Protein AF-A0A7K2Z6W5-F1 (afdb_monomer_lite)

Sequence (403 aa):
MGYARACSVALVGVEGVVVEVQADLEPGVAAFTLVGLPDKSLIESRDRVRAAVVNSGAEWPQKKLTVGLSPASVPKSGSGFDLAVACAVLGAAERLDPAAIADVVMIGELGLDGRVRPVRGVLPAVLAAAEAGYQQVVVPEQTAGEAALVPGISVLGVRSLRQLIAILCDEPVPDEPVDDRGRPDAMLAGLMVPGMGLGAGLAPASSRGEGHTPDLADVAGQPRPRKALEVAAAGGHHLLFSGPPGAGKTMLAERLSAVLPPLTRQESLEVTAVHSVAGILPPGEPLVSRAPYCAPHHSATMQSLVGGGNGMPRPGAVSLAHRGVLFLDEAPEFSGKALDALRQPLESGHVVVARTAGVVRLPARFLMVLAANPCPCGRHSLSGSGCECPPSVVRRYQARLSG

Foldseek 3Di:
DLKAWAWAWADQQLAIDIKIKIKAFDADAQDEEEDQQEDPQVVVLVLLLQLLCVLLVHDQDRTYMYIYIPPSVDHHYDQQCSLRNNVRRCCSVVLFPRVLRHLEYETFHGGSNQFTFADFLLLSRLLNSVVVPRAEYEGAQQCQVLSVLHPRHDYHHDGGSSQVSCVRVVHPRDPDDDPPVVDDPPRLVVLDDPCLCVQQQWDQPDPPPDDDQLACVPDDDDPPLSVVLLCCQVVVAAAEAEAFPPPCQVSSQSHSQVNHDWDDSVQQSLLLSLCRNQSNQDRPRSTDGTQTETEHELPDDLCQQQFQDDDRTHDHSQLNRQSHEYEYEQVLSHDLVSVVSCPCCDVPQWGWDQDPNGIHIGGRSHHYYYYHQQFPNSPDDPVRPDDPDDPVRSCVSVCSNVD

Secondary structure (DSSP, 8-state):
-EEEEEEEEEEETTEEEEEEEEEEEESSS-EEEEESSB-HHHHHHHHHHHHHHHHTTPPPP-SEEEEEEE-TTS-B-SSTTHHHHHHHHHHHTTSS-HHHHHT-EE--EEPTTSBEE--TTHHHHHHHHHHTT--EEEEEGGGHHHHTTSTT-EEEEESBHHHHHHHHTTPPPP-PPP--SSS--HHHHTTSPTTHHHHTTBPPSS-SSS-----GGG--S-HHHHHHHHHHHHHT--EEEE--TTSSHHHHHHTHHHHSPPPPHHHHHHHHHHHHHHT-PPTT--S--S--EE---TT--HHHHHEE-SSS-EE-HHHHTTTSEEEETTGGGS-HHHHHTTHHHHHHSEEEEEETTEEEEEE---EEEEEE-SSTTS---TT-TT--S-HHHHHHHHTTT--

Structure (mmCIF, N/CA/C/O backbone):
data_AF-A0A7K2Z6W5-F1
#
_entry.id   AF-A0A7K2Z6W5-F1
#
loop_
_atom_site.group_PDB
_atom_site.id
_atom_site.type_symbol
_atom_site.label_atom_id
_atom_site.label_alt_id
_atom_site.label_comp_id
_atom_site.label_asym_id
_atom_site.label_entity_id
_atom_site.label_seq_id
_atom_site.pdbx_PDB_ins_code
_atom_site.Cartn_x
_atom_site.Cartn_y
_atom_site.Cartn_z
_atom_site.occupancy
_atom_site.B_iso_or_equiv
_atom_site.auth_seq_id
_atom_site.auth_comp_id
_atom_site.auth_asym_id
_atom_site.auth_atom_id
_atom_site.pdbx_PDB_model_num
ATOM 1 N N . MET A 1 1 ? -22.929 -7.847 29.892 1.00 63.06 1 MET A N 1
ATOM 2 C CA . MET A 1 1 ? -21.548 -8.378 29.811 1.00 63.06 1 MET A CA 1
ATOM 3 C C . MET A 1 1 ? -20.863 -7.472 28.815 1.00 63.06 1 MET A C 1
ATOM 5 O O . MET A 1 1 ? -21.393 -7.350 27.721 1.00 63.06 1 MET A O 1
ATOM 9 N N . GLY A 1 2 ? -19.843 -6.719 29.230 1.00 90.25 2 GLY A N 1
ATOM 10 C CA . GLY A 1 2 ? -19.306 -5.627 28.413 1.00 90.25 2 GLY A CA 1
ATOM 11 C C . GLY A 1 2 ? -18.370 -6.162 27.342 1.00 90.25 2 GLY A C 1
ATOM 12 O O . GLY A 1 2 ? -17.163 -6.059 27.497 1.00 90.25 2 GLY A O 1
ATOM 13 N N . TYR A 1 3 ? -18.928 -6.778 26.305 1.00 96.50 3 TYR A N 1
ATOM 14 C CA . TYR A 1 3 ? -18.182 -7.353 25.195 1.00 96.50 3 TYR A CA 1
ATOM 15 C C . TYR A 1 3 ? -18.685 -6.766 23.884 1.00 96.50 3 TYR A C 1
ATOM 17 O O . TYR A 1 3 ? -19.893 -6.708 23.651 1.00 96.50 3 TYR A O 1
ATOM 25 N N . ALA A 1 4 ? -17.764 -6.381 23.012 1.00 97.56 4 ALA A N 1
ATOM 26 C CA . ALA A 1 4 ? -18.081 -6.044 21.635 1.00 97.56 4 ALA A CA 1
ATOM 27 C C . ALA A 1 4 ? -16.911 -6.374 20.715 1.00 97.56 4 ALA A C 1
ATOM 29 O O . ALA A 1 4 ? -15.766 -6.540 21.146 1.00 97.56 4 ALA A O 1
ATOM 30 N N . ARG A 1 5 ? -17.214 -6.441 19.423 1.00 96.88 5 ARG A N 1
ATOM 31 C CA . ARG A 1 5 ? -16.227 -6.638 18.372 1.00 96.88 5 ARG A CA 1
ATOM 32 C C . ARG A 1 5 ? -16.455 -5.654 17.236 1.00 96.88 5 ARG A C 1
ATOM 34 O O . ARG A 1 5 ? -17.590 -5.275 16.969 1.00 96.88 5 ARG A O 1
ATOM 41 N N . ALA A 1 6 ? -15.372 -5.283 16.580 1.00 96.94 6 ALA A N 1
ATOM 42 C CA . ALA A 1 6 ? -15.349 -4.569 15.313 1.00 96.94 6 ALA A CA 1
ATOM 43 C C . ALA A 1 6 ? -14.310 -5.234 14.403 1.00 96.94 6 ALA A C 1
ATOM 45 O O . ALA A 1 6 ? -13.502 -6.042 14.870 1.00 96.94 6 ALA A O 1
ATOM 46 N N . CYS A 1 7 ? -14.289 -4.893 13.118 1.00 98.00 7 CYS A N 1
ATOM 47 C CA . CYS A 1 7 ? -13.304 -5.435 12.186 1.00 98.00 7 CYS A CA 1
ATOM 48 C C . CYS A 1 7 ? -12.320 -4.355 11.721 1.00 98.00 7 CYS A C 1
ATOM 50 O O . CYS A 1 7 ? -12.639 -3.172 11.667 1.00 98.00 7 CYS A O 1
ATOM 52 N N . SER A 1 8 ? -11.107 -4.761 11.366 1.00 97.56 8 SER A N 1
ATOM 53 C CA . SER A 1 8 ? -10.099 -3.948 10.679 1.00 97.56 8 SER A CA 1
ATOM 54 C C . SER A 1 8 ? -9.295 -4.844 9.734 1.00 97.56 8 SER A C 1
ATOM 56 O O . SER A 1 8 ? -9.640 -6.011 9.552 1.00 97.56 8 SER A O 1
ATOM 58 N N . VAL A 1 9 ? -8.228 -4.340 9.118 1.00 96.88 9 VAL A N 1
ATOM 59 C CA . VAL A 1 9 ? -7.399 -5.124 8.190 1.00 96.88 9 VAL A CA 1
ATOM 60 C C . VAL A 1 9 ? -5.921 -4.919 8.488 1.00 96.88 9 VAL A C 1
ATOM 62 O O . VAL A 1 9 ? -5.435 -3.794 8.575 1.00 96.88 9 VAL A O 1
ATOM 65 N N . ALA A 1 10 ? -5.190 -6.025 8.619 1.00 93.00 10 ALA A N 1
ATOM 66 C CA . ALA A 1 10 ? -3.733 -6.026 8.622 1.00 93.00 10 ALA A CA 1
ATOM 67 C C . ALA A 1 10 ? -3.220 -6.174 7.189 1.00 93.00 10 ALA A C 1
ATOM 69 O O . ALA A 1 10 ? -3.646 -7.084 6.481 1.00 93.00 10 ALA A O 1
ATOM 70 N N . LEU A 1 11 ? -2.277 -5.325 6.782 1.00 90.00 11 LEU A N 1
ATOM 71 C CA . LEU A 1 11 ? -1.626 -5.428 5.477 1.00 90.00 11 LEU A CA 1
ATOM 72 C C . LEU A 1 11 ? -0.263 -6.109 5.575 1.00 90.00 11 LEU A C 1
ATOM 74 O O . LEU A 1 11 ? 0.557 -5.786 6.438 1.00 90.00 11 LEU A O 1
ATOM 78 N N . VAL A 1 12 ? -0.003 -6.999 4.623 1.00 86.00 12 VAL A N 1
ATOM 79 C CA . VAL A 1 12 ? 1.285 -7.651 4.389 1.00 86.00 12 VAL A CA 1
ATOM 80 C C . VAL A 1 12 ? 1.683 -7.362 2.940 1.00 86.00 12 VAL A C 1
ATOM 82 O O . VAL A 1 12 ? 1.416 -8.122 2.014 1.00 86.00 12 VAL A O 1
ATOM 85 N N . GLY A 1 13 ? 2.292 -6.193 2.726 1.00 85.88 13 GLY A N 1
ATOM 86 C CA . GLY A 1 13 ? 2.491 -5.644 1.384 1.00 85.88 13 GLY A CA 1
ATOM 87 C C . GLY A 1 13 ? 1.190 -5.128 0.793 1.00 85.88 13 GLY A C 1
ATOM 88 O O . GLY A 1 13 ? 0.625 -4.182 1.327 1.00 85.88 13 GLY A O 1
ATOM 89 N N . VAL A 1 14 ? 0.750 -5.737 -0.310 1.00 89.19 14 VAL A N 1
ATOM 90 C CA . VAL A 1 14 ? -0.533 -5.429 -0.970 1.00 89.19 14 VAL A CA 1
ATOM 91 C C . VAL A 1 14 ? -1.635 -6.436 -0.638 1.00 89.19 14 VAL A C 1
ATOM 93 O O . VAL A 1 14 ? -2.764 -6.253 -1.071 1.00 89.19 14 VAL A O 1
ATOM 96 N N . GLU A 1 15 ? -1.319 -7.492 0.111 1.00 89.62 15 GLU A N 1
ATOM 97 C CA . GLU A 1 15 ? -2.306 -8.463 0.582 1.00 89.62 15 GLU A CA 1
ATOM 98 C C . GLU A 1 15 ? -2.841 -8.028 1.949 1.00 89.62 15 GLU A C 1
ATOM 100 O O . GLU A 1 15 ? -2.093 -7.500 2.780 1.00 89.62 15 GLU A O 1
ATOM 105 N N . GLY A 1 16 ? -4.133 -8.246 2.184 1.00 92.25 16 GLY A N 1
ATOM 106 C CA . GLY A 1 16 ? -4.797 -7.911 3.438 1.00 92.25 16 GLY A CA 1
ATOM 107 C C . GLY A 1 16 ? -5.367 -9.140 4.132 1.00 92.25 16 GLY A C 1
ATOM 108 O O . GLY A 1 16 ? -5.819 -10.083 3.489 1.00 92.25 16 GLY A O 1
ATOM 109 N N . VAL A 1 17 ? -5.368 -9.115 5.461 1.00 94.25 17 VAL A N 1
ATOM 110 C CA . VAL A 1 17 ? -6.065 -10.096 6.295 1.00 94.25 17 VAL A CA 1
ATOM 111 C C . VAL A 1 17 ? -7.011 -9.351 7.218 1.00 94.25 17 VAL A C 1
ATOM 113 O O . VAL A 1 17 ? -6.575 -8.475 7.970 1.00 94.25 17 VAL A O 1
ATOM 116 N N . VAL A 1 18 ? -8.297 -9.702 7.177 1.00 96.75 18 VAL A N 1
ATOM 117 C CA . VAL A 1 18 ? -9.279 -9.142 8.110 1.00 96.75 18 VAL A CA 1
ATOM 118 C C . VAL A 1 18 ? -8.907 -9.541 9.535 1.00 96.75 18 VAL A C 1
ATOM 120 O O . VAL A 1 18 ? -8.580 -10.694 9.823 1.00 96.75 18 VAL A O 1
ATOM 123 N N . VAL A 1 19 ? -8.929 -8.554 10.420 1.00 97.06 19 VAL A N 1
ATOM 124 C CA . VAL A 1 19 ? -8.635 -8.693 11.838 1.00 97.06 19 VAL A CA 1
ATOM 125 C C . VAL A 1 19 ? -9.874 -8.331 12.631 1.00 97.06 19 VAL A C 1
ATOM 127 O O . VAL A 1 19 ? -10.372 -7.212 12.533 1.00 97.06 19 VAL A O 1
ATOM 130 N N . GLU A 1 20 ? -10.332 -9.256 13.462 1.00 97.31 20 GLU A N 1
ATOM 131 C CA . GLU A 1 20 ? -11.360 -8.969 14.453 1.00 97.31 20 GLU A CA 1
ATOM 132 C C . GLU A 1 20 ? -10.707 -8.294 15.665 1.00 97.31 20 GLU A C 1
ATOM 134 O O . GLU A 1 20 ? -9.729 -8.797 16.233 1.00 97.31 20 GLU A O 1
ATOM 139 N N . VAL A 1 21 ? -11.242 -7.136 16.033 1.00 97.31 21 VAL A N 1
ATOM 140 C CA . VAL A 1 21 ? -10.856 -6.340 17.193 1.00 97.31 21 VAL A CA 1
ATOM 141 C C . VAL A 1 21 ? -11.924 -6.530 18.253 1.00 97.31 21 VAL A C 1
ATOM 143 O O . VAL A 1 21 ? -13.042 -6.041 18.119 1.00 97.31 21 VAL A O 1
ATOM 146 N N . GLN A 1 22 ? -11.580 -7.257 19.303 1.00 97.19 22 GLN A N 1
ATOM 147 C CA . GLN A 1 22 ? -12.485 -7.592 20.395 1.00 97.19 22 GLN A CA 1
ATOM 148 C C . GLN A 1 22 ? -12.157 -6.725 21.604 1.00 97.19 22 GLN A C 1
ATOM 150 O O . GLN A 1 22 ? -10.982 -6.549 21.922 1.00 97.19 22 GLN A O 1
ATOM 155 N N . ALA A 1 23 ? -13.171 -6.228 22.299 1.00 97.38 23 ALA A N 1
ATOM 156 C CA . ALA A 1 23 ? -13.022 -5.551 23.578 1.00 97.38 23 ALA A CA 1
ATOM 157 C C . ALA A 1 23 ? -13.881 -6.254 24.626 1.00 97.38 23 ALA A C 1
ATOM 159 O O . ALA A 1 23 ? -15.065 -6.495 24.397 1.00 97.38 23 ALA A O 1
ATOM 160 N N . ASP A 1 24 ? -13.278 -6.553 25.772 1.00 96.94 24 ASP A N 1
ATOM 161 C CA . ASP A 1 24 ? -13.940 -7.158 26.922 1.00 96.94 24 ASP A CA 1
ATOM 162 C C . ASP A 1 24 ? -13.696 -6.313 28.181 1.00 96.94 24 ASP A C 1
ATOM 164 O O . ASP A 1 24 ? -12.558 -5.940 28.495 1.00 96.94 24 ASP A O 1
ATOM 168 N N . LEU A 1 25 ? -14.783 -5.970 28.872 1.00 95.44 25 LEU A N 1
ATOM 169 C CA . LEU A 1 25 ? -14.810 -5.177 30.096 1.00 95.44 25 LEU A CA 1
ATOM 170 C C . LEU A 1 25 ? -15.187 -6.054 31.288 1.00 95.44 25 LEU A C 1
ATOM 172 O O . LEU A 1 25 ? -16.352 -6.412 31.495 1.00 95.44 25 LEU A O 1
ATOM 176 N N . GLU A 1 26 ? -14.203 -6.290 32.144 1.00 93.06 26 GLU A N 1
ATOM 177 C CA . GLU A 1 26 ? -14.349 -7.049 33.378 1.00 93.06 26 GLU A CA 1
ATOM 178 C C . GLU A 1 26 ? -14.482 -6.112 34.596 1.00 93.06 26 GLU A C 1
ATOM 180 O O . GLU A 1 26 ? -13.893 -5.022 34.633 1.00 93.06 26 GLU A O 1
ATOM 185 N N . PRO A 1 27 ? -15.213 -6.520 35.651 1.00 88.88 27 PRO A N 1
ATOM 186 C CA . PRO A 1 27 ? -15.145 -5.849 36.945 1.00 88.88 27 PRO A CA 1
ATOM 187 C C . PRO A 1 27 ? -13.706 -5.837 37.484 1.00 88.88 27 PRO A C 1
ATOM 189 O O . PRO A 1 27 ? -13.013 -6.851 37.445 1.00 88.88 27 PRO A O 1
ATOM 192 N N . GLY A 1 28 ? -13.255 -4.707 38.031 1.00 86.06 28 GLY A N 1
ATOM 193 C CA . GLY A 1 28 ? -11.922 -4.602 38.626 1.00 86.06 28 GLY A CA 1
ATOM 194 C C . GLY A 1 28 ? -11.322 -3.205 38.530 1.00 86.06 28 GLY A C 1
ATOM 195 O O . GLY A 1 28 ? -11.982 -2.254 38.116 1.00 86.06 28 GLY A O 1
ATOM 196 N N . VAL A 1 29 ? -10.051 -3.095 38.924 1.00 87.19 29 VAL A N 1
ATOM 197 C CA . VAL A 1 29 ? -9.275 -1.852 38.816 1.00 87.19 29 VAL A CA 1
ATOM 198 C C . VAL A 1 29 ? -9.073 -1.502 37.343 1.00 87.19 29 VAL A C 1
ATOM 200 O O . VAL A 1 29 ? -8.774 -2.380 36.534 1.00 87.19 29 VAL A O 1
ATOM 203 N N . ALA A 1 30 ? -9.212 -0.217 37.011 1.00 88.88 30 ALA A N 1
ATOM 204 C CA . ALA A 1 30 ? -8.976 0.297 35.669 1.00 88.88 30 ALA A CA 1
ATOM 205 C C . ALA A 1 30 ? -7.573 -0.093 35.171 1.00 88.88 30 ALA A C 1
ATOM 207 O O . ALA A 1 30 ? -6.554 0.372 35.683 1.00 88.88 30 ALA A O 1
ATOM 208 N N . ALA A 1 31 ? -7.538 -0.961 34.166 1.00 90.75 31 ALA A N 1
ATOM 209 C CA . ALA A 1 31 ? -6.327 -1.468 33.539 1.00 90.75 31 ALA A CA 1
ATOM 210 C C . ALA A 1 31 ? -6.615 -1.731 32.061 1.00 90.75 31 ALA A C 1
ATOM 212 O O . ALA A 1 31 ? -7.737 -2.079 31.710 1.00 90.75 31 ALA A O 1
ATOM 213 N N . PHE A 1 32 ? -5.608 -1.574 31.204 1.00 91.38 32 PHE A N 1
ATOM 214 C CA . PHE A 1 32 ? -5.722 -1.836 29.772 1.00 91.38 32 PHE A CA 1
ATOM 215 C C . PHE A 1 32 ? -4.689 -2.873 29.350 1.00 91.38 32 PHE A C 1
ATOM 217 O O . PHE A 1 32 ? -3.499 -2.694 29.621 1.00 91.38 32 PHE A O 1
ATOM 224 N N . THR A 1 33 ? -5.138 -3.915 28.655 1.00 92.69 33 THR A N 1
ATOM 225 C CA . THR A 1 33 ? -4.269 -4.948 28.079 1.00 92.69 33 THR A CA 1
ATOM 226 C C . THR A 1 33 ? -4.583 -5.111 26.598 1.00 92.69 33 THR A C 1
ATOM 228 O O . THR A 1 33 ? -5.741 -5.301 26.246 1.00 92.69 33 THR A O 1
ATOM 231 N N . LEU A 1 34 ? -3.560 -5.066 25.740 1.00 92.31 34 LEU A N 1
ATOM 232 C CA . LEU A 1 34 ? -3.678 -5.340 24.305 1.00 92.31 34 LEU A CA 1
ATOM 233 C C . LEU A 1 34 ? -2.950 -6.644 23.967 1.00 92.31 34 LEU A C 1
ATOM 235 O O . LEU A 1 34 ? -1.767 -6.785 24.284 1.00 92.31 34 LEU A O 1
ATOM 239 N N . VAL A 1 35 ? -3.641 -7.583 23.320 1.00 91.44 35 VAL A N 1
ATOM 240 C CA . VAL A 1 35 ? -3.102 -8.898 22.928 1.00 91.44 35 VAL A CA 1
ATOM 241 C C . VAL A 1 35 ? -3.302 -9.172 21.433 1.00 91.44 35 VAL A C 1
ATOM 243 O O . VAL A 1 35 ? -4.158 -8.570 20.792 1.00 91.44 35 VAL A O 1
ATOM 246 N N . GLY A 1 36 ? -2.518 -10.102 20.874 1.00 85.75 36 GLY A N 1
ATOM 247 C CA . GLY A 1 36 ? -2.615 -10.503 19.460 1.00 85.75 36 GLY A CA 1
ATOM 248 C C . GLY A 1 36 ? -1.465 -10.020 18.569 1.00 85.75 36 GLY A C 1
ATOM 249 O O . GLY A 1 36 ? -1.702 -9.614 17.440 1.00 85.75 36 GLY A O 1
ATOM 250 N N . LEU A 1 37 ? -0.224 -10.056 19.074 1.00 83.69 37 LEU A N 1
ATOM 251 C CA . LEU A 1 37 ? 0.998 -9.610 18.377 1.00 83.69 37 LEU A CA 1
ATOM 252 C C . LEU A 1 37 ? 0.960 -8.155 17.843 1.00 83.69 37 LEU A C 1
ATOM 254 O O . LEU A 1 37 ? 1.241 -7.934 16.660 1.00 83.69 37 LEU A O 1
ATOM 258 N N . PRO A 1 38 ? 0.633 -7.154 18.686 1.00 85.69 38 PRO A N 1
ATOM 259 C CA . PRO A 1 38 ? 0.749 -5.752 18.303 1.00 85.69 38 PRO A CA 1
ATOM 260 C C . PRO A 1 38 ? 2.219 -5.315 18.210 1.00 85.69 38 PRO A C 1
ATOM 262 O O . PRO A 1 38 ? 3.062 -5.732 19.009 1.00 85.69 38 PRO A O 1
ATOM 265 N N . ASP A 1 39 ? 2.522 -4.425 17.268 1.00 86.69 39 ASP A N 1
ATOM 266 C CA . ASP A 1 39 ? 3.787 -3.693 17.258 1.00 86.69 39 ASP A CA 1
ATOM 267 C C . ASP A 1 39 ? 3.805 -2.558 18.305 1.00 86.69 39 ASP A C 1
ATOM 269 O O . ASP A 1 39 ? 2.833 -2.293 19.017 1.00 86.69 39 ASP A O 1
ATOM 273 N N . LYS A 1 40 ? 4.935 -1.848 18.400 1.00 85.06 40 LYS A N 1
ATOM 274 C CA . LYS A 1 40 ? 5.080 -0.724 19.336 1.00 85.06 40 LYS A CA 1
ATOM 275 C C . LYS A 1 40 ? 4.055 0.393 19.079 1.00 85.06 40 LYS A C 1
ATOM 277 O O . LYS A 1 40 ? 3.539 0.964 20.034 1.00 85.06 40 LYS A O 1
ATOM 282 N N . SER A 1 41 ? 3.737 0.674 17.813 1.00 83.81 41 SER A N 1
ATOM 283 C CA . SER A 1 41 ? 2.763 1.706 17.428 1.00 83.81 41 SER A CA 1
ATOM 284 C C . SER A 1 41 ? 1.351 1.384 17.926 1.00 83.81 41 SER A C 1
ATOM 286 O O . SER A 1 41 ? 0.625 2.286 18.354 1.00 83.81 41 SER A O 1
ATOM 288 N N . LEU A 1 42 ? 0.963 0.108 17.893 1.00 84.56 42 LEU A N 1
ATOM 289 C CA . LEU A 1 42 ? -0.303 -0.378 18.440 1.00 84.56 42 LEU A CA 1
ATOM 290 C C . LEU A 1 42 ? -0.315 -0.400 19.965 1.00 84.56 42 LEU A C 1
ATOM 292 O O . LEU A 1 42 ? -1.335 -0.096 20.569 1.00 84.56 42 LEU A O 1
ATOM 296 N N . ILE A 1 43 ? 0.808 -0.696 20.617 1.00 85.69 43 ILE A N 1
ATOM 297 C CA . ILE A 1 43 ? 0.891 -0.591 22.082 1.00 85.69 43 ILE A CA 1
ATOM 298 C C . ILE A 1 43 ? 0.679 0.868 22.529 1.00 85.69 43 ILE A C 1
ATOM 300 O O . ILE A 1 43 ? -0.043 1.123 23.494 1.00 85.69 43 ILE A O 1
ATOM 304 N N . GLU A 1 44 ? 1.241 1.831 21.793 1.00 85.44 44 GLU A N 1
ATOM 305 C CA . GLU A 1 44 ? 1.033 3.273 22.011 1.00 85.44 44 GLU A CA 1
ATOM 306 C C . GLU A 1 44 ? -0.386 3.746 21.622 1.00 85.44 44 GLU A C 1
ATOM 308 O O . GLU A 1 44 ? -0.832 4.801 22.082 1.00 85.44 44 GLU A O 1
ATOM 313 N N . SER A 1 45 ? -1.133 2.951 20.840 1.00 84.06 45 SER A N 1
ATOM 314 C CA . SER A 1 45 ? -2.521 3.242 20.440 1.00 84.06 45 SER A CA 1
ATOM 315 C C . SER A 1 45 ? -3.438 3.452 21.641 1.00 84.06 45 SER A C 1
ATOM 317 O O . SER A 1 45 ? -4.318 4.303 21.580 1.00 84.06 45 SER A O 1
ATOM 319 N N . ARG A 1 46 ? -3.197 2.774 22.774 1.00 89.00 46 ARG A N 1
ATOM 320 C CA . ARG A 1 46 ? -3.997 2.943 24.001 1.00 89.00 46 ARG A CA 1
ATOM 321 C C . ARG A 1 46 ? -4.208 4.414 24.357 1.00 89.00 46 ARG A C 1
ATOM 323 O O . ARG A 1 46 ? -5.338 4.835 24.597 1.00 89.00 46 ARG A O 1
ATOM 330 N N . ASP A 1 47 ? -3.120 5.176 24.427 1.00 90.88 47 ASP A N 1
ATOM 331 C CA . ASP A 1 47 ? -3.178 6.566 24.879 1.00 90.88 47 ASP A CA 1
ATOM 332 C C . ASP A 1 47 ? -3.815 7.459 23.808 1.00 90.88 47 ASP A C 1
ATOM 334 O O . ASP A 1 47 ? -4.574 8.369 24.152 1.00 90.88 47 ASP A O 1
ATOM 338 N N . ARG A 1 48 ? -3.603 7.144 22.518 1.00 92.81 48 ARG A N 1
ATOM 339 C CA . ARG A 1 48 ? -4.276 7.830 21.405 1.00 92.81 48 ARG A CA 1
ATOM 340 C C . ARG A 1 48 ? -5.779 7.598 21.402 1.00 92.81 48 ARG A C 1
ATOM 342 O O . ARG A 1 48 ? -6.535 8.563 21.420 1.00 92.81 48 ARG A O 1
ATOM 349 N N . VAL A 1 49 ? -6.207 6.339 21.427 1.00 96.19 49 VAL A N 1
ATOM 350 C CA . VAL A 1 49 ? -7.618 5.937 21.416 1.00 96.19 49 VAL A CA 1
ATOM 351 C C . VAL A 1 49 ? -8.332 6.503 22.639 1.00 96.19 49 VAL A C 1
ATOM 353 O O . VAL A 1 49 ? -9.410 7.077 22.505 1.00 96.19 49 VAL A O 1
ATOM 356 N N . ARG A 1 50 ? -7.716 6.430 23.826 1.00 96.00 50 ARG A N 1
ATOM 357 C CA . ARG A 1 50 ? -8.289 7.024 25.038 1.00 96.00 50 ARG A CA 1
ATOM 358 C C . ARG A 1 50 ? -8.500 8.529 24.901 1.00 96.00 50 ARG A C 1
ATOM 360 O O . ARG A 1 50 ? -9.584 9.012 25.220 1.00 96.00 50 ARG A O 1
ATOM 367 N N . ALA A 1 51 ? -7.485 9.266 24.449 1.00 96.19 51 ALA A N 1
ATOM 368 C CA . ALA A 1 51 ? -7.601 10.709 24.248 1.00 96.19 51 ALA A CA 1
ATOM 369 C C . ALA A 1 51 ? -8.671 11.048 23.198 1.00 96.19 51 ALA A C 1
ATOM 371 O O . ALA A 1 51 ? -9.504 11.919 23.437 1.00 96.19 51 ALA A O 1
ATOM 372 N N . ALA A 1 52 ? -8.695 10.310 22.086 1.00 96.75 52 ALA A N 1
ATOM 373 C CA . ALA A 1 52 ? -9.664 10.476 21.010 1.00 96.75 52 ALA A CA 1
ATOM 374 C C . ALA A 1 52 ? -11.107 10.252 21.480 1.00 96.75 52 ALA A C 1
ATOM 376 O O . ALA A 1 52 ? -11.976 11.062 21.164 1.00 96.75 52 ALA A O 1
ATOM 377 N N . VAL A 1 53 ? -11.361 9.195 22.261 1.00 97.62 53 VAL A N 1
ATOM 378 C CA . VAL A 1 53 ? -12.679 8.901 22.850 1.00 97.62 53 VAL A CA 1
ATOM 379 C C . VAL A 1 53 ? -13.153 10.067 23.719 1.00 97.62 53 VAL A C 1
ATOM 381 O O . VAL A 1 53 ? -14.243 10.595 23.495 1.00 97.62 53 VAL A O 1
ATOM 384 N N . VAL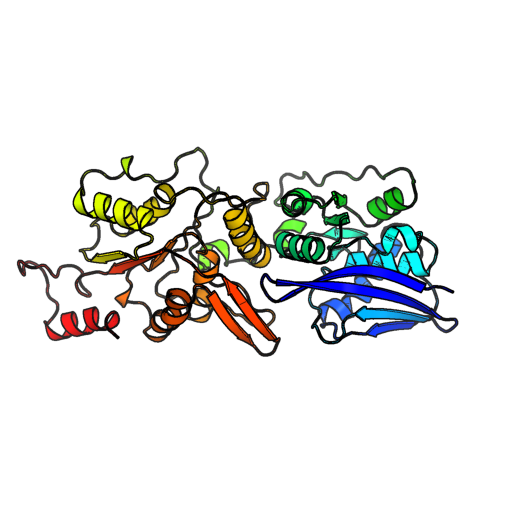 A 1 54 ? -12.303 10.530 24.643 1.00 97.31 54 VAL A N 1
ATOM 385 C CA . VAL A 1 54 ? -12.632 11.638 25.556 1.00 97.31 54 VAL A CA 1
ATOM 386 C C . VAL A 1 54 ? -12.874 12.941 24.790 1.00 97.31 54 VAL A C 1
ATOM 388 O O . VAL A 1 54 ? -13.878 13.616 25.007 1.00 97.31 54 VAL A O 1
ATOM 391 N N . ASN A 1 55 ? -12.003 13.279 23.838 1.00 96.19 55 ASN A N 1
ATOM 392 C CA . ASN A 1 55 ? -12.130 14.504 23.042 1.00 96.19 55 ASN A CA 1
ATOM 393 C C . ASN A 1 55 ? -13.265 14.437 22.002 1.00 96.19 55 ASN A C 1
ATOM 395 O O . ASN A 1 55 ? -13.722 15.469 21.500 1.00 96.19 55 ASN A O 1
ATOM 399 N N . SER A 1 56 ? -13.798 13.242 21.743 1.00 96.00 56 SER A N 1
ATOM 400 C CA . SER A 1 56 ? -15.018 13.037 20.953 1.00 96.00 56 SER A CA 1
ATOM 401 C C . SER A 1 56 ? -16.303 13.170 21.775 1.00 96.00 56 SER A C 1
ATOM 403 O O . SER A 1 56 ? -17.384 13.072 21.205 1.00 96.00 56 SER A O 1
ATOM 405 N N . GLY A 1 57 ? -16.208 13.439 23.082 1.00 94.00 57 GLY A N 1
ATOM 406 C CA . GLY A 1 57 ? -17.365 13.605 23.966 1.00 94.00 57 GLY A CA 1
ATOM 407 C C . GLY A 1 57 ? -17.933 12.294 24.515 1.00 94.00 57 GLY A C 1
ATOM 408 O O . GLY A 1 57 ? -19.028 12.303 25.068 1.00 94.00 57 GLY A O 1
ATOM 409 N N . ALA A 1 58 ? -17.211 11.179 24.373 1.00 95.81 58 ALA A N 1
ATOM 410 C CA . ALA A 1 58 ? -17.568 9.897 24.972 1.00 95.81 58 ALA A CA 1
ATOM 411 C C . ALA A 1 58 ? -16.730 9.616 26.231 1.00 95.81 58 ALA A C 1
ATOM 413 O O . ALA A 1 58 ? -15.643 10.164 26.422 1.00 95.81 58 ALA A O 1
ATOM 414 N N . GLU A 1 59 ? -17.229 8.742 27.102 1.00 95.06 59 GLU A N 1
ATOM 415 C CA . GLU A 1 59 ? -16.534 8.371 28.333 1.00 95.06 59 GLU A CA 1
ATOM 416 C C . GLU A 1 59 ? -15.623 7.160 28.123 1.00 95.06 59 GLU A C 1
ATOM 418 O O . GLU A 1 59 ? -16.009 6.151 27.535 1.00 95.06 59 GLU A O 1
ATOM 423 N N . TRP A 1 60 ? -14.399 7.241 28.647 1.00 95.19 60 TRP A N 1
ATOM 424 C CA . TRP A 1 60 ? -13.507 6.087 28.692 1.00 95.19 60 TRP A CA 1
ATOM 425 C C . TRP A 1 60 ? -13.872 5.173 29.875 1.00 95.19 60 TRP A C 1
ATOM 427 O O . TRP A 1 60 ? -13.929 5.665 31.010 1.00 95.19 60 TRP A O 1
ATOM 437 N N . PRO A 1 61 ? -14.046 3.853 29.669 1.00 93.19 61 PRO A N 1
ATOM 438 C CA . PRO A 1 61 ? -14.470 2.948 30.731 1.00 93.19 61 PRO A CA 1
ATOM 439 C C . PRO A 1 61 ? -13.443 2.864 31.873 1.00 93.19 61 PRO A C 1
ATOM 441 O O . PRO A 1 61 ? -12.252 2.639 31.658 1.00 93.19 61 PRO A O 1
ATOM 444 N N . GLN A 1 62 ? -13.922 2.986 33.115 1.00 92.31 62 GLN A N 1
ATOM 445 C CA . GLN A 1 62 ? -13.123 2.871 34.349 1.00 92.31 62 GLN A CA 1
ATOM 446 C C . GLN A 1 62 ? -13.135 1.434 34.904 1.00 92.31 62 GLN A C 1
ATOM 448 O O . GLN A 1 62 ? -13.374 1.207 36.089 1.00 92.31 62 GLN A O 1
ATOM 453 N N . LYS A 1 63 ? -12.938 0.446 34.027 1.00 92.50 63 LYS A N 1
ATOM 454 C CA . LYS A 1 63 ? -12.952 -0.995 34.335 1.00 92.50 63 LYS A CA 1
ATOM 455 C C . LYS A 1 63 ? -11.697 -1.665 33.775 1.00 92.50 63 LYS A C 1
ATOM 457 O O . LYS A 1 63 ? -10.923 -1.030 33.053 1.00 92.50 63 LYS A O 1
ATOM 462 N N . LYS A 1 64 ? -11.477 -2.938 34.104 1.00 94.19 64 LYS A N 1
ATOM 463 C CA . LYS A 1 64 ? -10.416 -3.722 33.468 1.00 94.19 64 LYS A CA 1
ATOM 464 C C . LYS A 1 64 ? -10.832 -4.004 32.020 1.00 94.19 64 LYS A C 1
ATOM 466 O O . LYS A 1 64 ? -11.830 -4.675 31.793 1.00 94.19 64 LYS A O 1
ATOM 471 N N . LEU A 1 65 ? -10.080 -3.460 31.068 1.00 95.44 65 LEU A N 1
ATOM 472 C CA . LEU A 1 65 ? -10.319 -3.546 29.632 1.00 95.44 65 LEU A CA 1
ATOM 473 C C . LEU A 1 65 ? -9.245 -4.413 28.970 1.00 95.44 65 LEU A C 1
ATOM 475 O O . LEU A 1 65 ? -8.050 -4.098 29.025 1.00 95.44 65 LEU A O 1
ATOM 479 N N . THR A 1 66 ? -9.681 -5.474 28.302 1.00 95.44 66 THR A N 1
ATOM 480 C CA . THR A 1 66 ? -8.829 -6.310 27.453 1.00 95.44 66 THR A CA 1
ATOM 481 C C . THR A 1 66 ? -9.236 -6.117 26.000 1.00 95.44 66 THR A C 1
ATOM 483 O O . THR A 1 66 ? -10.394 -6.327 25.652 1.00 95.44 66 THR A O 1
ATOM 486 N N . VAL A 1 67 ? -8.287 -5.726 25.150 1.00 96.50 67 VAL A N 1
ATOM 487 C CA . VAL A 1 67 ? -8.468 -5.649 23.699 1.00 96.50 67 VAL A CA 1
ATOM 488 C C . VAL A 1 67 ? -7.674 -6.769 23.035 1.00 96.50 67 VAL A C 1
ATOM 490 O O . VAL A 1 67 ? -6.465 -6.891 23.245 1.00 96.50 67 VAL A O 1
ATOM 493 N N . GLY A 1 68 ? -8.347 -7.593 22.240 1.00 95.62 68 GLY A N 1
ATOM 494 C CA . GLY A 1 68 ? -7.751 -8.700 21.498 1.00 95.62 68 GLY A CA 1
ATOM 495 C C . GLY A 1 68 ? -7.801 -8.478 19.992 1.00 95.62 68 GLY A C 1
ATOM 496 O O . GLY A 1 68 ? -8.814 -8.031 19.465 1.00 95.62 68 GLY A O 1
ATOM 497 N N . LEU A 1 69 ? -6.709 -8.810 19.299 1.00 95.69 69 LEU A N 1
ATOM 498 C CA . LEU A 1 69 ? -6.609 -8.767 17.839 1.00 95.69 69 LEU A CA 1
ATOM 499 C C . LEU A 1 69 ? -6.484 -10.192 17.275 1.00 95.69 69 LEU A C 1
ATOM 501 O O . LEU A 1 69 ? -5.469 -10.864 17.486 1.00 95.69 69 LEU A O 1
ATOM 505 N N . SER A 1 70 ? -7.488 -10.650 16.528 1.00 94.56 70 SER A N 1
ATOM 506 C CA . SER A 1 70 ? -7.553 -12.003 15.948 1.00 94.56 70 SER A CA 1
ATOM 507 C C . SER A 1 70 ? -7.504 -11.956 14.416 1.00 94.56 70 SER A C 1
ATOM 509 O O . SER A 1 70 ? -8.146 -11.081 13.849 1.00 94.56 70 SER A O 1
ATOM 511 N N . PRO A 1 71 ? -6.777 -12.847 13.710 1.00 92.56 71 PRO A N 1
ATOM 512 C CA . PRO A 1 71 ? -6.048 -14.008 14.222 1.00 92.56 71 PRO A CA 1
ATOM 513 C C . PRO A 1 71 ? -4.672 -13.639 14.785 1.00 92.56 71 PRO A C 1
ATOM 515 O O . PRO A 1 71 ? -3.956 -12.815 14.214 1.00 92.56 71 PRO A O 1
ATOM 518 N N . ALA A 1 72 ? -4.262 -14.307 15.866 1.00 85.00 72 ALA A N 1
ATOM 519 C CA . ALA A 1 72 ? -2.977 -14.064 16.530 1.00 85.00 72 ALA A CA 1
ATOM 520 C C . ALA A 1 72 ? -1.748 -14.481 15.697 1.00 85.00 72 ALA A C 1
ATOM 522 O O . ALA A 1 72 ? -0.633 -14.123 16.051 1.00 85.00 72 ALA A O 1
ATOM 523 N N . SER A 1 73 ? -1.926 -15.232 14.605 1.00 82.81 73 SER A N 1
ATOM 524 C CA . SER A 1 73 ? -0.842 -15.667 13.710 1.00 82.81 73 SER A CA 1
ATOM 525 C C . SER A 1 73 ? -0.344 -14.570 12.768 1.00 82.81 73 SER A C 1
ATOM 527 O O . SER A 1 73 ? 0.751 -14.684 12.222 1.00 82.81 73 SER A O 1
ATOM 529 N N . VAL A 1 74 ? -1.140 -13.520 12.563 1.00 85.75 74 VAL A N 1
ATOM 530 C CA . VAL A 1 74 ? -0.817 -12.433 11.637 1.00 85.75 74 VAL A CA 1
ATOM 531 C C . VAL A 1 74 ? -0.275 -11.251 12.436 1.00 85.75 74 VAL A C 1
ATOM 533 O O . VAL A 1 74 ? -0.989 -10.769 13.316 1.00 85.75 74 VAL A O 1
ATOM 536 N N . PRO A 1 75 ? 0.933 -10.742 12.152 1.00 85.00 75 PRO A N 1
ATOM 537 C CA . PRO A 1 75 ? 1.420 -9.515 12.776 1.00 85.00 75 PRO A CA 1
ATOM 538 C C . PRO A 1 75 ? 0.470 -8.345 12.494 1.00 85.00 75 PRO A C 1
ATOM 540 O O . PRO A 1 75 ? 0.059 -8.148 11.350 1.00 85.00 75 PRO A O 1
ATOM 543 N N . LYS A 1 76 ? 0.124 -7.561 13.520 1.00 88.56 76 LYS A N 1
ATOM 544 C CA . LYS A 1 76 ? -0.603 -6.296 13.338 1.00 88.56 76 LYS A CA 1
ATOM 545 C C . LYS A 1 76 ? 0.367 -5.149 13.572 1.00 88.56 76 LYS A C 1
ATOM 547 O O . LYS A 1 76 ? 1.119 -5.151 14.546 1.00 88.56 76 LYS A O 1
ATOM 552 N N . SER A 1 77 ? 0.401 -4.191 12.654 1.00 85.06 77 SER A N 1
ATOM 553 C CA . SER A 1 77 ? 1.356 -3.085 12.717 1.00 85.06 77 SER A CA 1
ATOM 554 C C . SER A 1 77 ? 0.747 -1.778 12.240 1.00 85.06 77 SER A C 1
ATOM 556 O O . SER A 1 77 ? -0.139 -1.775 11.385 1.00 85.06 77 SER A O 1
ATOM 558 N N . GLY A 1 78 ? 1.270 -0.673 12.765 1.00 84.88 78 GLY A N 1
ATOM 559 C CA . GLY A 1 78 ? 0.808 0.674 12.439 1.00 84.88 78 GLY A CA 1
ATOM 560 C C . GLY A 1 78 ? -0.437 1.113 13.215 1.00 84.88 78 GLY A C 1
ATOM 561 O O . GLY A 1 78 ? -0.892 0.458 14.143 1.00 84.88 78 GLY A O 1
ATOM 562 N N . SER A 1 79 ? -0.966 2.278 12.860 1.00 86.06 79 SER A N 1
ATOM 563 C CA . SER A 1 79 ? -2.054 2.970 13.569 1.00 86.06 79 SER A CA 1
ATOM 564 C C . SER A 1 79 ? -3.445 2.754 12.959 1.00 86.06 79 SER A C 1
ATOM 566 O O . SER A 1 79 ? -4.4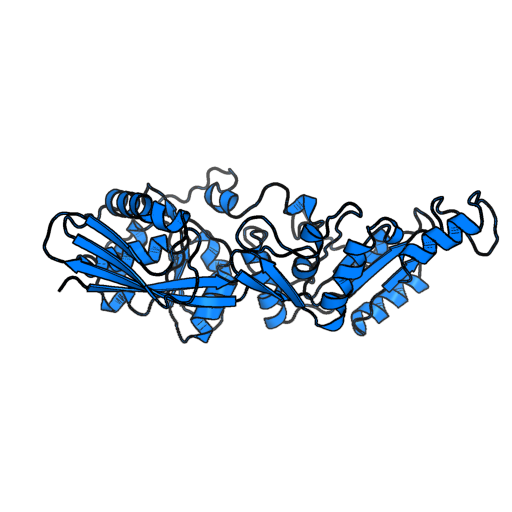30 3.236 13.505 1.00 86.06 79 SER A O 1
ATOM 568 N N . GLY A 1 80 ? -3.561 2.004 11.857 1.00 92.00 80 GLY A N 1
ATOM 569 C CA . GLY A 1 80 ? -4.828 1.821 11.130 1.00 92.00 80 GLY A CA 1
ATOM 570 C C . GLY A 1 80 ? -5.937 1.087 11.888 1.00 92.00 80 GLY A C 1
ATOM 571 O O . GLY A 1 80 ? -7.070 1.069 11.415 1.00 92.00 80 GLY A O 1
ATOM 572 N N . PHE A 1 81 ? -5.626 0.518 13.054 1.00 95.50 81 PHE A N 1
ATOM 573 C CA . PHE A 1 81 ? -6.573 -0.179 13.924 1.00 95.50 81 PHE A CA 1
ATOM 574 C C . PHE A 1 81 ? -7.233 0.743 14.955 1.00 95.50 81 PHE A C 1
ATOM 576 O O . PHE A 1 81 ? -8.187 0.316 15.602 1.00 95.50 81 PHE A O 1
ATOM 583 N N . ASP A 1 82 ? -6.740 1.974 15.141 1.00 96.44 82 ASP A N 1
ATOM 584 C CA . ASP A 1 82 ? -7.178 2.860 16.225 1.00 96.44 82 ASP A CA 1
ATOM 585 C C . ASP A 1 82 ? -8.705 3.069 16.202 1.00 96.44 82 ASP A C 1
ATOM 587 O O . ASP A 1 82 ? -9.356 2.990 17.246 1.00 96.44 82 ASP A O 1
ATOM 591 N N . LEU A 1 83 ? -9.289 3.268 15.012 1.00 97.56 83 LEU A N 1
ATOM 592 C CA . LEU A 1 83 ? -10.734 3.451 14.845 1.00 97.56 83 LEU A CA 1
ATOM 593 C C . LEU A 1 83 ? -11.546 2.207 15.250 1.00 97.56 83 LEU A C 1
ATOM 595 O O . LEU A 1 83 ? -12.542 2.326 15.965 1.00 97.56 83 LEU A O 1
ATOM 599 N N . ALA A 1 84 ? -11.101 1.015 14.841 1.00 97.81 84 ALA A N 1
ATOM 600 C CA . ALA A 1 84 ? -11.745 -0.248 15.203 1.00 97.81 84 ALA A CA 1
ATOM 601 C C . ALA A 1 84 ? -11.639 -0.525 16.711 1.00 97.81 84 ALA A C 1
ATOM 603 O O . ALA A 1 84 ? -12.611 -0.951 17.335 1.00 97.81 84 ALA A O 1
ATOM 604 N N . VAL A 1 85 ? -10.482 -0.227 17.318 1.00 97.56 85 VAL A N 1
ATOM 605 C CA . VAL A 1 85 ? -10.271 -0.349 18.770 1.00 97.56 85 VAL A CA 1
ATOM 606 C C . VAL A 1 85 ? -11.196 0.599 19.530 1.00 97.56 85 VAL A C 1
ATOM 608 O O . VAL A 1 85 ? -11.856 0.158 20.469 1.00 97.56 85 VAL A O 1
ATOM 611 N N . ALA A 1 86 ? -11.299 1.869 19.120 1.00 97.88 86 ALA A N 1
ATOM 612 C CA . ALA A 1 86 ? -12.253 2.813 19.708 1.00 97.88 86 ALA A CA 1
ATOM 613 C C . ALA A 1 86 ? -13.685 2.270 19.669 1.00 97.88 86 ALA A C 1
ATOM 615 O O . ALA A 1 86 ? -14.362 2.262 20.696 1.00 97.88 86 ALA A O 1
ATOM 616 N N . CYS A 1 87 ? -14.140 1.791 18.511 1.00 98.19 87 CYS A N 1
ATOM 617 C CA . CYS A 1 87 ? -15.517 1.331 18.355 1.00 98.19 87 CYS A CA 1
ATOM 618 C C . CYS A 1 87 ? -15.797 0.053 19.149 1.00 98.19 87 CYS A C 1
ATOM 620 O O . CYS A 1 87 ? -16.828 -0.018 19.813 1.00 98.19 87 CYS A O 1
ATOM 622 N N . ALA A 1 88 ? -14.870 -0.910 19.179 1.00 97.88 88 ALA A N 1
ATOM 623 C CA . ALA A 1 88 ? -15.003 -2.095 20.027 1.00 97.88 88 ALA A CA 1
ATOM 624 C C . ALA A 1 88 ? -15.087 -1.711 21.516 1.00 97.88 88 ALA A C 1
ATOM 626 O O . ALA A 1 88 ? -15.956 -2.201 22.234 1.00 97.88 88 ALA A O 1
ATOM 627 N N . VAL A 1 89 ? -14.245 -0.782 21.983 1.00 97.38 89 VAL A N 1
ATOM 628 C CA . VAL A 1 89 ? -14.283 -0.294 23.374 1.00 97.38 89 VAL A CA 1
ATOM 629 C C . VAL A 1 89 ? -15.605 0.406 23.691 1.00 97.38 89 VAL A C 1
ATOM 631 O O . VAL A 1 89 ? -16.191 0.150 24.742 1.00 97.38 89 VAL A O 1
ATOM 634 N N . LEU A 1 90 ? -16.093 1.264 22.794 1.00 97.69 90 LEU A N 1
ATOM 635 C CA . LEU A 1 90 ? -17.362 1.974 22.971 1.00 97.69 90 LEU A CA 1
ATOM 636 C C . LEU A 1 90 ? -18.573 1.033 22.903 1.00 97.69 90 LEU A C 1
ATOM 638 O O . LEU A 1 90 ? -19.534 1.243 23.639 1.00 97.69 90 LEU A O 1
ATOM 642 N N . GLY A 1 91 ? -18.517 -0.018 22.083 1.00 97.62 91 GLY A N 1
ATOM 643 C CA . GLY A 1 91 ? -19.529 -1.074 22.058 1.00 97.62 91 GLY A CA 1
ATOM 644 C C . GLY A 1 91 ? -19.546 -1.884 23.354 1.00 97.62 91 GLY A C 1
ATOM 645 O O . GLY A 1 91 ? -20.601 -2.096 23.944 1.00 97.62 91 GLY A O 1
ATOM 646 N N . ALA A 1 92 ? -18.372 -2.269 23.862 1.00 97.19 92 ALA A N 1
ATOM 647 C CA . ALA A 1 92 ? -18.252 -2.981 25.133 1.00 97.19 92 ALA A CA 1
ATOM 648 C C . ALA A 1 92 ? -18.747 -2.128 26.315 1.00 97.19 92 ALA A C 1
ATOM 650 O O . ALA A 1 92 ? -19.285 -2.661 27.287 1.00 97.19 92 ALA A O 1
ATOM 651 N N . ALA A 1 93 ? -18.579 -0.805 26.221 1.00 95.94 93 ALA A N 1
ATOM 652 C CA . ALA A 1 93 ? -19.083 0.182 27.171 1.00 95.94 93 ALA A CA 1
ATOM 653 C C . ALA A 1 93 ? -20.561 0.566 26.955 1.00 95.94 93 ALA A C 1
ATOM 655 O O . ALA A 1 93 ? -21.033 1.480 27.627 1.00 95.94 93 ALA A O 1
ATOM 656 N N . GLU A 1 94 ? -21.278 -0.103 26.044 1.00 94.75 94 GLU A N 1
ATOM 657 C CA . GLU A 1 94 ? -22.703 0.123 25.741 1.00 94.75 94 GLU A CA 1
ATOM 658 C C . GLU A 1 94 ? -23.016 1.539 25.206 1.00 94.75 94 GLU A C 1
ATOM 660 O O . GLU A 1 94 ? -24.164 1.979 25.212 1.00 94.75 94 GLU A O 1
ATOM 665 N N . ARG A 1 95 ? -22.002 2.266 24.707 1.00 96.12 95 ARG A N 1
ATOM 666 C CA . ARG A 1 95 ? -22.179 3.565 24.032 1.00 96.12 95 ARG A CA 1
ATOM 667 C C . ARG A 1 95 ? -22.566 3.409 22.561 1.00 96.12 95 ARG A C 1
ATOM 669 O O . ARG A 1 95 ? -23.268 4.270 22.035 1.00 96.12 95 ARG A O 1
ATOM 676 N N . LEU A 1 96 ? -22.073 2.353 21.917 1.00 97.06 96 LEU A N 1
ATOM 677 C CA . LEU A 1 96 ? -22.458 1.929 20.570 1.00 97.06 96 LEU A CA 1
ATOM 678 C C . LEU A 1 96 ? -23.194 0.594 20.670 1.00 97.06 96 LEU A C 1
ATOM 680 O O . LEU A 1 96 ? -22.855 -0.219 21.529 1.00 97.06 96 LEU A O 1
ATOM 684 N N . ASP A 1 97 ? -24.148 0.342 19.775 1.00 96.56 97 ASP A N 1
ATOM 685 C CA . ASP A 1 97 ? -24.750 -0.986 19.643 1.00 96.56 97 ASP A CA 1
ATOM 686 C C . ASP A 1 97 ? -23.701 -1.977 19.097 1.00 96.56 97 ASP A C 1
ATOM 688 O O . ASP A 1 97 ? -23.224 -1.792 17.971 1.00 96.56 97 ASP A O 1
ATOM 692 N N . PRO A 1 98 ? -23.328 -3.038 19.844 1.00 96.12 98 PRO A N 1
ATOM 693 C CA . PRO A 1 98 ? -22.383 -4.044 19.365 1.00 96.12 98 PRO A CA 1
ATOM 694 C C . PRO A 1 98 ? -22.800 -4.699 18.042 1.00 96.12 98 PRO A C 1
ATOM 696 O O . PRO A 1 98 ? -21.929 -5.079 17.258 1.00 96.12 98 PRO A O 1
ATOM 699 N N . ALA A 1 99 ? -24.104 -4.820 17.768 1.00 95.12 99 ALA A N 1
ATOM 700 C CA . ALA A 1 99 ? -24.595 -5.396 16.517 1.00 95.12 99 ALA A CA 1
ATOM 701 C C . ALA A 1 99 ? -24.327 -4.481 15.311 1.00 95.12 99 ALA A C 1
ATOM 703 O O . ALA A 1 99 ? -24.013 -4.974 14.230 1.00 95.12 99 ALA A O 1
ATOM 704 N N . ALA A 1 100 ? -24.379 -3.159 15.504 1.00 95.00 100 ALA A N 1
ATOM 705 C CA . ALA A 1 100 ? -24.153 -2.178 14.444 1.00 95.00 100 ALA A CA 1
ATOM 706 C C . ALA A 1 100 ? -22.687 -2.111 13.979 1.00 95.00 100 ALA A C 1
ATOM 708 O O . ALA A 1 100 ? -22.413 -1.653 12.872 1.00 95.00 100 ALA A O 1
ATOM 709 N N . ILE A 1 101 ? -21.741 -2.560 14.811 1.00 96.31 101 ILE A N 1
ATOM 710 C CA . ILE A 1 101 ? -20.298 -2.473 14.530 1.00 96.31 101 ILE A CA 1
ATOM 711 C C . ILE A 1 101 ? -19.631 -3.825 14.246 1.00 96.31 101 ILE A C 1
ATOM 713 O O . ILE A 1 101 ? -18.504 -3.844 13.752 1.00 96.31 101 ILE A O 1
ATOM 717 N N . ALA A 1 102 ? -20.305 -4.945 14.532 1.00 95.19 102 ALA A N 1
ATOM 718 C CA . ALA A 1 102 ? -19.719 -6.284 14.447 1.00 95.19 102 ALA A CA 1
ATOM 719 C C . ALA A 1 102 ? -19.204 -6.639 13.043 1.00 95.19 102 ALA A C 1
ATOM 721 O O . ALA A 1 102 ? -18.097 -7.163 12.913 1.00 95.19 102 ALA A O 1
ATOM 722 N N . ASP A 1 103 ? -19.983 -6.307 12.010 1.00 93.25 103 ASP A N 1
ATOM 723 C CA . ASP A 1 103 ? -19.705 -6.664 10.612 1.00 93.25 103 ASP A CA 1
ATOM 724 C C . ASP A 1 103 ? -19.254 -5.455 9.770 1.00 93.25 103 ASP A C 1
ATOM 726 O O . ASP A 1 103 ? -19.396 -5.434 8.546 1.00 93.25 103 ASP A O 1
ATOM 730 N N . VAL A 1 104 ? -18.697 -4.433 10.428 1.00 95.81 104 VAL A N 1
ATOM 731 C CA . VAL A 1 104 ? -18.166 -3.229 9.780 1.00 95.81 104 VAL A CA 1
ATOM 732 C C . VAL A 1 104 ? -16.646 -3.219 9.886 1.00 95.81 104 VAL A C 1
ATOM 734 O O . VAL A 1 104 ? -16.078 -3.317 10.978 1.00 95.81 104 VAL A O 1
ATOM 737 N N . VAL A 1 105 ? -15.971 -3.075 8.744 1.00 98.31 105 VAL A N 1
ATOM 738 C CA . VAL A 1 105 ? -14.509 -2.953 8.704 1.00 98.31 105 VAL A CA 1
ATOM 739 C C . VAL A 1 105 ? -14.119 -1.490 8.847 1.00 98.31 105 VAL A C 1
ATOM 741 O O . VAL A 1 105 ? -14.478 -0.650 8.029 1.00 98.31 105 VAL A O 1
ATOM 744 N N . MET A 1 106 ? -13.356 -1.176 9.882 1.00 98.25 106 MET A N 1
ATOM 745 C CA . MET A 1 106 ? -12.954 0.178 10.230 1.00 98.25 106 MET A CA 1
ATOM 746 C C . MET A 1 106 ? -11.446 0.321 10.063 1.00 98.25 106 MET A C 1
ATOM 748 O O . MET A 1 106 ? -10.653 -0.410 10.668 1.00 98.25 106 MET A O 1
ATOM 752 N N . ILE A 1 107 ? -11.049 1.268 9.223 1.00 97.62 107 ILE A N 1
ATOM 753 C CA . ILE A 1 107 ? -9.654 1.540 8.886 1.00 97.62 107 ILE A CA 1
ATOM 754 C C . ILE A 1 107 ? -9.417 3.014 9.178 1.00 97.62 107 ILE A C 1
ATOM 756 O O . ILE A 1 107 ? -10.143 3.859 8.672 1.00 97.62 107 ILE A O 1
ATOM 760 N N . GLY A 1 108 ? -8.421 3.343 9.992 1.00 95.44 108 GLY A N 1
ATOM 761 C CA . GLY A 1 108 ? -8.079 4.737 10.269 1.00 95.44 108 GLY A CA 1
ATOM 762 C C . GLY A 1 108 ? -7.276 4.911 11.549 1.00 95.44 108 GLY A C 1
ATOM 763 O O . GLY A 1 108 ? -7.471 4.186 12.526 1.00 95.44 108 GLY A O 1
ATOM 764 N N . GLU A 1 109 ? -6.381 5.894 11.533 1.00 94.69 109 GLU A N 1
ATOM 765 C CA . GLU A 1 109 ? -5.664 6.348 12.725 1.00 94.69 109 GLU A CA 1
ATOM 766 C C . GLU A 1 109 ? -6.513 7.372 13.484 1.00 94.69 109 GLU A C 1
ATOM 768 O O . GLU A 1 109 ? -7.202 8.187 12.870 1.00 94.69 109 GLU A O 1
ATOM 773 N N . LEU A 1 110 ? -6.430 7.380 14.816 1.00 94.88 110 LEU A N 1
ATOM 774 C CA . LEU A 1 110 ? -7.063 8.414 15.630 1.00 94.88 110 LEU A CA 1
ATOM 775 C C . LEU A 1 110 ? -6.032 9.438 16.105 1.00 94.88 110 LEU A C 1
ATOM 777 O O . LEU A 1 110 ? -5.063 9.117 16.797 1.00 94.88 110 LEU A O 1
ATOM 781 N N . GLY A 1 111 ? -6.283 10.704 15.772 1.00 92.88 111 GLY A N 1
ATOM 782 C CA . GLY A 1 111 ? -5.627 11.832 16.416 1.00 92.88 111 GLY A CA 1
ATOM 783 C C . GLY A 1 111 ? -6.068 11.963 17.874 1.00 92.88 111 GLY A C 1
ATOM 784 O O . GLY A 1 111 ? -7.183 11.593 18.236 1.00 92.88 111 GLY A O 1
ATOM 785 N N . LEU A 1 112 ? -5.210 12.546 18.719 1.00 93.44 112 LEU A N 1
ATOM 786 C CA . LEU A 1 112 ? -5.550 12.811 20.125 1.00 93.44 112 LEU A CA 1
ATOM 787 C C . LEU A 1 112 ? -6.806 13.682 20.268 1.00 93.44 112 LEU A C 1
ATOM 789 O O . LEU A 1 112 ? -7.495 13.586 21.274 1.00 93.44 112 LEU A O 1
ATOM 793 N N . ASP A 1 113 ? -7.099 14.518 19.273 1.00 91.62 113 ASP A N 1
ATOM 794 C CA . ASP A 1 113 ? -8.265 15.399 19.175 1.00 91.62 113 ASP A CA 1
ATOM 795 C C . ASP A 1 113 ? -9.545 14.693 18.694 1.00 91.62 113 ASP A C 1
ATOM 797 O O . ASP A 1 113 ? -10.588 15.331 18.584 1.00 91.62 113 ASP A O 1
ATOM 801 N N . GLY A 1 114 ? -9.480 13.390 18.409 1.00 93.75 114 GLY A N 1
ATOM 802 C CA . GLY A 1 114 ? -10.605 12.607 17.903 1.00 93.75 114 GLY A CA 1
ATOM 803 C C . GLY A 1 114 ? -10.763 12.635 16.384 1.00 93.75 114 GLY A C 1
ATOM 804 O O . GLY A 1 114 ? -11.660 11.967 15.873 1.00 93.75 114 GLY A O 1
ATOM 805 N N . ARG A 1 115 ? -9.912 13.356 15.637 1.00 94.25 115 ARG A N 1
ATOM 806 C CA . ARG A 1 115 ? -9.952 13.328 14.166 1.00 94.25 115 ARG A CA 1
ATOM 807 C C . ARG A 1 115 ? -9.490 11.973 13.634 1.00 94.25 115 ARG A C 1
ATOM 809 O O . ARG A 1 115 ? -8.509 11.417 14.134 1.00 94.25 115 ARG A O 1
ATOM 816 N N . VAL A 1 116 ? -10.159 11.472 12.598 1.00 94.62 116 VAL A N 1
ATOM 817 C CA . VAL A 1 116 ? -9.751 10.248 11.899 1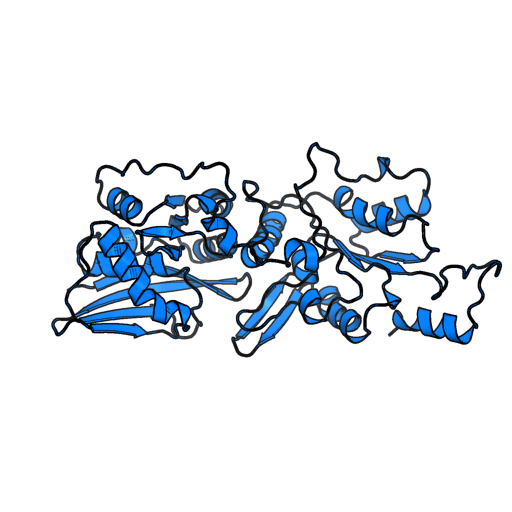.00 94.62 116 VAL A CA 1
ATOM 818 C C . VAL A 1 116 ? -8.779 10.623 10.788 1.00 94.62 116 VAL A C 1
ATOM 820 O O . VAL A 1 116 ? -9.062 11.484 9.958 1.00 94.62 116 VAL A O 1
ATOM 823 N N . ARG A 1 117 ? -7.603 10.001 10.800 1.00 91.94 117 ARG A N 1
ATOM 824 C CA . ARG A 1 117 ? -6.501 10.288 9.883 1.00 91.94 117 ARG A CA 1
ATOM 825 C C . ARG A 1 117 ? -6.328 9.159 8.870 1.00 91.94 117 ARG A C 1
ATOM 827 O O . ARG A 1 117 ? -6.473 7.987 9.239 1.00 91.94 117 ARG A O 1
ATOM 834 N N . PRO A 1 118 ? -5.987 9.498 7.614 1.00 90.19 118 PRO A N 1
ATOM 835 C CA . PRO A 1 118 ? -5.739 8.522 6.569 1.00 90.19 118 PRO A CA 1
ATOM 836 C C . PRO A 1 118 ? -4.530 7.652 6.907 1.00 90.19 118 PRO A C 1
ATOM 838 O O . PRO A 1 118 ? -3.542 8.108 7.483 1.00 90.19 118 PRO A O 1
ATOM 841 N N . VAL A 1 119 ? -4.610 6.389 6.499 1.00 90.25 119 VAL A N 1
ATOM 842 C CA . VAL A 1 119 ? -3.512 5.423 6.579 1.00 90.25 119 VAL A CA 1
ATOM 843 C C . VAL A 1 119 ? -3.167 4.921 5.184 1.00 90.25 119 VAL A C 1
ATOM 845 O O . VAL A 1 119 ? -3.901 5.147 4.228 1.00 90.25 119 VAL A O 1
ATOM 848 N N . ARG A 1 120 ? -2.012 4.276 5.039 1.00 88.50 120 ARG A N 1
ATOM 849 C CA . ARG A 1 120 ? -1.581 3.724 3.749 1.00 88.50 120 ARG A CA 1
ATOM 850 C C . ARG A 1 120 ? -2.305 2.420 3.452 1.00 88.50 120 ARG A C 1
ATOM 852 O O . ARG A 1 120 ? -2.613 1.670 4.375 1.00 88.50 120 ARG A O 1
ATOM 859 N N . GLY A 1 121 ? -2.471 2.119 2.168 1.00 91.56 121 GLY A N 1
ATOM 860 C CA . GLY A 1 121 ? -3.016 0.838 1.732 1.00 91.56 121 GLY A CA 1
ATOM 861 C C . GLY A 1 121 ? -4.523 0.698 1.954 1.00 91.56 121 GLY A C 1
ATOM 862 O O . GLY A 1 121 ? -4.989 -0.421 2.156 1.00 91.56 121 GLY A O 1
ATOM 863 N N . VAL A 1 122 ? -5.295 1.790 1.913 1.00 94.69 122 VAL A N 1
ATOM 864 C CA . VAL A 1 122 ? -6.759 1.715 2.074 1.00 94.69 122 VAL A CA 1
ATOM 865 C C . VAL A 1 122 ? -7.375 0.831 0.989 1.00 94.69 122 VAL A C 1
ATOM 867 O O . VAL A 1 122 ? -8.157 -0.055 1.314 1.00 94.69 122 VAL A O 1
ATOM 870 N N . LEU A 1 123 ? -6.968 0.976 -0.274 1.00 95.38 123 LEU A N 1
ATOM 871 C CA . LEU A 1 123 ? -7.476 0.155 -1.371 1.00 95.38 123 LEU A CA 1
ATOM 872 C C . LEU A 1 123 ? -7.238 -1.351 -1.164 1.00 95.38 123 LEU A C 1
ATOM 874 O O . LEU A 1 123 ? -8.221 -2.090 -1.176 1.00 95.38 123 LEU A O 1
ATOM 878 N N . PRO A 1 124 ? -5.999 -1.851 -0.963 1.00 95.44 124 PRO A N 1
ATOM 879 C CA . PRO A 1 124 ? -5.791 -3.280 -0.732 1.00 95.44 124 PRO A CA 1
ATOM 880 C C . PRO A 1 124 ? -6.472 -3.779 0.543 1.00 95.44 124 PRO A C 1
ATOM 882 O O . PRO A 1 124 ? -6.917 -4.924 0.581 1.00 95.44 124 PRO A O 1
ATOM 885 N N . ALA A 1 125 ? -6.616 -2.932 1.566 1.00 96.50 125 ALA A N 1
ATOM 886 C CA . ALA A 1 125 ? -7.355 -3.299 2.766 1.00 96.50 125 ALA A CA 1
ATOM 887 C C . ALA A 1 125 ? -8.852 -3.503 2.476 1.00 96.50 125 ALA A C 1
ATOM 889 O O . ALA A 1 125 ? -9.436 -4.500 2.896 1.00 96.50 125 ALA A O 1
ATOM 890 N N . VAL A 1 126 ? -9.464 -2.596 1.714 1.00 97.56 126 VAL A N 1
ATOM 891 C CA . VAL A 1 126 ? -10.880 -2.684 1.330 1.00 97.56 126 VAL A CA 1
ATOM 892 C C . VAL A 1 126 ? -11.117 -3.826 0.333 1.00 97.56 126 VAL A C 1
ATOM 894 O O . VAL A 1 126 ? -12.122 -4.521 0.449 1.00 97.56 126 VAL A O 1
ATOM 897 N N . LEU A 1 127 ? -10.181 -4.096 -0.586 1.00 96.56 127 LEU A N 1
ATOM 898 C CA . LEU A 1 127 ? -10.227 -5.283 -1.454 1.00 96.56 127 LEU A CA 1
ATOM 899 C C . LEU A 1 127 ? -10.242 -6.576 -0.626 1.00 96.56 127 LEU A C 1
ATOM 901 O O . LEU A 1 127 ? -11.119 -7.412 -0.825 1.00 96.56 127 LEU A O 1
ATOM 905 N N . ALA A 1 128 ? -9.342 -6.701 0.355 1.00 96.25 128 ALA A N 1
ATOM 906 C CA . ALA A 1 128 ? -9.301 -7.861 1.246 1.00 96.25 128 ALA A CA 1
ATOM 907 C C . ALA A 1 128 ? -10.579 -8.007 2.092 1.00 96.25 128 ALA A C 1
ATOM 909 O O . ALA A 1 128 ? -11.049 -9.122 2.317 1.00 96.25 128 ALA A O 1
ATOM 910 N N . ALA A 1 129 ? -11.173 -6.894 2.535 1.00 97.00 129 ALA A N 1
ATOM 911 C CA . ALA A 1 129 ? -12.470 -6.911 3.209 1.00 97.00 129 ALA A CA 1
ATOM 912 C C . ALA A 1 129 ? -13.585 -7.438 2.287 1.00 97.00 129 ALA A C 1
ATOM 914 O O . ALA A 1 129 ? -14.377 -8.282 2.711 1.00 97.00 129 ALA A O 1
ATOM 915 N N . ALA A 1 130 ? -13.614 -6.996 1.025 1.00 96.62 130 ALA A N 1
ATOM 916 C CA . ALA A 1 130 ? -14.602 -7.438 0.038 1.00 96.62 130 ALA A CA 1
ATOM 917 C C . ALA A 1 130 ? -14.468 -8.935 -0.263 1.00 96.62 130 ALA A C 1
ATOM 919 O O . ALA A 1 130 ? -15.461 -9.661 -0.281 1.00 96.62 130 ALA A O 1
ATOM 920 N N . GLU A 1 131 ? -13.234 -9.409 -0.458 1.00 95.62 131 GLU A N 1
ATOM 921 C CA . GLU A 1 131 ? -12.918 -10.823 -0.692 1.00 95.62 131 GLU A CA 1
ATOM 922 C C . GLU A 1 131 ? -13.310 -11.709 0.497 1.00 95.62 131 GLU A C 1
ATOM 924 O O . GLU A 1 131 ? -13.758 -12.840 0.307 1.00 95.62 131 GLU A O 1
ATOM 929 N N . ALA A 1 132 ? -13.207 -11.180 1.719 1.00 96.00 132 ALA A N 1
ATOM 930 C CA . ALA A 1 132 ? -13.671 -11.840 2.937 1.00 96.00 132 ALA A CA 1
ATOM 931 C C . ALA A 1 132 ? -15.200 -11.766 3.144 1.00 96.00 132 ALA A C 1
ATOM 933 O O . ALA A 1 132 ? -15.707 -12.332 4.112 1.00 96.00 132 ALA A O 1
ATOM 934 N N . GLY A 1 133 ? -15.942 -11.105 2.247 1.00 96.38 133 GLY A N 1
ATOM 935 C CA . GLY A 1 133 ? -17.406 -11.039 2.260 1.00 96.38 133 GLY A CA 1
ATOM 936 C C . GLY A 1 133 ? -18.004 -9.852 3.019 1.00 96.38 133 GLY A C 1
ATOM 937 O O . GLY A 1 133 ? -19.225 -9.793 3.170 1.00 96.38 133 GLY A O 1
ATOM 938 N N . TYR A 1 134 ? -17.189 -8.898 3.475 1.00 97.06 134 TYR A N 1
ATOM 939 C CA . TYR A 1 134 ? -17.689 -7.682 4.118 1.00 97.06 134 TYR A CA 1
ATOM 940 C C . TYR A 1 134 ? -18.237 -6.704 3.080 1.00 97.06 134 TYR A C 1
ATOM 942 O O . TYR A 1 134 ? -17.667 -6.519 2.006 1.00 97.06 134 TYR A O 1
ATOM 950 N N . GLN A 1 135 ? -19.341 -6.045 3.426 1.00 96.38 135 GLN A N 1
ATOM 951 C CA . GLN A 1 135 ? -20.049 -5.123 2.530 1.00 96.38 135 GLN A CA 1
ATOM 952 C C . GLN A 1 135 ? -19.964 -3.665 2.976 1.00 96.38 135 GLN A C 1
ATOM 954 O O . GLN A 1 135 ? -20.395 -2.782 2.240 1.00 96.38 135 GLN A O 1
ATOM 959 N N . GLN A 1 136 ? -19.455 -3.395 4.178 1.00 97.19 136 GLN A N 1
ATOM 960 C CA . GLN A 1 136 ? -19.446 -2.060 4.763 1.00 97.19 136 GLN A CA 1
ATOM 961 C C . GLN A 1 136 ? -18.072 -1.741 5.330 1.00 97.19 136 GLN A C 1
ATOM 963 O O . GLN A 1 136 ? -17.513 -2.518 6.112 1.00 97.19 136 GLN A O 1
ATOM 968 N N . VAL A 1 137 ? -17.548 -0.580 4.946 1.00 98.25 137 VAL A N 1
ATOM 969 C CA . VAL A 1 137 ? -16.275 -0.078 5.454 1.00 98.25 137 VAL A CA 1
ATOM 970 C C . VAL A 1 137 ? -16.409 1.358 5.935 1.00 98.25 137 VAL A C 1
ATOM 972 O O . VAL A 1 137 ? -17.078 2.178 5.307 1.00 98.25 137 VAL A O 1
ATOM 975 N N . VAL A 1 138 ? -15.730 1.665 7.034 1.00 98.50 138 VAL A N 1
ATOM 976 C CA . VAL A 1 138 ? -15.540 3.027 7.529 1.00 98.50 138 VAL A CA 1
ATOM 977 C C . VAL A 1 138 ? -14.083 3.399 7.324 1.00 98.50 138 VAL A C 1
ATOM 979 O O . VAL A 1 138 ? -13.182 2.695 7.788 1.00 98.50 138 VAL A O 1
ATOM 982 N N . VAL A 1 139 ? -13.861 4.506 6.628 1.00 97.44 139 VAL A N 1
ATOM 983 C CA . VAL A 1 139 ? -12.528 5.020 6.307 1.00 97.44 139 VAL A CA 1
ATOM 984 C C . VAL A 1 139 ? -12.465 6.526 6.560 1.00 97.44 139 VAL A C 1
ATOM 986 O O . VAL A 1 139 ? -13.503 7.182 6.665 1.00 97.44 139 VAL A O 1
ATOM 989 N N . PRO A 1 140 ? -11.268 7.119 6.630 1.00 94.94 140 PRO A N 1
ATOM 990 C CA . PRO A 1 140 ? -11.113 8.564 6.685 1.00 94.94 140 PRO A CA 1
ATOM 991 C C . PRO A 1 140 ? -11.668 9.180 5.401 1.00 94.94 140 PRO A C 1
ATOM 993 O O . PRO A 1 140 ? -11.443 8.643 4.310 1.00 94.94 140 PRO A O 1
ATOM 996 N N . GLU A 1 141 ? -12.388 10.295 5.521 1.00 92.50 141 GLU A N 1
ATOM 997 C CA . GLU A 1 141 ? -13.070 10.962 4.400 1.00 92.50 141 GLU A CA 1
ATOM 998 C C . GLU A 1 141 ? -12.131 11.212 3.208 1.00 92.50 141 GLU A C 1
ATOM 1000 O O . GLU A 1 141 ? -12.495 10.956 2.061 1.00 92.50 141 GLU A O 1
ATOM 1005 N N . GLN A 1 142 ? -10.880 11.596 3.477 1.00 88.19 142 GLN A N 1
ATOM 1006 C CA . GLN A 1 142 ? -9.864 11.869 2.454 1.00 88.19 142 GLN A CA 1
ATOM 1007 C C . GLN A 1 142 ? -9.530 10.649 1.582 1.00 88.19 142 GLN A C 1
ATOM 1009 O O . GLN A 1 142 ? -9.110 10.800 0.437 1.00 88.19 142 GLN A O 1
ATOM 1014 N N . THR A 1 143 ? -9.709 9.440 2.114 1.00 90.69 143 THR A N 1
ATOM 1015 C CA . THR A 1 143 ? -9.451 8.167 1.420 1.00 90.69 143 THR A CA 1
ATOM 1016 C C . THR A 1 143 ? -10.737 7.449 1.004 1.00 90.69 143 THR A C 1
ATOM 1018 O O . THR A 1 143 ? -10.681 6.343 0.466 1.00 90.69 143 THR A O 1
ATOM 1021 N N . ALA A 1 144 ? -11.907 8.066 1.197 1.00 93.38 144 ALA A N 1
ATOM 1022 C CA . ALA A 1 144 ? -13.185 7.477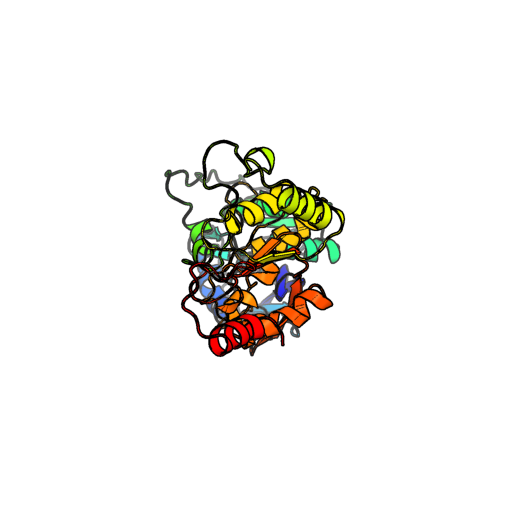 0.798 1.00 93.38 144 ALA A CA 1
ATOM 1023 C C . ALA A 1 144 ? -13.267 7.251 -0.720 1.00 93.38 144 ALA A C 1
ATOM 1025 O O . ALA A 1 144 ? -13.773 6.221 -1.159 1.00 93.38 144 ALA A O 1
ATOM 1026 N N . GLY A 1 145 ? -12.704 8.163 -1.523 1.00 92.25 145 GLY A N 1
ATOM 1027 C CA . GLY A 1 145 ? -12.633 8.006 -2.979 1.00 92.25 145 GLY A CA 1
ATOM 1028 C C . GLY A 1 145 ? -11.796 6.801 -3.420 1.00 92.25 145 GLY A C 1
ATOM 1029 O O . GLY A 1 145 ? -12.142 6.146 -4.396 1.00 92.25 145 GLY A O 1
ATOM 1030 N N . GLU A 1 146 ? -10.732 6.480 -2.680 1.00 92.19 146 GLU A N 1
ATOM 1031 C CA . GLU A 1 146 ? -9.905 5.291 -2.904 1.00 92.19 146 GLU A CA 1
ATOM 1032 C C . GLU A 1 146 ? -10.661 4.009 -2.525 1.00 92.19 146 GLU A C 1
ATOM 1034 O O . GLU A 1 146 ? -10.720 3.068 -3.316 1.00 92.19 146 GLU A O 1
ATOM 1039 N N . ALA A 1 147 ? -11.296 3.984 -1.350 1.00 95.06 147 ALA A N 1
ATOM 1040 C CA . ALA A 1 147 ? -12.101 2.848 -0.902 1.00 95.06 147 ALA A CA 1
ATOM 1041 C C . ALA A 1 147 ? -13.280 2.555 -1.850 1.00 95.06 147 ALA A C 1
ATOM 1043 O O . ALA A 1 147 ? -13.574 1.394 -2.137 1.00 95.06 147 ALA A O 1
ATOM 1044 N N . ALA A 1 148 ? -13.918 3.598 -2.391 1.00 95.88 148 ALA A N 1
ATOM 1045 C CA . ALA A 1 148 ? -15.079 3.487 -3.278 1.00 95.88 148 ALA A CA 1
ATOM 1046 C C . ALA A 1 148 ? -14.762 2.855 -4.647 1.00 95.88 148 ALA A C 1
ATOM 1048 O O . ALA A 1 148 ? -15.674 2.540 -5.414 1.00 95.88 148 ALA A O 1
ATOM 1049 N N . LEU A 1 149 ? -13.482 2.641 -4.972 1.00 94.88 149 LEU A N 1
ATOM 1050 C CA . LEU A 1 149 ? -13.082 1.935 -6.189 1.00 94.88 149 LEU A CA 1
ATOM 1051 C C . LEU A 1 149 ? -13.446 0.447 -6.158 1.00 94.88 149 LEU A C 1
ATOM 1053 O O . LEU A 1 149 ? -13.618 -0.158 -7.228 1.00 94.88 149 LEU A O 1
ATOM 1057 N N . VAL A 1 150 ? -13.563 -0.128 -4.956 1.00 95.69 150 VAL A N 1
ATOM 1058 C CA . VAL A 1 150 ? -13.850 -1.546 -4.734 1.00 95.69 150 VAL A CA 1
ATOM 1059 C C . VAL A 1 150 ? -15.336 -1.829 -4.985 1.00 95.69 150 VAL A C 1
ATOM 1061 O O . VAL A 1 150 ? -16.195 -1.292 -4.287 1.00 95.69 150 VAL A O 1
ATOM 1064 N N . PRO A 1 151 ? -15.681 -2.667 -5.981 1.00 89.31 151 PRO A N 1
ATOM 1065 C CA . PRO A 1 151 ? -17.071 -3.012 -6.254 1.00 89.31 151 PRO A CA 1
ATOM 1066 C C . PRO A 1 151 ? -17.720 -3.757 -5.081 1.00 89.31 151 PRO A C 1
ATOM 1068 O O . PRO A 1 151 ? -17.097 -4.622 -4.476 1.00 89.31 151 PRO A O 1
ATOM 1071 N N . GLY A 1 152 ? -19.003 -3.490 -4.826 1.00 90.31 152 GLY A N 1
ATOM 1072 C CA . GLY A 1 152 ? -19.799 -4.264 -3.865 1.00 90.31 152 GLY A CA 1
ATOM 1073 C C . GLY A 1 152 ? -19.609 -3.880 -2.395 1.00 90.31 152 GLY A C 1
ATOM 1074 O O . GLY A 1 152 ? -20.225 -4.509 -1.540 1.00 90.31 152 GLY A O 1
ATOM 1075 N N . ILE A 1 153 ? -18.818 -2.842 -2.105 1.00 95.88 153 ILE A N 1
ATOM 1076 C CA . ILE A 1 153 ? -18.661 -2.280 -0.762 1.00 95.88 153 ILE A CA 1
ATOM 1077 C C . ILE A 1 153 ? -19.329 -0.906 -0.663 1.00 95.88 153 ILE A C 1
ATOM 1079 O O . ILE A 1 153 ? -19.138 -0.032 -1.507 1.00 95.88 153 ILE A O 1
ATOM 1083 N N . SER A 1 154 ? -20.079 -0.712 0.418 1.00 97.38 154 SER A N 1
ATOM 1084 C CA . SER A 1 154 ? -20.556 0.584 0.885 1.00 97.38 154 SER A CA 1
ATOM 1085 C C . SER A 1 154 ? -19.481 1.250 1.740 1.00 97.38 154 SER A C 1
ATOM 1087 O O . SER A 1 154 ? -19.018 0.680 2.729 1.00 97.38 154 SER A O 1
ATOM 1089 N N . VAL A 1 155 ? -19.091 2.465 1.361 1.00 97.94 155 VAL A N 1
ATOM 1090 C CA . VAL A 1 155 ? -18.029 3.229 2.022 1.00 97.94 155 VAL A CA 1
ATOM 1091 C C . VAL A 1 155 ? -18.636 4.379 2.812 1.00 97.94 155 VAL A C 1
ATOM 1093 O O . VAL A 1 155 ? -19.307 5.237 2.241 1.00 97.94 155 VAL A O 1
ATOM 1096 N N . LEU A 1 156 ? -18.341 4.432 4.110 1.00 97.75 156 LEU A N 1
ATOM 1097 C CA . LEU A 1 156 ? -18.618 5.581 4.964 1.00 97.75 156 LEU A CA 1
ATOM 1098 C C . LEU A 1 156 ? -17.313 6.333 5.260 1.00 97.75 156 LEU A C 1
ATOM 1100 O O . LEU A 1 156 ? -16.457 5.856 6.004 1.00 97.75 156 LEU A O 1
ATOM 1104 N N . GLY A 1 157 ? -17.163 7.514 4.660 1.00 96.31 157 GLY A N 1
ATOM 1105 C CA . GLY A 1 157 ? -16.074 8.441 4.960 1.00 96.31 157 GLY A CA 1
ATOM 1106 C C . GLY A 1 157 ? -16.373 9.258 6.216 1.00 96.31 157 GLY A C 1
ATOM 1107 O O . GLY A 1 157 ? -17.429 9.882 6.295 1.00 96.31 157 GLY A O 1
ATOM 1108 N N . VAL A 1 158 ? -15.455 9.278 7.183 1.00 95.94 158 VAL A N 1
ATOM 1109 C CA . VAL A 1 158 ? -15.591 10.065 8.423 1.00 95.94 158 VAL A CA 1
ATOM 1110 C C . VAL A 1 158 ? -14.379 10.957 8.674 1.00 95.94 158 VAL A C 1
ATOM 1112 O O . VAL A 1 158 ? -13.248 10.619 8.326 1.00 95.94 158 VAL A O 1
ATOM 1115 N N . ARG A 1 159 ? -14.619 12.104 9.306 1.00 94.12 159 ARG A N 1
ATOM 1116 C CA . ARG A 1 159 ? -13.609 13.112 9.666 1.00 94.12 159 ARG A CA 1
ATOM 1117 C C . ARG A 1 159 ? -13.169 12.994 11.117 1.00 94.12 159 ARG A C 1
ATOM 1119 O O . ARG A 1 159 ? -12.026 13.304 11.453 1.00 94.12 159 ARG A O 1
ATOM 1126 N N . SER A 1 160 ? -14.056 12.514 11.984 1.00 96.12 160 SER A N 1
ATOM 1127 C CA . SER A 1 160 ? -13.791 12.337 13.409 1.00 96.12 160 SER A CA 1
ATOM 1128 C C . SER A 1 160 ? -14.525 11.125 13.984 1.00 96.12 160 SER A C 1
ATOM 1130 O O . SER A 1 160 ? -15.539 10.662 13.455 1.00 96.12 160 SER A O 1
ATOM 1132 N N . LEU A 1 161 ? -14.016 10.620 15.107 1.00 97.62 161 LEU A N 1
ATOM 1133 C CA . LEU A 1 161 ? -14.689 9.596 15.897 1.00 97.62 161 LEU A CA 1
ATOM 1134 C C . LEU A 1 161 ? -16.033 10.115 16.432 1.00 97.62 161 LEU A C 1
ATOM 1136 O O . LEU A 1 161 ? -17.000 9.363 16.471 1.00 97.62 161 LEU A O 1
ATOM 1140 N N . ARG A 1 162 ? -16.128 11.407 16.773 1.00 96.94 162 ARG A N 1
ATOM 1141 C CA . ARG A 1 162 ? -17.389 12.054 17.164 1.00 96.94 162 ARG A CA 1
ATOM 1142 C C . ARG A 1 162 ? -18.444 11.948 16.065 1.00 96.94 162 ARG A C 1
ATOM 1144 O O . ARG A 1 162 ? -19.583 11.598 16.356 1.00 96.94 162 ARG A O 1
ATOM 1151 N N . GLN A 1 163 ? -18.063 12.226 14.819 1.00 97.06 163 GLN A N 1
ATOM 1152 C CA . GLN A 1 163 ? -18.947 12.100 13.665 1.00 97.06 163 GLN A CA 1
ATOM 1153 C C . GLN A 1 163 ? -19.434 10.656 13.503 1.00 97.06 163 GLN A C 1
ATOM 1155 O O . GLN A 1 163 ? -20.627 10.436 13.320 1.00 97.06 163 GLN A O 1
ATOM 1160 N N . LEU A 1 164 ? -18.529 9.677 13.618 1.00 97.69 164 LEU A N 1
ATOM 1161 C CA . LEU A 1 164 ? -18.889 8.261 13.525 1.00 97.69 164 LEU A CA 1
ATOM 1162 C C . LEU A 1 164 ? -19.860 7.838 14.636 1.00 97.69 164 LEU A C 1
ATOM 1164 O O . LEU A 1 164 ? -20.854 7.180 14.346 1.00 97.69 164 LEU A O 1
ATOM 1168 N N . ILE A 1 165 ? -19.602 8.238 15.885 1.00 97.50 165 ILE A N 1
ATOM 1169 C CA . ILE A 1 165 ? -20.501 7.961 17.015 1.00 97.50 165 ILE A CA 1
ATOM 1170 C C . ILE A 1 165 ? -21.884 8.555 16.745 1.00 97.50 165 ILE A C 1
ATOM 1172 O O . ILE A 1 165 ? -22.877 7.859 16.923 1.00 97.50 165 ILE A O 1
ATOM 1176 N N . ALA A 1 166 ? -21.951 9.809 16.285 1.00 96.88 166 ALA A N 1
ATOM 1177 C CA . ALA A 1 166 ? -23.226 10.458 16.007 1.00 96.88 166 ALA A CA 1
ATOM 1178 C C . ALA A 1 166 ? -24.027 9.704 14.932 1.00 96.88 166 ALA A C 1
ATOM 1180 O O . ALA A 1 166 ? -25.210 9.448 15.118 1.00 96.88 166 ALA A O 1
ATOM 1181 N N . ILE A 1 167 ? -23.365 9.273 13.853 1.00 96.44 167 ILE A N 1
ATOM 1182 C CA . ILE A 1 167 ? -23.994 8.492 12.776 1.00 96.44 167 ILE A CA 1
ATOM 1183 C C . ILE A 1 167 ? -24.511 7.142 13.291 1.00 96.44 167 ILE A C 1
ATOM 1185 O O . ILE A 1 167 ? -25.648 6.778 13.010 1.00 96.44 167 ILE A O 1
ATOM 1189 N N . LEU A 1 168 ? -23.693 6.397 14.042 1.00 95.88 168 LEU A N 1
ATOM 1190 C CA . LEU A 1 168 ? -24.062 5.062 14.533 1.00 95.88 168 LEU A CA 1
ATOM 1191 C C . LEU A 1 168 ? -25.167 5.093 15.598 1.00 95.88 168 LEU A C 1
ATOM 1193 O O . LEU A 1 168 ? -25.860 4.095 15.779 1.00 95.88 168 LEU A O 1
ATOM 1197 N N . CYS A 1 169 ? -25.327 6.217 16.295 1.00 95.56 169 CYS A N 1
ATOM 1198 C CA . CYS A 1 169 ? -26.319 6.398 17.354 1.00 95.56 169 CYS A CA 1
ATOM 1199 C C . CYS A 1 169 ? -27.560 7.187 16.910 1.00 95.56 169 CYS A C 1
ATOM 1201 O O . CYS A 1 169 ? -28.399 7.489 17.756 1.00 95.56 169 CYS A O 1
ATOM 1203 N N . ASP A 1 170 ? -27.672 7.524 15.620 1.00 94.75 170 ASP A N 1
ATOM 1204 C CA . ASP A 1 170 ? -28.744 8.366 15.065 1.00 94.75 170 ASP A CA 1
ATOM 1205 C C . ASP A 1 170 ? -28.868 9.735 15.776 1.00 94.75 170 ASP A C 1
ATOM 1207 O O . ASP A 1 170 ? -29.949 10.264 16.038 1.00 94.75 170 ASP A O 1
ATOM 1211 N N . GLU A 1 171 ? -27.721 10.316 16.129 1.00 95.50 171 GLU A N 1
ATOM 1212 C CA . GLU A 1 171 ? -27.603 11.636 16.748 1.00 95.50 171 GLU A CA 1
ATOM 1213 C C . GLU A 1 171 ? -27.293 12.714 15.690 1.00 95.50 171 GLU A C 1
ATOM 1215 O O . GLU A 1 171 ? -26.761 12.415 14.616 1.00 95.50 171 GLU A O 1
ATOM 1220 N N . PRO A 1 172 ? -27.560 14.004 15.979 1.00 93.88 172 PRO A N 1
ATOM 1221 C CA . PRO A 1 172 ? -27.200 15.091 15.075 1.00 93.88 172 PRO A CA 1
ATOM 1222 C C . PRO A 1 172 ? -25.702 15.090 14.747 1.00 93.88 172 PRO A C 1
ATOM 1224 O O . PRO A 1 172 ? -24.854 15.282 15.622 1.00 93.88 172 PRO A O 1
ATOM 1227 N N . VAL A 1 173 ? -25.379 14.899 13.467 1.00 93.00 173 VAL A N 1
ATOM 1228 C CA . VAL A 1 173 ? -23.995 14.872 12.987 1.00 93.00 173 VAL A CA 1
ATOM 1229 C C . VAL A 1 173 ? -23.360 16.255 13.189 1.00 93.00 173 VAL A C 1
ATOM 1231 O O . VAL A 1 173 ? -23.926 17.251 12.730 1.00 93.00 173 VAL A O 1
ATOM 1234 N N . PRO A 1 174 ? -22.200 16.354 13.864 1.00 88.56 174 PRO A N 1
ATOM 1235 C CA . PRO A 1 174 ? -21.556 17.635 14.117 1.00 88.56 174 PRO A CA 1
ATOM 1236 C C . PRO A 1 174 ? -21.103 18.295 12.810 1.00 88.56 174 PRO A C 1
ATOM 1238 O O . PRO A 1 174 ? -20.486 17.659 11.949 1.00 88.56 174 PRO A O 1
ATOM 1241 N N . ASP A 1 175 ? -21.363 19.597 12.697 1.00 82.44 175 ASP A N 1
ATOM 1242 C CA . ASP A 1 175 ? -20.813 20.419 11.625 1.00 82.44 175 ASP A CA 1
ATOM 1243 C C . ASP A 1 175 ? -19.348 20.745 11.937 1.00 82.44 175 ASP A C 1
ATOM 1245 O O . ASP A 1 175 ? -19.017 21.680 12.670 1.00 82.44 175 ASP A O 1
ATOM 1249 N N . GLU A 1 176 ? -18.454 19.884 11.462 1.00 81.19 176 GLU A N 1
ATOM 1250 C CA . GLU A 1 176 ? -17.015 20.083 11.582 1.00 81.19 176 GLU A CA 1
ATOM 1251 C C . GLU A 1 176 ? -16.502 20.842 10.349 1.00 81.19 176 GLU A C 1
ATOM 1253 O O . GLU A 1 176 ? -16.802 20.452 9.219 1.00 81.19 176 GLU A O 1
ATOM 1258 N N . PRO A 1 177 ? -15.719 21.920 10.512 1.00 68.81 177 PRO A N 1
ATOM 1259 C CA . PRO A 1 177 ? -15.196 22.656 9.372 1.00 68.81 177 PRO A CA 1
ATOM 1260 C C . PRO A 1 177 ? -14.193 21.798 8.594 1.00 68.81 177 PRO A C 1
ATOM 1262 O O . PRO A 1 177 ? -13.300 21.178 9.180 1.00 68.81 177 PRO A O 1
ATOM 1265 N N . VAL A 1 178 ? -14.308 21.806 7.265 1.00 67.25 178 VAL A N 1
ATOM 1266 C CA . VAL A 1 178 ? -13.265 21.283 6.374 1.00 67.25 178 VAL A CA 1
ATOM 1267 C C . VAL A 1 178 ? -12.021 22.156 6.565 1.00 67.25 178 VAL A C 1
ATOM 1269 O O . VAL A 1 178 ? -12.118 23.384 6.526 1.00 67.25 178 VAL A O 1
ATOM 1272 N N . ASP A 1 179 ? -10.855 21.558 6.828 1.00 61.22 179 ASP A N 1
ATOM 1273 C CA . ASP A 1 179 ? -9.605 22.308 7.034 1.00 61.22 179 ASP A CA 1
ATOM 1274 C C . ASP A 1 179 ? -9.046 22.799 5.686 1.00 61.22 179 ASP A C 1
ATOM 1276 O O . ASP A 1 179 ? -8.018 22.334 5.207 1.00 61.22 179 ASP A O 1
ATOM 1280 N N . ASP A 1 180 ? -9.749 23.736 5.051 1.00 53.62 180 ASP A N 1
ATOM 1281 C CA . ASP A 1 180 ? -9.422 24.280 3.728 1.00 53.62 180 ASP A CA 1
ATOM 1282 C C . ASP A 1 180 ? -8.541 25.538 3.831 1.00 53.62 180 ASP A C 1
ATOM 1284 O O . ASP A 1 180 ? -8.780 26.585 3.229 1.00 53.62 180 ASP A O 1
ATOM 1288 N N . ARG A 1 181 ? -7.497 25.485 4.668 1.00 53.06 181 ARG A N 1
ATOM 1289 C CA . ARG A 1 181 ? -6.598 26.636 4.894 1.00 53.06 181 ARG A CA 1
ATOM 1290 C C . ARG A 1 181 ? -5.622 26.905 3.737 1.00 53.06 181 ARG A C 1
ATOM 1292 O O . ARG A 1 181 ? -4.631 27.609 3.944 1.00 53.06 181 ARG A O 1
ATOM 1299 N N . GLY A 1 182 ? -5.843 26.326 2.552 1.00 45.28 182 GLY A N 1
ATOM 1300 C CA . GLY A 1 182 ? -4.944 26.432 1.392 1.00 45.28 182 GLY A CA 1
ATOM 1301 C C . GLY A 1 182 ? -3.525 25.896 1.642 1.00 45.28 182 GLY A C 1
ATOM 1302 O O . GLY A 1 182 ? -2.607 26.171 0.869 1.00 45.28 182 GLY A O 1
ATOM 1303 N N . ARG A 1 183 ? -3.316 25.164 2.744 1.00 56.00 183 ARG A N 1
ATOM 1304 C CA . ARG A 1 183 ? -2.067 24.468 3.076 1.00 56.00 183 ARG A CA 1
ATOM 1305 C C . ARG A 1 183 ? -2.198 23.006 2.639 1.00 56.00 183 ARG A C 1
ATOM 1307 O O . ARG A 1 183 ? -3.309 22.486 2.703 1.00 56.00 183 ARG A O 1
ATOM 1314 N N . PRO A 1 184 ? -1.102 22.329 2.243 1.00 55.34 184 PRO A N 1
ATOM 1315 C CA . PRO A 1 184 ? -1.132 20.885 2.037 1.00 55.34 184 PRO A CA 1
ATOM 1316 C C . PRO A 1 184 ? -1.724 20.219 3.279 1.00 55.34 184 PRO A C 1
ATOM 1318 O O . PRO A 1 184 ? -1.293 20.543 4.390 1.00 55.34 184 PRO A O 1
ATOM 1321 N N . ASP A 1 185 ? -2.711 19.341 3.094 1.00 60.91 185 ASP A N 1
ATOM 1322 C CA . ASP A 1 185 ? -3.373 18.668 4.207 1.00 60.91 185 ASP A CA 1
ATOM 1323 C C . ASP A 1 185 ? -2.314 17.936 5.045 1.00 60.91 185 ASP A C 1
ATOM 1325 O O . ASP A 1 185 ? -1.682 16.971 4.601 1.00 60.91 185 ASP A O 1
ATOM 1329 N N . ALA A 1 186 ? -2.090 18.425 6.267 1.00 59.56 186 ALA A N 1
ATOM 1330 C CA . ALA A 1 186 ? -1.112 17.858 7.186 1.00 59.56 186 ALA A CA 1
ATOM 1331 C C . ALA A 1 186 ? -1.433 16.390 7.517 1.00 59.56 186 ALA A C 1
ATOM 1333 O O . ALA A 1 186 ? -0.531 15.636 7.887 1.00 59.56 186 ALA A O 1
ATOM 1334 N N . MET A 1 187 ? -2.694 15.975 7.354 1.00 60.69 187 MET A N 1
ATOM 1335 C CA . MET A 1 187 ? -3.132 14.593 7.526 1.00 60.69 187 MET A CA 1
ATOM 1336 C C . MET A 1 187 ? -2.676 13.699 6.371 1.00 60.69 187 MET A C 1
ATOM 1338 O O . MET A 1 187 ? -2.228 12.580 6.613 1.00 60.69 187 MET A O 1
ATOM 1342 N N . LEU A 1 188 ? -2.693 14.204 5.134 1.00 62.16 188 LEU A N 1
ATOM 1343 C CA . LEU A 1 188 ? -2.152 13.498 3.965 1.00 62.16 188 LEU A CA 1
ATOM 1344 C C . LEU A 1 188 ? -0.617 13.509 3.938 1.00 62.16 188 LEU A C 1
ATOM 1346 O O . LEU A 1 188 ? -0.001 12.572 3.429 1.00 62.16 188 LEU A O 1
ATOM 1350 N N . ALA A 1 189 ? 0.024 14.514 4.543 1.00 58.00 189 ALA A N 1
ATOM 1351 C CA . ALA A 1 189 ? 1.484 14.582 4.629 1.00 58.00 189 ALA A CA 1
ATOM 1352 C C . ALA A 1 189 ? 2.106 13.358 5.336 1.00 58.00 189 ALA A C 1
ATOM 1354 O O . ALA A 1 189 ? 3.209 12.953 4.977 1.00 58.00 189 ALA A O 1
ATOM 1355 N N . GLY A 1 190 ? 1.398 12.732 6.288 1.00 57.69 190 GLY A N 1
ATOM 1356 C CA . GLY A 1 190 ? 1.846 11.502 6.963 1.00 57.69 190 GLY A CA 1
ATOM 1357 C C . GLY A 1 190 ? 1.846 10.251 6.069 1.00 57.69 190 GLY A C 1
ATOM 1358 O O . GLY A 1 190 ? 2.611 9.303 6.299 1.00 57.69 190 GLY A O 1
ATOM 1359 N N . LEU A 1 191 ? 1.041 10.252 5.001 1.00 63.97 191 LEU A N 1
ATOM 1360 C CA . LEU A 1 191 ? 1.066 9.196 3.988 1.00 63.97 191 LEU A CA 1
ATOM 1361 C C . LEU A 1 191 ? 2.333 9.289 3.141 1.00 63.97 191 LEU A C 1
ATOM 1363 O O . LEU A 1 191 ? 2.942 8.263 2.836 1.00 63.97 191 LEU A O 1
ATOM 1367 N N . MET A 1 192 ? 2.781 10.503 2.832 1.00 61.16 192 MET A N 1
ATOM 1368 C CA . MET A 1 192 ? 3.956 10.728 2.002 1.00 61.16 192 MET A CA 1
ATOM 1369 C C . MET A 1 192 ? 5.253 10.476 2.776 1.00 61.16 192 MET A C 1
ATOM 1371 O O . MET A 1 192 ? 5.422 10.870 3.926 1.00 61.16 192 MET A O 1
ATOM 1375 N N . VAL A 1 193 ? 6.211 9.813 2.130 1.00 57.34 193 VAL A N 1
ATOM 1376 C CA . VAL A 1 193 ? 7.580 9.708 2.648 1.00 57.34 193 VAL A CA 1
ATOM 1377 C C . VAL A 1 193 ? 8.433 10.747 1.921 1.00 57.34 193 VAL A C 1
ATOM 1379 O O . VAL A 1 193 ? 8.553 10.655 0.693 1.00 57.34 193 VAL A O 1
ATOM 1382 N N . PRO A 1 194 ? 9.062 11.702 2.632 1.00 49.94 194 PRO A N 1
ATOM 1383 C CA . PRO A 1 194 ? 10.004 12.628 2.017 1.00 49.94 194 PRO A CA 1
ATOM 1384 C C . PRO A 1 194 ? 11.057 11.873 1.193 1.00 49.94 194 PRO A C 1
ATOM 1386 O O . PRO A 1 194 ? 11.665 10.918 1.671 1.00 49.94 194 PRO A O 1
ATOM 1389 N N . GLY A 1 195 ? 11.247 12.279 -0.064 1.00 52.66 195 GLY A N 1
ATOM 1390 C CA . GLY A 1 195 ? 12.260 11.702 -0.951 1.00 52.66 195 GLY A CA 1
ATOM 1391 C C . GLY A 1 195 ? 11.874 10.414 -1.691 1.00 52.66 195 GLY A C 1
ATOM 1392 O O . GLY A 1 195 ? 12.625 10.026 -2.576 1.00 52.66 195 GLY A O 1
ATOM 1393 N N . MET A 1 196 ? 10.721 9.776 -1.435 1.00 52.03 196 MET A N 1
ATOM 1394 C CA . MET A 1 196 ? 10.287 8.622 -2.253 1.00 52.03 196 MET A CA 1
ATOM 1395 C C . MET A 1 196 ? 9.726 9.038 -3.621 1.00 52.03 196 MET A C 1
ATOM 1397 O O . MET A 1 196 ? 9.991 8.355 -4.602 1.00 52.03 196 MET A O 1
ATOM 1401 N N . GLY A 1 197 ? 9.048 10.188 -3.721 1.00 47.38 197 GLY A N 1
ATOM 1402 C CA . GLY A 1 197 ? 8.542 10.697 -5.005 1.00 47.38 197 GLY A CA 1
ATOM 1403 C C . GLY A 1 197 ? 9.653 11.080 -5.993 1.00 47.38 197 GLY A C 1
ATOM 1404 O O . GLY A 1 197 ? 9.583 10.721 -7.159 1.00 47.38 197 GLY A O 1
ATOM 1405 N N . LEU A 1 198 ? 10.718 11.743 -5.519 1.00 38.12 198 LEU A N 1
ATOM 1406 C CA . LEU A 1 198 ? 11.874 12.117 -6.351 1.00 38.12 198 LEU A CA 1
ATOM 1407 C C . LEU A 1 198 ? 12.978 11.045 -6.399 1.00 38.12 198 LEU A C 1
ATOM 1409 O O . LEU A 1 198 ? 13.677 10.938 -7.401 1.00 38.12 198 LEU A O 1
ATOM 1413 N N . GLY A 1 199 ? 13.159 10.254 -5.338 1.00 40.00 199 GLY A N 1
ATOM 1414 C CA . GLY A 1 199 ? 14.243 9.271 -5.228 1.00 40.00 199 GLY A CA 1
ATOM 1415 C C . GLY A 1 199 ? 13.944 7.908 -5.855 1.00 40.00 199 GLY A C 1
ATOM 1416 O O . GLY A 1 199 ? 14.881 7.182 -6.179 1.00 40.00 199 GLY A O 1
ATOM 1417 N N . ALA A 1 200 ? 12.668 7.555 -6.060 1.00 46.47 200 ALA A N 1
ATOM 1418 C CA . ALA A 1 200 ? 12.284 6.314 -6.741 1.00 46.47 200 ALA A CA 1
ATOM 1419 C C . ALA A 1 200 ? 12.219 6.453 -8.274 1.00 46.47 200 ALA A C 1
ATOM 1421 O O . ALA A 1 200 ? 11.984 5.463 -8.962 1.00 46.47 200 ALA A O 1
ATOM 1422 N N . GLY A 1 201 ? 12.429 7.658 -8.821 1.00 50.09 201 GLY A N 1
ATOM 1423 C CA . GLY A 1 201 ? 12.351 7.897 -10.264 1.00 50.09 201 GLY A CA 1
ATOM 1424 C C . GLY A 1 201 ? 10.929 7.851 -10.827 1.00 50.09 201 GLY A C 1
ATOM 1425 O O . GLY A 1 201 ? 10.752 7.647 -12.025 1.00 50.09 201 GLY A O 1
ATOM 1426 N N . LEU A 1 202 ? 9.911 8.003 -9.978 1.00 55.03 202 LEU A N 1
ATOM 1427 C CA . LEU A 1 202 ? 8.530 8.152 -10.423 1.00 55.03 202 LEU A CA 1
ATOM 1428 C C . LEU A 1 202 ? 8.358 9.541 -11.036 1.00 55.03 202 LEU A C 1
ATOM 1430 O O . LEU A 1 202 ? 8.557 10.554 -10.365 1.00 55.03 202 LEU A O 1
ATOM 1434 N N . ALA A 1 203 ? 7.967 9.596 -12.307 1.00 51.09 203 ALA A N 1
ATOM 1435 C CA . ALA A 1 203 ? 7.457 10.840 -12.863 1.00 51.09 203 ALA A CA 1
ATOM 1436 C C . ALA A 1 203 ? 6.105 11.134 -12.180 1.00 51.09 203 ALA A C 1
ATOM 1438 O O . ALA A 1 203 ? 5.238 10.257 -12.180 1.00 51.09 203 ALA A O 1
ATOM 1439 N N . PRO A 1 204 ? 5.902 12.314 -11.565 1.00 43.50 204 PRO A N 1
ATOM 1440 C CA . PRO A 1 204 ? 4.616 12.648 -10.967 1.00 43.50 204 PRO A CA 1
ATOM 1441 C C . PRO A 1 204 ? 3.538 12.605 -12.052 1.00 43.50 204 PRO A C 1
ATOM 1443 O O . PRO A 1 204 ? 3.663 13.282 -13.072 1.00 43.50 204 PRO A O 1
ATOM 1446 N N . ALA A 1 205 ? 2.482 11.820 -11.821 1.00 43.59 205 ALA A N 1
ATOM 1447 C CA . ALA A 1 205 ? 1.379 11.655 -12.766 1.00 43.59 205 ALA A CA 1
ATOM 1448 C C . ALA A 1 205 ? 0.622 12.970 -13.053 1.00 43.59 205 ALA A C 1
ATOM 1450 O O . ALA A 1 205 ? -0.078 13.051 -14.056 1.00 43.59 205 ALA A O 1
ATOM 1451 N N . SER A 1 206 ? 0.801 14.015 -12.232 1.00 40.22 206 SER A N 1
ATOM 1452 C CA . SER A 1 206 ? -0.008 15.237 -12.328 1.00 40.22 206 SER A CA 1
ATOM 1453 C C . SER A 1 206 ? 0.674 16.556 -11.920 1.00 40.22 206 SER A C 1
ATOM 1455 O O . SER A 1 206 ? -0.006 17.562 -11.749 1.00 40.22 206 SER A O 1
ATOM 1457 N N . SER A 1 207 ? 2.011 16.647 -11.827 1.00 34.31 207 SER A N 1
ATOM 1458 C CA . SER A 1 207 ? 2.675 17.922 -11.451 1.00 34.31 207 SER A CA 1
ATOM 1459 C C . SER A 1 207 ? 3.224 18.761 -12.618 1.00 34.31 207 SER A C 1
ATOM 1461 O O . SER A 1 207 ? 4.143 19.564 -12.432 1.00 34.31 207 SER A O 1
ATOM 1463 N N . ARG A 1 208 ? 2.673 18.615 -13.825 1.00 34.44 208 ARG A N 1
ATOM 1464 C CA . ARG A 1 208 ? 2.789 19.636 -14.876 1.00 34.44 208 ARG A CA 1
ATOM 1465 C C . ARG A 1 208 ? 1.377 19.974 -15.330 1.00 34.44 208 ARG A C 1
ATOM 1467 O O . ARG A 1 208 ? 0.677 19.102 -15.831 1.00 34.44 208 ARG A O 1
ATOM 1474 N N . GLY A 1 209 ? 0.958 21.214 -15.076 1.00 31.39 209 GLY A N 1
ATOM 1475 C CA . GLY A 1 209 ? -0.312 21.738 -15.566 1.00 31.39 209 GLY A CA 1
ATOM 1476 C C . GLY A 1 209 ? -0.471 21.500 -17.069 1.00 31.39 209 GLY A C 1
ATOM 1477 O O . GLY A 1 209 ? 0.517 21.448 -17.796 1.00 31.39 209 GLY A O 1
ATOM 1478 N N . GLU A 1 210 ? -1.724 21.340 -17.491 1.00 35.03 210 GLU A N 1
ATOM 1479 C CA . GLU A 1 210 ? -2.157 21.206 -18.888 1.00 35.03 210 GLU A CA 1
ATOM 1480 C C . GLU A 1 210 ? -1.545 20.023 -19.670 1.00 35.03 210 GLU A C 1
ATOM 1482 O O . GLU A 1 210 ? -0.579 20.143 -20.415 1.00 35.03 210 GLU A O 1
ATOM 1487 N N . GLY A 1 211 ? -2.205 18.864 -19.568 1.00 46.12 211 GLY A N 1
ATOM 1488 C CA . GLY A 1 211 ? -2.691 18.100 -20.729 1.00 46.12 211 GLY A CA 1
ATOM 1489 C C . GLY A 1 211 ? -1.710 17.372 -21.658 1.00 46.12 211 GLY A C 1
ATOM 1490 O O . GLY A 1 211 ? -2.165 16.489 -22.386 1.00 46.12 211 GLY A O 1
ATOM 1491 N N . HIS A 1 212 ? -0.406 17.659 -21.657 1.00 53.53 212 HIS A N 1
ATOM 1492 C CA . HIS A 1 212 ? 0.503 17.043 -22.631 1.00 53.53 212 HIS A CA 1
ATOM 1493 C C . HIS A 1 212 ? 1.220 15.822 -22.063 1.00 53.53 212 HIS A C 1
ATOM 1495 O O . HIS A 1 212 ? 2.239 15.912 -21.377 1.00 53.53 212 HIS A O 1
ATOM 1501 N N . THR A 1 213 ? 0.668 14.650 -22.364 1.00 67.69 213 THR A N 1
ATOM 1502 C CA . THR A 1 213 ? 1.357 13.376 -22.130 1.00 67.69 213 THR A CA 1
ATOM 1503 C C . THR A 1 213 ? 2.396 13.215 -23.234 1.00 67.69 213 THR A C 1
ATOM 1505 O O . THR A 1 213 ? 1.995 13.295 -24.393 1.00 67.69 213 THR A O 1
ATOM 1508 N N . PRO A 1 214 ? 3.692 13.017 -22.924 1.00 81.69 214 PRO A N 1
ATOM 1509 C CA . PRO A 1 214 ? 4.707 12.844 -23.955 1.00 81.69 214 PRO A CA 1
ATOM 1510 C C . PRO A 1 214 ? 4.300 11.728 -24.916 1.00 81.69 214 PRO A C 1
ATOM 1512 O O . PRO A 1 214 ? 4.135 10.583 -24.494 1.00 81.69 214 PRO A O 1
ATOM 1515 N N . ASP A 1 215 ? 4.165 12.061 -26.197 1.00 86.25 215 ASP A N 1
ATOM 1516 C CA . ASP A 1 215 ? 3.674 11.142 -27.225 1.00 86.25 215 ASP A CA 1
ATOM 1517 C C . ASP A 1 215 ? 4.725 10.913 -28.322 1.00 86.25 215 ASP A C 1
ATOM 1519 O O . ASP A 1 215 ? 5.671 11.693 -28.497 1.00 86.25 215 ASP A O 1
ATOM 1523 N N . LEU A 1 216 ? 4.574 9.832 -29.093 1.00 89.00 216 LEU A N 1
ATOM 1524 C CA . LEU A 1 216 ? 5.426 9.578 -30.259 1.00 89.00 216 LEU A CA 1
ATOM 1525 C C . LEU A 1 216 ? 5.266 10.623 -31.370 1.00 89.00 216 LEU A C 1
ATOM 1527 O O . LEU A 1 216 ? 6.191 10.774 -32.175 1.00 89.00 216 LEU A O 1
ATOM 1531 N N . ALA A 1 217 ? 4.152 11.355 -31.419 1.00 88.06 217 ALA A N 1
ATOM 1532 C CA . ALA A 1 217 ? 3.973 12.506 -32.299 1.00 88.06 217 ALA A CA 1
ATOM 1533 C C . ALA A 1 217 ? 5.022 13.601 -32.046 1.00 88.06 217 ALA A C 1
ATOM 1535 O O . ALA A 1 217 ? 5.434 14.268 -32.994 1.00 88.06 217 ALA A O 1
ATOM 1536 N N . ASP A 1 218 ? 5.531 13.718 -30.815 1.00 87.06 218 ASP A N 1
ATOM 1537 C CA . ASP A 1 218 ? 6.576 14.687 -30.460 1.00 87.06 218 ASP A CA 1
ATOM 1538 C C . ASP A 1 218 ? 7.969 14.282 -30.982 1.00 87.06 218 ASP A C 1
ATOM 1540 O O . ASP A 1 218 ? 8.914 15.073 -30.938 1.00 87.06 218 ASP A O 1
ATOM 1544 N N . VAL A 1 219 ? 8.143 13.035 -31.443 1.00 89.56 219 VAL A N 1
ATOM 1545 C CA . VAL A 1 219 ? 9.443 12.512 -31.887 1.00 89.56 219 VAL A CA 1
ATOM 1546 C C . VAL A 1 219 ? 9.659 12.829 -33.363 1.00 89.56 219 VAL A C 1
ATOM 1548 O O . VAL A 1 219 ? 9.178 12.129 -34.263 1.00 89.56 219 VAL A O 1
ATOM 1551 N N . ALA A 1 220 ? 10.455 13.867 -33.614 1.00 87.62 220 ALA A N 1
ATOM 1552 C CA . ALA A 1 220 ? 10.902 14.220 -34.953 1.00 87.62 220 ALA A CA 1
ATOM 1553 C C . ALA A 1 220 ? 11.857 13.149 -35.520 1.00 87.62 220 ALA A C 1
ATOM 1555 O O . ALA A 1 220 ? 12.934 12.885 -34.981 1.00 87.62 220 ALA A O 1
ATOM 1556 N N . GLY A 1 221 ? 11.472 12.536 -36.643 1.00 88.38 221 GLY A N 1
ATOM 1557 C CA . GLY A 1 221 ? 12.260 11.486 -37.293 1.00 88.38 221 GLY A CA 1
ATOM 1558 C C . GLY A 1 221 ? 12.262 10.157 -36.524 1.00 88.38 221 GLY A C 1
ATOM 1559 O O . GLY A 1 221 ? 11.258 9.755 -35.947 1.00 88.38 221 GLY A O 1
ATOM 1560 N N . GLN A 1 222 ? 13.385 9.435 -36.568 1.00 90.62 222 GLN A N 1
ATOM 1561 C CA . GLN A 1 222 ? 13.593 8.145 -35.885 1.00 90.62 222 GLN A CA 1
ATOM 1562 C C . GLN A 1 222 ? 12.547 7.039 -36.186 1.00 90.62 222 GLN A C 1
ATOM 1564 O O . GLN A 1 222 ? 12.037 6.404 -35.260 1.00 90.62 222 GLN A O 1
ATOM 1569 N N . PRO A 1 223 ? 12.252 6.716 -37.465 1.00 92.31 223 PRO A N 1
ATOM 1570 C CA . PRO A 1 223 ? 11.212 5.735 -37.804 1.00 92.31 223 PRO A CA 1
ATOM 1571 C C . PRO A 1 223 ? 11.501 4.335 -37.244 1.00 92.31 223 PRO A C 1
ATOM 1573 O O . PRO A 1 223 ? 10.584 3.621 -36.851 1.00 92.31 223 PRO A O 1
ATOM 1576 N N . ARG A 1 224 ? 12.783 3.948 -37.163 1.00 93.19 224 ARG A N 1
ATOM 1577 C CA . ARG A 1 224 ? 13.204 2.648 -36.620 1.00 93.19 224 ARG A CA 1
ATOM 1578 C C . ARG A 1 224 ? 12.928 2.536 -35.107 1.00 93.19 224 ARG A C 1
ATOM 1580 O O . ARG A 1 224 ? 12.191 1.625 -34.740 1.00 93.19 224 ARG A O 1
ATOM 1587 N N . PRO A 1 225 ? 13.434 3.434 -34.231 1.00 92.81 225 PRO A N 1
ATOM 1588 C CA . PRO A 1 225 ? 13.078 3.413 -32.809 1.00 92.81 225 PRO A CA 1
ATOM 1589 C C . PRO A 1 225 ? 11.582 3.571 -32.526 1.00 92.81 225 PRO A C 1
ATOM 1591 O O . PRO A 1 225 ? 11.062 2.859 -31.673 1.00 92.81 225 PRO A O 1
ATOM 1594 N N . ARG A 1 226 ? 10.873 4.433 -33.271 1.00 94.69 226 ARG A N 1
ATOM 1595 C CA . ARG A 1 226 ? 9.411 4.578 -33.143 1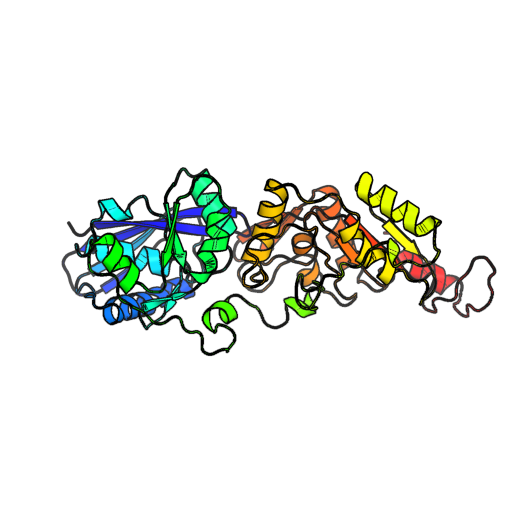.00 94.69 226 ARG A CA 1
ATOM 1596 C C . ARG A 1 226 ? 8.695 3.258 -33.416 1.00 94.69 226 ARG A C 1
ATOM 1598 O O . ARG A 1 226 ? 7.885 2.823 -32.605 1.00 94.69 226 ARG A O 1
ATOM 1605 N N . LYS A 1 227 ? 9.067 2.563 -34.499 1.00 94.56 227 LYS A N 1
ATOM 1606 C CA . LYS A 1 227 ? 8.481 1.258 -34.812 1.00 94.56 227 LYS A CA 1
ATOM 1607 C C . LYS A 1 227 ? 8.813 0.197 -33.763 1.00 94.56 227 LYS A C 1
ATOM 1609 O O . LYS A 1 227 ? 7.963 -0.628 -33.447 1.00 94.56 227 LYS A O 1
ATOM 1614 N N . ALA A 1 228 ? 10.028 0.220 -33.213 1.00 94.81 228 ALA A N 1
ATOM 1615 C CA . ALA A 1 228 ? 10.418 -0.687 -32.137 1.00 94.81 228 ALA A CA 1
ATOM 1616 C C . ALA A 1 228 ? 9.571 -0.473 -30.870 1.00 94.81 228 ALA A C 1
ATOM 1618 O O . ALA A 1 228 ? 9.152 -1.455 -30.265 1.00 94.81 228 ALA A O 1
ATOM 1619 N N . LEU A 1 229 ? 9.268 0.782 -30.512 1.00 95.06 229 LEU A N 1
ATOM 1620 C CA . LEU A 1 229 ? 8.372 1.107 -29.396 1.00 95.06 229 LEU A CA 1
ATOM 1621 C C . LEU A 1 229 ? 6.946 0.605 -29.634 1.00 95.06 229 LEU A C 1
ATOM 1623 O O . LEU A 1 229 ? 6.379 -0.009 -28.739 1.00 95.06 229 LEU A O 1
ATOM 1627 N N . GLU A 1 230 ? 6.388 0.793 -30.833 1.00 94.38 230 GLU A N 1
ATOM 1628 C CA . GLU A 1 230 ? 5.056 0.264 -31.178 1.00 94.38 230 GLU A CA 1
ATOM 1629 C C . GLU A 1 230 ? 4.993 -1.266 -31.054 1.00 94.38 230 GLU A C 1
ATOM 1631 O O . GLU A 1 230 ? 4.060 -1.811 -30.468 1.00 94.38 230 GLU A O 1
ATOM 1636 N N . VAL A 1 231 ? 5.998 -1.968 -31.592 1.00 94.88 231 VAL A N 1
ATOM 1637 C CA . VAL A 1 231 ? 6.077 -3.437 -31.521 1.00 94.88 231 VAL A CA 1
ATOM 1638 C C . VAL A 1 231 ? 6.232 -3.900 -30.073 1.00 94.88 231 VAL A C 1
ATOM 1640 O O . VAL A 1 231 ? 5.580 -4.857 -29.664 1.00 94.88 231 VAL A O 1
ATOM 1643 N N . ALA A 1 232 ? 7.055 -3.209 -29.283 1.00 95.50 232 ALA A N 1
ATOM 1644 C CA . ALA A 1 232 ? 7.221 -3.498 -27.866 1.00 95.50 232 ALA A CA 1
ATOM 1645 C C . ALA A 1 232 ? 5.939 -3.273 -27.065 1.00 95.50 232 ALA A C 1
ATOM 1647 O O . ALA A 1 232 ? 5.582 -4.131 -26.264 1.00 95.50 232 ALA A O 1
ATOM 1648 N N . ALA A 1 233 ? 5.230 -2.171 -27.309 1.00 94.25 233 ALA A N 1
ATOM 1649 C CA . ALA A 1 233 ? 3.978 -1.858 -26.632 1.00 94.25 233 ALA A CA 1
ATOM 1650 C C . ALA A 1 233 ? 2.877 -2.879 -26.956 1.00 94.25 233 ALA A C 1
ATOM 1652 O O . ALA A 1 233 ? 2.174 -3.326 -26.054 1.00 94.25 233 ALA A O 1
ATOM 1653 N N . ALA A 1 234 ? 2.762 -3.289 -28.223 1.00 93.56 234 ALA A N 1
ATOM 1654 C CA . ALA A 1 234 ? 1.771 -4.274 -28.652 1.00 93.56 234 ALA A CA 1
ATOM 1655 C C . ALA A 1 234 ? 2.103 -5.705 -28.190 1.00 93.56 234 ALA A C 1
ATOM 1657 O O . ALA A 1 234 ? 1.200 -6.466 -27.850 1.00 93.56 234 ALA A O 1
ATOM 1658 N N . GLY A 1 235 ? 3.387 -6.081 -28.199 1.00 92.94 235 GLY A N 1
ATOM 1659 C CA . GLY A 1 235 ? 3.848 -7.439 -27.887 1.00 92.94 235 GLY A CA 1
ATOM 1660 C C . GLY A 1 235 ? 4.328 -7.656 -26.449 1.00 92.94 235 GLY A C 1
ATOM 1661 O O . GLY A 1 235 ? 4.659 -8.783 -26.087 1.00 92.94 235 GLY A O 1
ATOM 1662 N N . GLY A 1 236 ? 4.409 -6.602 -25.633 1.00 92.44 236 GLY A N 1
ATOM 1663 C CA . GLY A 1 236 ? 4.984 -6.663 -24.286 1.00 92.44 236 GLY A CA 1
ATOM 1664 C C . GLY A 1 236 ? 6.492 -6.948 -24.273 1.00 92.44 236 GLY A C 1
ATOM 1665 O O . GLY A 1 236 ? 6.991 -7.585 -23.348 1.00 92.44 236 GLY A O 1
ATOM 1666 N N . HIS A 1 237 ? 7.230 -6.525 -25.304 1.00 95.50 237 HIS A N 1
ATOM 1667 C CA . HIS A 1 237 ? 8.658 -6.830 -25.432 1.00 95.50 237 HIS A CA 1
ATOM 1668 C C . HIS A 1 237 ? 9.538 -5.816 -24.700 1.00 95.50 237 HIS A C 1
ATOM 1670 O O . HIS A 1 237 ? 9.362 -4.608 -24.831 1.00 95.50 237 HIS A O 1
ATOM 1676 N N . HIS A 1 238 ? 10.543 -6.306 -23.976 1.00 96.06 238 HIS A N 1
ATOM 1677 C CA . HIS A 1 238 ? 11.592 -5.456 -23.417 1.00 96.06 238 HIS A CA 1
ATOM 1678 C C . HIS A 1 238 ? 12.477 -4.867 -24.521 1.00 96.06 238 HIS A C 1
ATOM 1680 O O . HIS A 1 238 ? 12.672 -5.483 -25.572 1.00 96.06 238 HIS A O 1
ATOM 1686 N N . LEU A 1 239 ? 13.032 -3.681 -24.277 1.00 95.88 239 LEU A N 1
ATOM 1687 C CA . LEU A 1 239 ? 13.829 -2.941 -25.256 1.00 95.88 239 LEU A CA 1
ATOM 1688 C C . LEU A 1 239 ? 15.203 -2.562 -24.705 1.00 95.88 239 LEU A C 1
ATOM 1690 O O . LEU A 1 239 ? 15.348 -2.230 -23.533 1.00 95.88 239 LEU A O 1
ATOM 1694 N N . LEU A 1 240 ? 16.202 -2.539 -25.589 1.00 95.06 240 LEU A N 1
ATOM 1695 C CA . LEU A 1 240 ? 17.510 -1.937 -25.342 1.00 95.06 240 LEU A CA 1
ATOM 1696 C C . LEU A 1 240 ? 17.794 -0.889 -26.420 1.00 95.06 240 LEU A C 1
ATOM 1698 O O . LEU A 1 240 ? 17.959 -1.214 -27.596 1.00 95.06 240 LEU A O 1
ATOM 1702 N N . PHE A 1 241 ? 17.916 0.367 -26.006 1.00 94.50 241 PHE A N 1
ATOM 1703 C CA . PHE A 1 241 ? 18.441 1.440 -26.834 1.00 94.50 241 PHE A CA 1
ATOM 1704 C C . PHE A 1 241 ? 19.953 1.543 -26.655 1.00 94.50 241 PHE A C 1
ATOM 1706 O O . PHE A 1 241 ? 20.441 1.905 -25.587 1.00 94.50 241 PHE A O 1
ATOM 1713 N N . SER A 1 242 ? 20.702 1.282 -27.724 1.00 91.38 242 SER A N 1
ATOM 1714 C CA . SER A 1 242 ? 22.142 1.537 -27.770 1.00 91.38 242 SER A CA 1
ATOM 1715 C C . SER A 1 242 ? 22.440 2.666 -28.745 1.00 91.38 242 SER A C 1
ATOM 1717 O O . SER A 1 242 ? 22.043 2.617 -29.909 1.00 91.38 242 SER A O 1
ATOM 1719 N N . GLY A 1 243 ? 23.120 3.705 -28.271 1.00 90.12 243 GLY A N 1
ATOM 1720 C CA . GLY A 1 243 ? 23.460 4.851 -29.107 1.00 90.12 243 GLY A CA 1
ATOM 1721 C C . GLY A 1 243 ? 24.214 5.935 -28.347 1.00 90.12 243 GLY A C 1
ATOM 1722 O O . GLY A 1 243 ? 24.276 5.888 -27.114 1.00 90.12 243 GLY A O 1
ATOM 1723 N N . PRO A 1 244 ? 24.790 6.919 -29.056 1.00 88.62 244 PRO A N 1
ATOM 1724 C CA . PRO A 1 244 ? 25.552 7.990 -28.430 1.00 88.62 244 PRO A CA 1
ATOM 1725 C C . PRO A 1 244 ? 24.678 8.858 -27.500 1.00 88.62 244 PRO A C 1
ATOM 1727 O O . PRO A 1 244 ? 23.438 8.814 -27.563 1.00 88.62 244 PRO A O 1
ATOM 1730 N N . PRO A 1 245 ? 25.297 9.657 -26.615 1.00 86.69 245 PRO A N 1
ATOM 1731 C CA . PRO A 1 245 ? 24.602 10.696 -25.862 1.00 86.69 245 PRO A CA 1
ATOM 1732 C C . PRO A 1 245 ? 23.828 11.637 -26.796 1.00 86.69 245 PRO A C 1
ATOM 1734 O O . PRO A 1 245 ? 24.256 11.895 -27.919 1.00 86.69 245 PRO A O 1
ATOM 1737 N N . GLY A 1 246 ? 22.666 12.122 -26.356 1.00 86.06 246 GLY A N 1
ATOM 1738 C CA . GLY A 1 246 ? 21.834 13.033 -27.153 1.00 86.06 246 GLY A CA 1
ATOM 1739 C C . GLY A 1 246 ? 21.040 12.385 -28.297 1.00 86.06 246 GLY A C 1
ATOM 1740 O O . GLY A 1 246 ? 20.245 13.067 -28.930 1.00 86.06 246 GLY A O 1
ATOM 1741 N N . ALA A 1 247 ? 21.156 11.070 -28.529 1.00 88.88 247 ALA A N 1
ATOM 1742 C CA . ALA A 1 247 ? 20.383 10.366 -29.564 1.00 88.88 247 ALA A CA 1
ATOM 1743 C C . ALA A 1 247 ? 18.864 10.257 -29.278 1.00 88.88 247 ALA A C 1
ATOM 1745 O O . ALA A 1 247 ? 18.125 9.681 -30.073 1.00 88.88 247 ALA A O 1
ATOM 1746 N N . GLY A 1 248 ? 18.387 10.779 -28.142 1.00 90.38 248 GLY A N 1
ATOM 1747 C CA . GLY A 1 248 ? 16.973 10.741 -27.759 1.00 90.38 248 GLY A CA 1
ATOM 1748 C C . GLY A 1 248 ? 16.521 9.445 -27.074 1.00 90.38 248 GLY A C 1
ATOM 1749 O O . GLY A 1 248 ? 15.328 9.176 -27.046 1.00 90.38 248 GLY A O 1
ATOM 1750 N N . LYS A 1 249 ? 17.438 8.645 -26.504 1.00 92.81 249 LYS A N 1
ATOM 1751 C CA . LYS A 1 249 ? 17.115 7.372 -25.819 1.00 92.81 249 LYS A CA 1
ATOM 1752 C C . LYS A 1 249 ? 16.085 7.554 -24.693 1.00 92.81 249 LYS A C 1
ATOM 1754 O O . LYS A 1 249 ? 15.054 6.893 -24.694 1.00 92.81 249 LYS A O 1
ATOM 1759 N N . THR A 1 250 ? 16.342 8.496 -23.788 1.00 91.25 250 THR A N 1
ATOM 1760 C CA . THR A 1 250 ? 15.454 8.855 -22.671 1.00 91.25 250 THR A CA 1
ATOM 1761 C C . THR A 1 250 ? 14.123 9.413 -23.179 1.00 91.25 250 THR A C 1
ATOM 1763 O O . THR A 1 250 ? 13.066 8.940 -22.785 1.00 91.25 250 THR A O 1
ATOM 1766 N N . MET A 1 251 ? 14.172 10.333 -24.154 1.00 90.88 251 MET A N 1
ATOM 1767 C CA . MET A 1 251 ? 12.985 10.908 -24.802 1.00 90.88 251 MET A CA 1
ATOM 1768 C C . MET A 1 251 ? 12.060 9.821 -25.374 1.00 90.88 251 MET A C 1
ATOM 1770 O O . MET A 1 251 ? 10.846 9.888 -25.200 1.00 90.88 251 MET A O 1
ATOM 1774 N N . LEU A 1 252 ? 12.625 8.820 -26.050 1.00 93.62 252 LEU A N 1
ATOM 1775 C CA . LEU A 1 252 ? 11.888 7.681 -26.595 1.00 93.62 252 LEU A CA 1
ATOM 1776 C C . LEU A 1 252 ? 11.277 6.803 -25.493 1.00 93.62 252 LEU A C 1
ATOM 1778 O O . LEU A 1 252 ? 10.118 6.414 -25.609 1.00 93.62 252 LEU A O 1
ATOM 1782 N N . ALA A 1 253 ? 12.035 6.508 -24.433 1.00 92.75 253 ALA A N 1
ATOM 1783 C CA . ALA A 1 253 ? 11.576 5.668 -23.327 1.00 92.75 253 ALA A CA 1
ATOM 1784 C C . ALA A 1 253 ? 10.386 6.283 -22.568 1.00 92.75 253 ALA A C 1
ATOM 1786 O O . ALA A 1 253 ? 9.400 5.591 -22.325 1.00 92.75 253 ALA A O 1
ATOM 1787 N N . GLU A 1 254 ? 10.435 7.584 -22.269 1.00 90.44 254 GLU A N 1
ATOM 1788 C CA . GLU A 1 254 ? 9.370 8.314 -21.555 1.00 90.44 254 GLU A CA 1
ATOM 1789 C C . GLU A 1 254 ? 8.018 8.287 -22.283 1.00 90.44 254 GLU A C 1
ATOM 1791 O O . GLU A 1 254 ? 6.965 8.388 -21.659 1.00 90.44 254 GLU A O 1
ATOM 1796 N N . ARG A 1 255 ? 8.038 8.136 -23.611 1.00 91.88 255 ARG A N 1
ATOM 1797 C CA . ARG A 1 255 ? 6.835 8.119 -24.457 1.00 91.88 255 ARG A CA 1
ATOM 1798 C C . ARG A 1 255 ? 6.191 6.746 -24.543 1.00 91.88 255 ARG A C 1
ATOM 1800 O O . ARG A 1 255 ? 5.055 6.639 -24.993 1.00 91.88 255 ARG A O 1
ATOM 1807 N N . LEU A 1 256 ? 6.880 5.692 -24.105 1.00 91.44 256 LEU A N 1
ATOM 1808 C CA . LEU A 1 256 ? 6.349 4.336 -24.189 1.00 91.44 256 LEU A CA 1
ATOM 1809 C C . LEU A 1 256 ? 5.055 4.184 -23.382 1.00 91.44 256 LEU A C 1
ATOM 1811 O O . LEU A 1 256 ? 4.120 3.551 -23.863 1.00 91.44 256 LEU A O 1
ATOM 1815 N N . SER A 1 257 ? 4.958 4.817 -22.209 1.00 88.69 257 SER A N 1
ATOM 1816 C CA . SER A 1 257 ? 3.749 4.764 -21.378 1.00 88.69 257 SER A CA 1
ATOM 1817 C C . SER A 1 257 ? 2.503 5.337 -22.061 1.00 88.69 257 SER A C 1
ATOM 1819 O O . SER A 1 257 ? 1.404 4.898 -21.743 1.00 88.69 257 SER A O 1
ATOM 1821 N N . ALA A 1 258 ? 2.655 6.276 -23.003 1.00 87.00 258 ALA A N 1
ATOM 1822 C CA . ALA A 1 258 ? 1.540 6.819 -23.785 1.00 87.00 258 ALA A CA 1
ATOM 1823 C C . ALA A 1 258 ? 1.092 5.889 -24.927 1.00 87.00 258 ALA A C 1
ATOM 1825 O O . ALA A 1 258 ? -0.048 5.965 -25.374 1.00 87.00 258 ALA A O 1
ATOM 1826 N N . VAL A 1 259 ? 1.984 5.007 -25.387 1.00 90.25 259 VAL A N 1
ATOM 1827 C CA . VAL A 1 259 ? 1.745 4.064 -26.495 1.00 90.25 259 VAL A CA 1
ATOM 1828 C C . VAL A 1 259 ? 1.202 2.726 -25.992 1.00 90.25 259 VAL A C 1
ATOM 1830 O O . VAL A 1 259 ? 0.587 1.979 -26.755 1.00 90.25 259 VAL A O 1
ATOM 1833 N N . LEU A 1 260 ? 1.442 2.398 -24.719 1.00 91.31 260 LEU A N 1
ATOM 1834 C CA . LEU A 1 260 ? 0.912 1.186 -24.105 1.00 91.31 260 LEU A CA 1
ATOM 1835 C C . LEU A 1 260 ? -0.625 1.161 -24.152 1.00 91.31 260 LEU A C 1
ATOM 1837 O O . LEU A 1 260 ? -1.263 2.209 -24.021 1.00 91.31 260 LEU A O 1
ATOM 1841 N N . PRO A 1 261 ? -1.237 -0.031 -24.292 1.00 88.44 261 PRO A N 1
ATOM 1842 C CA . PRO A 1 261 ? -2.677 -0.173 -24.143 1.00 88.44 261 PRO A CA 1
ATOM 1843 C C . PRO A 1 261 ? -3.155 0.418 -22.806 1.00 88.44 261 PRO A C 1
ATOM 1845 O O . PRO A 1 261 ? -2.442 0.300 -21.804 1.00 88.44 261 PRO A O 1
ATOM 1848 N N . PRO A 1 262 ? -4.351 1.035 -22.759 1.00 88.81 262 PRO A N 1
ATOM 1849 C CA . PRO A 1 262 ? -4.903 1.531 -21.507 1.00 88.81 262 PRO A CA 1
ATOM 1850 C C . PRO A 1 262 ? -5.074 0.376 -20.518 1.00 88.81 262 PRO A C 1
ATOM 1852 O O . PRO A 1 262 ? -5.435 -0.736 -20.909 1.00 88.81 262 PRO A O 1
ATOM 1855 N N . LEU A 1 263 ? -4.837 0.654 -19.235 1.00 92.19 263 LEU A N 1
ATOM 1856 C CA . LEU A 1 263 ? -5.024 -0.341 -18.187 1.00 92.19 263 LEU A CA 1
ATOM 1857 C C . LEU A 1 263 ? -6.495 -0.752 -18.125 1.00 92.19 263 LEU A C 1
ATOM 1859 O O . LEU A 1 263 ? -7.403 0.086 -18.149 1.00 92.19 263 LEU A O 1
ATOM 1863 N N . THR A 1 264 ? -6.740 -2.055 -18.016 1.00 95.12 264 THR A N 1
ATOM 1864 C CA . THR A 1 264 ? -8.072 -2.538 -17.645 1.00 95.12 264 THR A CA 1
ATOM 1865 C C . THR A 1 264 ? -8.401 -2.098 -16.219 1.00 95.12 264 THR A C 1
ATOM 1867 O O . THR A 1 264 ? -7.512 -1.824 -15.416 1.00 95.12 264 THR A O 1
ATOM 1870 N N . ARG A 1 265 ? -9.688 -2.092 -15.849 1.00 93.62 265 ARG A N 1
ATOM 1871 C CA . ARG A 1 265 ? -10.099 -1.726 -14.483 1.00 93.62 265 ARG A CA 1
ATOM 1872 C C . ARG A 1 265 ? -9.389 -2.564 -13.412 1.00 93.62 265 ARG A C 1
ATOM 1874 O O . ARG A 1 265 ? -8.965 -2.009 -12.406 1.00 93.62 265 ARG A O 1
ATOM 1881 N N . GLN A 1 266 ? -9.241 -3.870 -13.638 1.00 93.69 266 GLN A N 1
ATOM 1882 C CA . GLN A 1 266 ? -8.551 -4.761 -12.702 1.00 93.69 266 GLN A CA 1
ATOM 1883 C C . GLN A 1 266 ? -7.068 -4.400 -12.569 1.00 93.69 266 GLN A C 1
ATOM 1885 O O . GLN A 1 266 ? -6.553 -4.312 -11.460 1.00 93.69 266 GLN A O 1
ATOM 1890 N N . GLU A 1 267 ? -6.393 -4.129 -13.686 1.00 95.50 267 GLU A N 1
ATOM 1891 C CA . GLU A 1 267 ? -4.988 -3.708 -13.682 1.00 95.50 267 GLU A CA 1
ATOM 1892 C C . GLU A 1 267 ? -4.807 -2.347 -13.011 1.00 95.50 267 GLU A C 1
ATOM 1894 O O . GLU A 1 267 ? -3.861 -2.161 -12.250 1.00 95.50 267 GLU A O 1
ATOM 1899 N N . SER A 1 268 ? -5.734 -1.411 -13.220 1.00 95.31 268 SER A N 1
ATOM 1900 C CA . SER A 1 268 ? -5.735 -0.138 -12.502 1.00 95.31 268 SER A CA 1
ATOM 1901 C C . SER A 1 268 ? -5.865 -0.330 -10.993 1.00 95.31 268 SER A C 1
ATOM 1903 O O . SER A 1 268 ? -5.159 0.346 -10.248 1.00 95.31 268 SER A O 1
ATOM 1905 N N . LEU A 1 269 ? -6.704 -1.260 -10.520 1.00 94.75 269 LEU A N 1
ATOM 1906 C CA . LEU A 1 269 ? -6.796 -1.584 -9.091 1.00 94.75 269 LEU A CA 1
ATOM 1907 C C . LEU A 1 269 ? -5.488 -2.196 -8.562 1.00 94.75 269 LEU A C 1
ATOM 1909 O O . LEU A 1 269 ? -5.014 -1.767 -7.512 1.00 94.75 269 LEU A O 1
ATOM 1913 N N . GLU A 1 270 ? -4.864 -3.121 -9.303 1.00 94.69 270 GLU A N 1
ATOM 1914 C CA . GLU A 1 270 ? -3.557 -3.712 -8.951 1.00 94.69 270 GLU A CA 1
ATOM 1915 C C . GLU A 1 270 ? -2.475 -2.630 -8.782 1.00 94.69 270 GLU A C 1
ATOM 1917 O O . GLU A 1 270 ? -1.773 -2.591 -7.768 1.00 94.69 270 GLU A O 1
ATOM 1922 N N . VAL A 1 271 ? -2.353 -1.722 -9.756 1.00 94.69 271 VAL A N 1
ATOM 1923 C CA . VAL A 1 271 ? -1.370 -0.626 -9.721 1.00 94.69 271 VAL A CA 1
ATOM 1924 C C . VAL A 1 271 ? -1.674 0.345 -8.585 1.00 94.69 271 VAL A C 1
ATOM 1926 O O . VAL A 1 271 ? -0.782 0.693 -7.807 1.00 94.69 271 VAL A O 1
ATOM 1929 N N . THR A 1 272 ? -2.936 0.745 -8.448 1.00 93.94 272 THR A N 1
ATOM 1930 C CA . THR A 1 272 ? -3.374 1.672 -7.398 1.00 93.94 272 THR A CA 1
ATOM 1931 C C . THR A 1 272 ? -3.102 1.095 -6.011 1.00 93.94 272 THR A C 1
ATOM 1933 O O . THR A 1 272 ? -2.643 1.823 -5.133 1.00 93.94 272 THR A O 1
ATOM 1936 N N . ALA A 1 273 ? -3.279 -0.214 -5.810 1.00 94.25 273 ALA A N 1
ATOM 1937 C CA . ALA A 1 273 ? -3.004 -0.860 -4.531 1.00 94.25 273 ALA A CA 1
ATOM 1938 C C . ALA A 1 273 ? -1.520 -0.769 -4.141 1.00 94.25 273 ALA A C 1
ATOM 1940 O O . ALA A 1 273 ? -1.195 -0.446 -2.995 1.00 94.25 273 ALA A O 1
ATOM 1941 N N . VAL A 1 274 ? -0.607 -0.970 -5.099 1.00 93.31 274 VAL A N 1
ATOM 1942 C CA . VAL A 1 274 ? 0.836 -0.788 -4.868 1.00 93.31 274 VAL A CA 1
ATOM 1943 C C . VAL A 1 274 ? 1.154 0.664 -4.497 1.00 93.31 274 VAL A C 1
ATOM 1945 O O . VAL A 1 274 ? 1.907 0.916 -3.552 1.00 93.31 274 VAL A O 1
ATOM 1948 N N . HIS A 1 275 ? 0.576 1.624 -5.221 1.00 91.50 275 HIS A N 1
ATOM 1949 C CA . HIS A 1 275 ? 0.812 3.058 -5.015 1.00 91.50 275 HIS A CA 1
ATOM 1950 C C . HIS A 1 275 ? 0.221 3.559 -3.689 1.00 91.50 275 HIS A C 1
ATOM 1952 O O . HIS A 1 275 ? 0.837 4.385 -3.009 1.00 91.50 275 HIS A O 1
ATOM 1958 N N . SER A 1 276 ? -0.913 3.000 -3.267 1.00 90.88 276 SER A N 1
ATOM 1959 C CA . SER A 1 276 ? -1.536 3.257 -1.967 1.00 90.88 276 SER A CA 1
ATOM 1960 C C . SER A 1 276 ? -0.644 2.817 -0.805 1.00 90.88 276 SER A C 1
ATOM 1962 O O . SER A 1 276 ? -0.373 3.592 0.116 1.00 90.88 276 SER A O 1
ATOM 1964 N N . VAL A 1 277 ? -0.103 1.594 -0.868 1.00 89.62 277 VAL A N 1
ATOM 1965 C CA . VAL A 1 277 ? 0.824 1.067 0.153 1.00 89.62 277 VAL A CA 1
ATOM 1966 C C . VAL A 1 277 ? 2.123 1.871 0.187 1.00 89.62 277 VAL A C 1
ATOM 1968 O O . VAL A 1 277 ? 2.677 2.138 1.258 1.00 89.62 277 VAL A O 1
ATOM 1971 N N . ALA A 1 278 ? 2.604 2.302 -0.981 1.00 87.50 278 ALA A N 1
ATOM 1972 C CA . ALA A 1 278 ? 3.765 3.178 -1.087 1.00 87.50 278 ALA A CA 1
ATOM 1973 C C . ALA A 1 278 ? 3.496 4.610 -0.574 1.00 87.50 278 ALA A C 1
ATOM 1975 O O . ALA A 1 278 ? 4.457 5.317 -0.260 1.00 87.50 278 ALA A O 1
ATOM 1976 N N . GLY A 1 279 ? 2.229 5.019 -0.431 1.00 85.94 279 GLY A N 1
ATOM 1977 C CA . GLY A 1 279 ? 1.839 6.355 0.024 1.00 85.94 279 GLY A CA 1
ATOM 1978 C C . GLY A 1 279 ? 2.131 7.446 -1.008 1.00 85.94 279 GLY A C 1
ATOM 1979 O O . GLY A 1 279 ? 2.575 8.534 -0.640 1.00 85.94 279 GLY A O 1
ATOM 1980 N N . ILE A 1 280 ? 1.954 7.130 -2.295 1.00 84.00 280 ILE A N 1
ATOM 1981 C CA . ILE A 1 280 ? 2.302 8.009 -3.427 1.00 84.00 280 ILE A CA 1
ATOM 1982 C C . ILE A 1 280 ? 1.116 8.338 -4.343 1.00 84.00 280 ILE A C 1
ATOM 1984 O O . ILE A 1 280 ? 1.322 8.953 -5.388 1.00 84.00 280 ILE A O 1
ATOM 1988 N N . LEU A 1 281 ? -0.106 7.924 -3.989 1.00 82.31 281 LEU A N 1
ATOM 1989 C CA . LEU A 1 281 ? -1.290 8.293 -4.764 1.00 82.31 281 LEU A CA 1
ATOM 1990 C C . LEU A 1 281 ? -1.463 9.823 -4.769 1.00 82.31 281 LEU A C 1
ATOM 1992 O O . LEU A 1 281 ? -1.366 10.441 -3.702 1.00 82.31 281 LEU A O 1
ATOM 1996 N N . PRO A 1 282 ? -1.696 10.451 -5.938 1.00 70.06 282 PRO A N 1
ATOM 1997 C CA . PRO A 1 282 ? -1.944 11.882 -5.995 1.00 70.06 282 PRO A CA 1
ATOM 1998 C C . PRO A 1 282 ? -3.253 12.235 -5.268 1.00 70.06 282 PRO A C 1
ATOM 2000 O O . PRO A 1 282 ? -4.246 11.514 -5.399 1.00 70.06 282 PRO A O 1
ATOM 2003 N N . PRO A 1 283 ? -3.305 13.361 -4.536 1.00 67.44 283 PRO A N 1
ATOM 2004 C CA . PRO A 1 283 ? -4.559 13.852 -3.974 1.00 67.44 283 PRO A CA 1
ATOM 2005 C C . PRO A 1 283 ? -5.610 14.059 -5.072 1.00 67.44 283 PRO A C 1
ATOM 2007 O O . PRO A 1 283 ? -5.316 14.659 -6.103 1.00 67.44 283 PRO A O 1
ATOM 2010 N N . GLY A 1 284 ? -6.835 13.576 -4.853 1.00 71.19 284 GLY A N 1
ATOM 2011 C CA . GLY A 1 284 ? -7.950 13.735 -5.798 1.00 71.19 284 GLY A CA 1
ATOM 2012 C C . GLY A 1 284 ? -7.948 12.778 -6.997 1.00 71.19 284 GLY A C 1
ATOM 2013 O O . GLY A 1 284 ? -8.945 12.721 -7.712 1.00 71.19 284 GLY A O 1
ATOM 2014 N N . GLU A 1 285 ? -6.895 11.978 -7.189 1.00 79.69 285 GLU A N 1
ATOM 2015 C CA . GLU A 1 285 ? -6.828 10.930 -8.216 1.00 79.69 285 GLU A CA 1
ATOM 2016 C C . GLU A 1 285 ? -6.739 9.548 -7.550 1.00 79.69 285 GLU A C 1
ATOM 2018 O O . GLU A 1 285 ? -5.655 8.974 -7.432 1.00 79.69 285 GLU A O 1
ATOM 2023 N N . PRO A 1 286 ? -7.874 8.987 -7.090 1.00 82.62 286 PRO A N 1
ATOM 2024 C CA . PRO A 1 286 ? -7.863 7.744 -6.328 1.00 82.62 286 PRO A CA 1
ATOM 2025 C C . PRO A 1 286 ? -7.483 6.524 -7.173 1.00 82.62 286 PRO A C 1
ATOM 2027 O O . PRO A 1 286 ? -7.096 5.515 -6.599 1.00 82.62 286 PRO A O 1
ATOM 2030 N N . LEU A 1 287 ? -7.599 6.589 -8.508 1.00 90.50 287 LEU A N 1
ATOM 2031 C CA . LEU A 1 287 ? -7.371 5.467 -9.422 1.00 90.50 287 LEU A CA 1
ATOM 2032 C C . LEU A 1 287 ? -6.264 5.778 -10.433 1.00 90.50 287 LEU A C 1
ATOM 2034 O O . LEU A 1 287 ? -6.396 6.677 -11.267 1.00 90.50 287 LEU A O 1
ATOM 2038 N N . VAL A 1 288 ? -5.226 4.944 -10.450 1.00 89.88 288 VAL A N 1
ATOM 2039 C CA . VAL A 1 288 ? -4.181 4.977 -11.476 1.00 89.88 288 VAL A CA 1
ATOM 2040 C C . VAL A 1 288 ? -4.698 4.306 -12.753 1.00 89.88 288 VAL A C 1
ATOM 2042 O O . VAL A 1 288 ? -4.739 3.083 -12.881 1.00 89.88 288 VAL A O 1
ATOM 2045 N N . SER A 1 289 ? -5.118 5.122 -13.719 1.00 87.31 289 SER A N 1
ATOM 2046 C CA . SER A 1 289 ? -5.685 4.668 -15.002 1.00 87.31 289 SER A CA 1
ATOM 2047 C C . SER A 1 289 ? -4.653 4.510 -16.124 1.00 87.31 289 SER A C 1
ATOM 2049 O O . SER A 1 289 ? -4.959 3.969 -17.187 1.00 87.31 289 SER A O 1
ATOM 2051 N N . ARG A 1 290 ? -3.422 4.977 -15.902 1.00 86.56 290 ARG A N 1
ATOM 2052 C CA . ARG A 1 290 ? -2.346 4.978 -16.896 1.00 86.56 290 ARG A CA 1
ATOM 2053 C C . ARG A 1 290 ? -1.184 4.110 -16.452 1.00 86.56 290 ARG A C 1
ATOM 2055 O O . ARG A 1 290 ? -0.883 4.027 -15.265 1.00 86.56 290 ARG A O 1
ATOM 2062 N N . ALA A 1 291 ? -0.517 3.510 -17.431 1.00 91.50 291 ALA A N 1
ATOM 2063 C CA . ALA A 1 291 ? 0.690 2.730 -17.219 1.00 91.50 291 ALA A CA 1
ATOM 2064 C C . ALA A 1 291 ? 1.756 3.578 -16.491 1.00 91.50 291 ALA A C 1
ATOM 2066 O O . ALA A 1 291 ? 2.180 4.608 -17.031 1.00 91.50 291 ALA A O 1
ATOM 2067 N N . PRO A 1 292 ? 2.200 3.183 -15.283 1.00 92.06 292 PRO A N 1
ATOM 2068 C CA . PRO A 1 292 ? 3.194 3.949 -14.544 1.00 92.06 292 PRO A CA 1
ATOM 2069 C C . PRO A 1 292 ? 4.538 3.957 -15.277 1.00 92.06 292 PRO A C 1
ATOM 2071 O O . PRO A 1 292 ? 4.876 3.034 -16.016 1.00 92.06 292 PRO A O 1
ATOM 2074 N N . TYR A 1 293 ? 5.325 5.003 -15.056 1.00 92.38 293 TYR A N 1
ATOM 2075 C CA . TYR A 1 293 ? 6.685 5.114 -15.569 1.00 92.38 293 TYR A CA 1
ATOM 2076 C C . TYR A 1 293 ? 7.641 5.318 -14.398 1.00 92.38 293 TYR A C 1
ATOM 2078 O O . TYR A 1 293 ? 7.497 6.277 -13.634 1.00 92.38 293 TYR A O 1
ATOM 2086 N N . CYS A 1 294 ? 8.609 4.416 -14.255 1.00 92.44 294 CYS A N 1
ATOM 2087 C CA . CYS A 1 294 ? 9.606 4.464 -13.194 1.00 92.44 294 CYS A CA 1
ATOM 2088 C C . CYS A 1 294 ? 11.011 4.457 -13.803 1.00 92.44 294 CYS A C 1
ATOM 2090 O O . CYS A 1 294 ? 11.386 3.505 -14.487 1.00 92.44 294 CYS A O 1
ATOM 2092 N N . ALA A 1 295 ? 11.794 5.496 -13.527 1.00 92.00 295 ALA A N 1
ATOM 2093 C CA . ALA A 1 295 ? 13.152 5.679 -14.030 1.00 92.00 295 ALA A CA 1
ATOM 2094 C C . ALA A 1 295 ? 14.144 5.915 -12.877 1.00 92.00 295 ALA A C 1
ATOM 2096 O O . ALA A 1 295 ? 14.532 7.058 -12.620 1.00 92.00 295 ALA A O 1
ATOM 2097 N N . PRO A 1 296 ? 14.524 4.870 -12.117 1.00 91.06 296 PRO A N 1
ATOM 2098 C CA . PRO A 1 296 ? 15.499 5.022 -11.045 1.00 91.06 296 PRO A CA 1
ATOM 2099 C C . PRO A 1 296 ? 16.863 5.456 -11.602 1.00 91.06 296 PRO A C 1
ATOM 2101 O O . PRO A 1 296 ? 17.291 5.011 -12.664 1.00 91.06 296 PRO A O 1
ATOM 2104 N N . HIS A 1 297 ? 17.580 6.294 -10.853 1.00 88.25 297 HIS A N 1
ATOM 2105 C CA . HIS A 1 297 ? 18.953 6.671 -11.194 1.00 88.25 297 HIS A CA 1
ATOM 2106 C C . HIS A 1 297 ? 19.899 5.458 -11.091 1.00 88.25 297 HIS A C 1
ATOM 2108 O O . HIS A 1 297 ? 19.679 4.580 -10.258 1.00 88.25 297 HIS A O 1
ATOM 2114 N N . HIS A 1 298 ? 20.995 5.412 -11.857 1.00 85.56 298 HIS A N 1
ATOM 2115 C CA . HIS A 1 298 ? 21.935 4.273 -11.861 1.00 85.56 298 HIS A CA 1
ATOM 2116 C C . HIS A 1 298 ? 22.637 4.013 -10.515 1.00 85.56 298 HIS A C 1
ATOM 2118 O O . HIS A 1 298 ? 23.134 2.917 -10.257 1.00 85.56 298 HIS A O 1
ATOM 2124 N N . SER A 1 299 ? 22.639 5.004 -9.620 1.00 86.25 299 SER A N 1
ATOM 2125 C CA . SER A 1 299 ? 23.096 4.863 -8.230 1.00 86.25 299 SER A CA 1
ATOM 2126 C C . SER A 1 299 ? 22.060 4.212 -7.303 1.00 86.25 299 SER A C 1
ATOM 2128 O O . SER A 1 299 ? 22.321 4.057 -6.106 1.00 86.25 299 SER A O 1
ATOM 2130 N N . ALA A 1 300 ? 20.889 3.830 -7.824 1.00 85.38 300 ALA A N 1
ATOM 2131 C CA . ALA A 1 300 ? 19.853 3.153 -7.066 1.00 85.38 300 ALA A CA 1
ATOM 2132 C C . ALA A 1 300 ? 20.393 1.856 -6.456 1.00 85.38 300 ALA A C 1
ATOM 2134 O O . ALA A 1 300 ? 20.988 0.996 -7.108 1.00 85.38 300 ALA A O 1
ATOM 2135 N N . THR A 1 301 ? 20.145 1.706 -5.162 1.00 87.00 301 THR A N 1
ATOM 2136 C CA . THR A 1 301 ? 20.485 0.490 -4.433 1.00 87.00 301 THR A CA 1
ATOM 2137 C C . THR A 1 301 ? 19.555 -0.655 -4.832 1.00 87.00 301 THR A C 1
ATOM 2139 O O . THR A 1 301 ? 18.425 -0.442 -5.282 1.00 87.00 301 THR A O 1
ATOM 2142 N N . MET A 1 302 ? 19.979 -1.894 -4.567 1.00 87.12 302 MET A N 1
ATOM 2143 C CA . MET A 1 302 ? 19.099 -3.058 -4.720 1.00 87.12 302 MET A CA 1
ATOM 2144 C C . MET A 1 302 ? 17.808 -2.902 -3.900 1.00 87.12 302 MET A C 1
ATOM 2146 O O . MET A 1 302 ? 16.751 -3.293 -4.367 1.00 87.12 302 MET A O 1
ATOM 2150 N N . GLN A 1 303 ? 17.857 -2.263 -2.727 1.00 85.25 303 GLN A N 1
ATOM 2151 C CA . GLN A 1 303 ? 16.676 -2.050 -1.883 1.00 85.25 303 GLN A CA 1
ATOM 2152 C C . GLN A 1 303 ? 15.681 -1.050 -2.489 1.00 85.25 303 GLN A C 1
ATOM 2154 O O . GLN A 1 303 ? 14.479 -1.250 -2.364 1.00 85.25 303 GLN A O 1
ATOM 2159 N N . SER A 1 304 ? 16.149 0.005 -3.163 1.00 84.94 304 SER A N 1
ATOM 2160 C CA . SER A 1 304 ? 15.262 0.951 -3.861 1.00 84.94 304 SER A CA 1
ATOM 2161 C C . SER A 1 304 ? 14.670 0.365 -5.145 1.00 84.94 304 SER A C 1
ATOM 2163 O O . SER A 1 304 ? 13.544 0.695 -5.505 1.00 84.94 304 SER A O 1
ATOM 2165 N N . LEU A 1 305 ? 15.407 -0.513 -5.830 1.00 89.31 305 LEU A N 1
ATOM 2166 C CA . LEU A 1 305 ? 14.947 -1.175 -7.054 1.00 89.31 305 LEU A CA 1
ATOM 2167 C C . LEU A 1 305 ? 13.963 -2.310 -6.722 1.00 89.31 305 LEU A C 1
ATOM 2169 O O . LEU A 1 305 ? 12.822 -2.306 -7.169 1.00 89.31 305 LEU A O 1
ATOM 2173 N N . VAL A 1 306 ? 14.439 -3.212 -5.864 1.00 88.50 306 VAL A N 1
ATOM 2174 C CA . VAL A 1 306 ? 13.822 -4.370 -5.199 1.00 88.50 306 VAL A CA 1
ATOM 2175 C C . VAL A 1 306 ? 12.525 -4.089 -4.453 1.00 88.50 306 VAL A C 1
ATOM 2177 O O . VAL A 1 306 ? 11.510 -4.771 -4.568 1.00 88.50 306 VAL A O 1
ATOM 2180 N N . GLY A 1 307 ? 12.627 -3.082 -3.595 1.00 85.44 307 GLY A N 1
ATOM 2181 C CA . GLY A 1 307 ? 11.806 -2.944 -2.405 1.00 85.44 307 GLY A CA 1
ATOM 2182 C C . GLY A 1 307 ? 12.560 -3.379 -1.146 1.00 85.44 307 GLY A C 1
ATOM 2183 O O . GLY A 1 307 ? 13.608 -4.039 -1.179 1.00 85.44 307 GLY A O 1
ATOM 2184 N N . GLY A 1 308 ? 12.034 -2.972 0.007 1.00 79.25 308 GLY A N 1
ATOM 2185 C CA . GLY A 1 308 ? 12.650 -3.211 1.313 1.00 79.25 308 GLY A CA 1
ATOM 2186 C C . GLY A 1 308 ? 12.531 -2.026 2.268 1.00 79.25 308 GLY A C 1
ATOM 2187 O O . GLY A 1 308 ? 11.535 -1.309 2.250 1.00 79.25 308 GLY A O 1
ATOM 2188 N N . GLY A 1 309 ? 13.542 -1.859 3.128 1.00 68.56 309 GLY A N 1
ATOM 2189 C CA . GLY A 1 309 ? 13.586 -0.857 4.198 1.00 68.56 309 GLY A CA 1
ATOM 2190 C C . GLY A 1 309 ? 13.705 -1.473 5.597 1.00 68.56 309 GLY A C 1
ATOM 2191 O O . GLY A 1 309 ? 13.611 -2.690 5.764 1.00 68.56 309 GLY A O 1
ATOM 2192 N N . ASN A 1 310 ? 13.932 -0.616 6.595 1.00 59.09 310 ASN A N 1
ATOM 2193 C CA . ASN A 1 310 ? 13.879 -0.996 8.006 1.00 59.09 310 ASN A CA 1
ATOM 2194 C C . ASN A 1 310 ? 12.410 -1.012 8.454 1.00 59.09 310 ASN A C 1
ATOM 2196 O O . ASN A 1 310 ? 11.739 0.016 8.378 1.00 59.09 310 ASN A O 1
ATOM 2200 N N . GLY A 1 311 ? 11.911 -2.165 8.906 1.00 65.31 311 GLY A N 1
ATOM 2201 C CA . GLY A 1 311 ? 10.511 -2.346 9.308 1.00 65.31 311 GLY A CA 1
ATOM 2202 C C . GLY A 1 311 ? 9.672 -3.048 8.238 1.00 65.31 311 GLY A C 1
ATOM 2203 O O . GLY A 1 311 ? 10.108 -4.051 7.672 1.00 65.31 311 GLY A O 1
ATOM 2204 N N . MET A 1 312 ? 8.458 -2.549 7.988 1.00 64.38 312 MET A N 1
ATOM 2205 C CA . MET A 1 312 ? 7.526 -3.159 7.036 1.00 64.38 312 MET A CA 1
ATOM 2206 C C . MET A 1 312 ? 8.047 -3.030 5.589 1.00 64.38 312 MET A C 1
ATOM 2208 O O . MET A 1 312 ? 8.390 -1.914 5.181 1.00 64.38 312 MET A O 1
ATOM 2212 N N . PRO A 1 313 ? 8.138 -4.132 4.814 1.00 73.06 313 PRO A N 1
ATOM 2213 C CA . PRO A 1 313 ? 8.658 -4.103 3.447 1.00 73.06 313 PRO A CA 1
ATOM 2214 C C . PRO A 1 313 ? 7.873 -3.144 2.551 1.00 73.06 313 PRO A C 1
ATOM 2216 O O . PRO A 1 313 ? 6.649 -3.229 2.473 1.00 73.06 313 PRO A O 1
ATOM 2219 N N . ARG A 1 314 ? 8.578 -2.241 1.860 1.00 80.31 314 ARG A N 1
ATOM 2220 C CA . ARG A 1 314 ? 7.970 -1.273 0.937 1.00 80.31 314 ARG A CA 1
ATOM 2221 C C . ARG A 1 314 ? 8.179 -1.661 -0.527 1.00 80.31 314 ARG A C 1
ATOM 2223 O O . ARG A 1 314 ? 9.220 -2.256 -0.831 1.00 80.31 314 ARG A O 1
ATOM 2230 N N . PRO A 1 315 ? 7.255 -1.274 -1.427 1.00 89.56 315 PRO A N 1
ATOM 2231 C CA . PRO A 1 315 ? 7.466 -1.384 -2.866 1.00 89.56 315 PRO A CA 1
ATOM 2232 C C . PRO A 1 315 ? 8.729 -0.657 -3.331 1.00 89.56 315 PRO A C 1
ATOM 2234 O O . PRO A 1 315 ? 8.981 0.477 -2.928 1.00 89.56 315 PRO A O 1
ATOM 2237 N N . GLY A 1 316 ? 9.520 -1.327 -4.171 1.00 91.69 316 GLY A N 1
ATOM 2238 C CA . GLY A 1 316 ? 10.619 -0.713 -4.917 1.00 91.69 316 GLY A CA 1
ATOM 2239 C C . GLY A 1 316 ? 10.192 -0.294 -6.318 1.00 91.69 316 GLY A C 1
ATOM 2240 O O . GLY A 1 316 ? 9.058 -0.544 -6.728 1.00 91.69 316 GLY A O 1
ATOM 2241 N N . ALA A 1 317 ? 11.120 0.293 -7.074 1.00 92.81 317 ALA A N 1
ATOM 2242 C CA . ALA A 1 317 ? 10.888 0.760 -8.442 1.00 92.81 317 ALA A CA 1
ATOM 2243 C C . ALA A 1 317 ? 10.254 -0.308 -9.355 1.00 92.81 317 ALA A C 1
ATOM 2245 O O . ALA A 1 317 ? 9.377 0.017 -10.150 1.00 92.81 317 ALA A O 1
ATOM 2246 N N . VAL A 1 318 ? 10.621 -1.588 -9.202 1.00 95.31 318 VAL A N 1
ATOM 2247 C CA . VAL A 1 318 ? 10.040 -2.684 -10.004 1.00 95.31 318 VAL A CA 1
ATOM 2248 C C . VAL A 1 318 ? 8.541 -2.879 -9.757 1.00 95.31 318 VAL A C 1
ATOM 2250 O O . VAL A 1 318 ? 7.789 -3.152 -10.689 1.00 95.31 318 VAL A O 1
ATOM 2253 N N . SER A 1 319 ? 8.091 -2.718 -8.512 1.00 95.19 319 SER A N 1
ATOM 2254 C CA . SER A 1 319 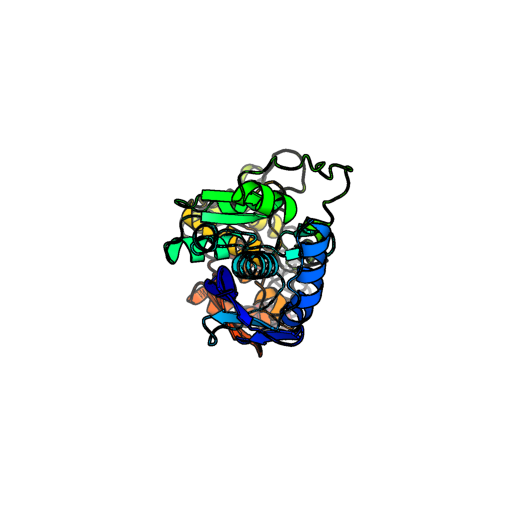? 6.675 -2.823 -8.154 1.00 95.19 319 SER A CA 1
ATOM 2255 C C . SER A 1 319 ? 5.922 -1.540 -8.464 1.00 95.19 319 SER A C 1
ATOM 2257 O O . SER A 1 319 ? 4.784 -1.585 -8.915 1.00 95.19 319 SER A O 1
ATOM 2259 N N . LEU A 1 320 ? 6.570 -0.391 -8.290 1.00 94.06 320 LEU A N 1
ATOM 2260 C CA . LEU A 1 320 ? 6.011 0.907 -8.664 1.00 94.06 320 LEU A CA 1
ATOM 2261 C C . LEU A 1 320 ? 5.766 1.016 -10.180 1.00 94.06 320 LEU A C 1
ATOM 2263 O O . LEU A 1 320 ? 4.805 1.661 -10.597 1.00 94.06 320 LEU A O 1
ATOM 2267 N N . ALA A 1 321 ? 6.587 0.332 -10.983 1.00 95.50 321 ALA A N 1
ATOM 2268 C CA . ALA A 1 321 ? 6.440 0.182 -12.430 1.00 95.50 321 ALA A CA 1
ATOM 2269 C C . ALA A 1 321 ? 5.432 -0.903 -12.858 1.00 95.50 321 ALA A C 1
ATOM 2271 O O . ALA A 1 321 ? 5.328 -1.190 -14.052 1.00 95.50 321 ALA A O 1
ATOM 2272 N N . HIS A 1 322 ? 4.720 -1.550 -11.928 1.00 96.69 322 HIS A N 1
ATOM 2273 C CA . HIS A 1 322 ? 3.804 -2.637 -12.268 1.00 96.69 322 HIS A CA 1
ATOM 2274 C C . HIS A 1 322 ? 2.753 -2.201 -13.310 1.00 96.69 322 HIS A C 1
ATOM 2276 O O . HIS A 1 322 ? 2.203 -1.112 -13.228 1.00 96.69 322 HIS A O 1
ATOM 2282 N N . ARG A 1 323 ? 2.507 -3.048 -14.316 1.00 95.94 323 ARG A N 1
ATOM 2283 C CA . ARG A 1 323 ? 1.713 -2.803 -15.535 1.00 95.94 323 ARG A CA 1
ATOM 2284 C C . ARG A 1 323 ? 2.146 -1.579 -16.346 1.00 95.94 323 ARG A C 1
ATOM 2286 O O . ARG A 1 323 ? 1.395 -1.093 -17.183 1.00 95.94 323 ARG A O 1
ATOM 2293 N N . GLY A 1 324 ? 3.363 -1.104 -16.124 1.00 95.31 324 GLY A N 1
ATOM 2294 C CA . GLY A 1 324 ? 3.926 0.042 -16.810 1.00 95.31 324 GLY A CA 1
ATOM 2295 C C . GLY A 1 324 ? 5.342 -0.209 -17.291 1.00 95.31 324 GLY A C 1
ATOM 2296 O O . GLY A 1 324 ? 5.666 -1.299 -17.765 1.00 95.31 324 GLY A O 1
ATOM 2297 N N . VAL A 1 325 ? 6.176 0.821 -17.199 1.00 96.12 325 VAL A N 1
ATOM 2298 C CA . VAL A 1 325 ? 7.524 0.853 -17.764 1.00 96.12 325 VAL A CA 1
ATOM 2299 C C . VAL A 1 325 ? 8.552 1.051 -16.656 1.00 96.12 325 VAL A C 1
ATOM 2301 O O . VAL A 1 325 ? 8.453 1.993 -15.867 1.00 96.12 325 VAL A O 1
ATOM 2304 N N . LEU A 1 326 ? 9.567 0.185 -16.635 1.00 96.56 326 LEU A N 1
ATOM 2305 C CA . LEU A 1 326 ? 10.786 0.387 -15.855 1.00 96.56 326 LEU A CA 1
ATOM 2306 C C . LEU A 1 326 ? 11.908 0.795 -16.809 1.00 96.56 326 LEU A C 1
ATOM 2308 O O . LEU A 1 326 ? 12.350 -0.013 -17.629 1.00 96.56 326 LEU A O 1
ATOM 2312 N N . PHE A 1 327 ? 12.372 2.035 -16.698 1.00 96.31 327 PHE A N 1
ATOM 2313 C CA . PHE A 1 327 ? 13.450 2.570 -17.518 1.00 96.31 327 PHE A CA 1
ATOM 2314 C C . PHE A 1 327 ? 14.760 2.641 -16.734 1.00 96.31 327 PHE A C 1
ATOM 2316 O O . PHE A 1 327 ? 14.833 3.292 -15.696 1.00 96.31 327 PHE A O 1
ATOM 2323 N N . LEU A 1 328 ? 15.811 1.998 -17.241 1.00 94.69 328 LEU A N 1
ATOM 2324 C CA . LEU A 1 328 ? 17.158 2.087 -16.678 1.00 94.69 328 LEU A CA 1
ATOM 2325 C C . LEU A 1 328 ? 18.049 2.835 -17.666 1.00 94.69 328 LEU A C 1
ATOM 2327 O O . LEU A 1 328 ? 18.548 2.254 -18.639 1.00 94.69 328 LEU A O 1
ATOM 2331 N N . ASP A 1 329 ? 18.214 4.136 -17.425 1.00 92.56 329 ASP A N 1
ATOM 2332 C CA . ASP A 1 329 ? 19.162 4.941 -18.188 1.00 92.56 329 ASP A CA 1
ATOM 2333 C C . ASP A 1 329 ? 20.592 4.614 -17.779 1.00 92.56 329 ASP A C 1
ATOM 2335 O O . ASP A 1 329 ? 20.858 4.300 -16.622 1.00 92.56 329 ASP A O 1
ATOM 2339 N N . GLU A 1 330 ? 21.515 4.698 -18.730 1.00 91.38 330 GLU A N 1
ATOM 2340 C CA . GLU A 1 330 ? 22.917 4.349 -18.498 1.00 91.38 330 GLU A CA 1
ATOM 2341 C C . GLU A 1 330 ? 23.064 2.964 -17.843 1.00 91.38 330 GLU A C 1
ATOM 2343 O O . GLU A 1 330 ? 23.853 2.775 -16.923 1.00 91.38 330 GLU A O 1
ATOM 2348 N N . ALA A 1 331 ? 22.309 1.972 -18.326 1.00 93.88 331 ALA A N 1
ATOM 2349 C CA . ALA A 1 331 ? 22.216 0.637 -17.735 1.00 93.88 331 ALA A CA 1
ATOM 2350 C C . ALA A 1 331 ? 23.577 -0.001 -17.350 1.00 93.88 331 ALA A C 1
ATOM 2352 O O . ALA A 1 331 ? 23.654 -0.603 -16.279 1.00 93.88 331 ALA A O 1
ATOM 2353 N N . PRO A 1 332 ? 24.678 0.147 -18.127 1.00 92.75 332 PRO A N 1
ATOM 2354 C CA . PRO A 1 332 ? 26.000 -0.349 -17.724 1.00 92.75 332 PRO A CA 1
ATOM 2355 C C . PRO A 1 332 ? 26.611 0.306 -16.470 1.00 92.75 332 PRO A C 1
ATOM 2357 O O . PRO A 1 332 ? 27.629 -0.180 -15.975 1.00 92.75 332 PRO A O 1
ATOM 2360 N N . GLU A 1 333 ? 26.071 1.418 -15.976 1.00 91.62 333 GLU A N 1
ATOM 2361 C CA . GLU A 1 333 ? 26.523 2.084 -14.745 1.00 91.62 333 GLU A CA 1
ATOM 2362 C C . GLU A 1 333 ? 25.820 1.566 -13.488 1.00 91.62 333 GLU A C 1
ATOM 2364 O O . GLU A 1 333 ? 26.300 1.791 -12.375 1.00 91.62 333 GLU A O 1
ATOM 2369 N N . PHE A 1 334 ? 24.732 0.807 -13.638 1.00 92.50 334 PHE A N 1
ATOM 2370 C CA . PHE A 1 334 ? 24.145 0.095 -12.510 1.00 92.50 334 PHE A CA 1
ATOM 2371 C C . PHE A 1 334 ? 25.109 -0.976 -11.992 1.00 92.50 334 PHE A C 1
ATOM 2373 O O . PHE A 1 334 ? 25.842 -1.631 -12.737 1.00 92.50 334 PHE A O 1
ATOM 2380 N N . SER A 1 335 ? 25.080 -1.206 -10.679 1.00 91.31 335 SER A N 1
ATOM 2381 C CA . SER A 1 335 ? 25.830 -2.320 -10.098 1.00 91.31 335 SER A CA 1
ATOM 2382 C C . SER A 1 335 ? 25.306 -3.666 -10.619 1.00 91.31 335 SER A C 1
ATOM 2384 O O . SER A 1 335 ? 24.095 -3.853 -10.737 1.00 91.31 335 SER A O 1
ATOM 2386 N N . GLY A 1 336 ? 26.197 -4.642 -10.836 1.00 89.56 336 GLY A N 1
ATOM 2387 C CA . GLY A 1 336 ? 25.798 -5.988 -11.273 1.00 89.56 336 GLY A CA 1
ATOM 2388 C C . GLY A 1 336 ? 24.762 -6.631 -10.344 1.00 89.56 336 GLY A C 1
ATOM 2389 O O . GLY A 1 336 ? 23.770 -7.169 -10.810 1.00 89.56 336 GLY A O 1
ATOM 2390 N N . LYS A 1 337 ? 24.897 -6.438 -9.022 1.00 89.56 337 LYS A N 1
ATOM 2391 C CA . LYS A 1 337 ? 23.906 -6.902 -8.033 1.00 89.56 337 LYS A CA 1
ATOM 2392 C C . LYS A 1 337 ? 22.517 -6.280 -8.220 1.00 89.56 337 LYS A C 1
ATOM 2394 O O . LYS A 1 337 ? 21.528 -6.936 -7.917 1.00 89.56 337 LYS A O 1
ATOM 2399 N N . ALA A 1 338 ? 22.435 -5.020 -8.649 1.00 90.06 338 ALA A N 1
ATOM 2400 C CA . ALA A 1 338 ? 21.155 -4.367 -8.916 1.00 90.06 338 ALA A CA 1
ATOM 2401 C C . ALA A 1 338 ? 20.510 -4.931 -10.189 1.00 90.06 338 ALA A C 1
ATOM 2403 O O . ALA A 1 338 ? 19.324 -5.245 -10.168 1.00 90.06 338 ALA A O 1
ATOM 2404 N N . LEU A 1 339 ? 21.293 -5.131 -11.254 1.00 91.62 339 LEU A N 1
ATOM 2405 C CA . LEU A 1 339 ? 20.809 -5.740 -12.497 1.00 91.62 339 LEU A CA 1
ATOM 2406 C C . LEU A 1 339 ? 20.398 -7.208 -12.298 1.00 91.62 339 LEU A C 1
ATOM 2408 O O . LEU A 1 339 ? 19.323 -7.605 -12.735 1.00 91.62 339 LEU A O 1
ATOM 2412 N N . ASP A 1 340 ? 21.193 -8.000 -11.576 1.00 91.00 340 ASP A N 1
ATOM 2413 C CA . ASP A 1 340 ? 20.873 -9.402 -11.281 1.00 91.00 340 ASP A CA 1
ATOM 2414 C C . ASP A 1 340 ? 19.585 -9.548 -10.462 1.00 91.00 340 ASP A C 1
ATOM 2416 O O . ASP A 1 340 ? 18.838 -10.509 -10.647 1.00 91.00 340 ASP A O 1
ATOM 2420 N N . ALA A 1 341 ? 19.276 -8.575 -9.600 1.00 91.19 341 ALA A N 1
ATOM 2421 C CA . ALA A 1 341 ? 18.039 -8.573 -8.827 1.00 91.19 341 ALA A CA 1
ATOM 2422 C C . ALA A 1 341 ? 16.774 -8.419 -9.699 1.00 91.19 341 ALA A C 1
ATOM 2424 O O . ALA A 1 341 ? 15.681 -8.740 -9.235 1.00 91.19 341 ALA A O 1
ATOM 2425 N N . LEU A 1 342 ? 16.901 -7.977 -10.958 1.00 93.06 342 LEU A N 1
ATOM 2426 C CA . LEU A 1 342 ? 15.782 -7.857 -11.901 1.00 93.06 342 LEU A CA 1
ATOM 2427 C C . LEU A 1 342 ? 15.377 -9.189 -12.537 1.00 93.06 342 LEU A C 1
ATOM 2429 O O . LEU A 1 342 ? 14.263 -9.284 -13.049 1.00 93.06 342 LEU A O 1
ATOM 2433 N N . ARG A 1 343 ? 16.227 -10.226 -12.480 1.00 92.06 343 ARG A N 1
ATOM 2434 C CA . ARG A 1 343 ? 15.936 -11.535 -13.094 1.00 92.06 343 ARG A CA 1
ATOM 2435 C C . ARG A 1 343 ? 14.619 -12.124 -12.583 1.00 92.06 343 ARG A C 1
ATOM 2437 O O . ARG A 1 343 ? 13.745 -12.455 -13.376 1.00 92.06 343 ARG A O 1
ATOM 2444 N N . GLN A 1 344 ? 14.433 -12.165 -11.261 1.00 91.50 344 GLN A N 1
ATOM 2445 C CA . GLN A 1 344 ? 13.213 -12.712 -10.657 1.00 91.50 344 GLN A CA 1
ATOM 2446 C C . GLN A 1 344 ? 11.944 -11.932 -11.067 1.00 91.50 344 GLN A C 1
ATOM 2448 O O . GLN A 1 344 ? 10.981 -12.580 -11.491 1.00 91.50 344 GLN A O 1
ATOM 2453 N N . PRO A 1 345 ? 11.888 -10.587 -10.964 1.00 94.69 345 PRO A N 1
ATOM 2454 C CA . PRO A 1 345 ? 10.747 -9.818 -11.456 1.00 94.69 345 PRO A CA 1
ATOM 2455 C C . PRO A 1 345 ? 10.426 -10.051 -12.936 1.00 94.69 345 PRO A C 1
ATOM 2457 O O . PRO A 1 345 ? 9.253 -10.198 -13.273 1.00 94.69 345 PRO A O 1
ATOM 2460 N N . LEU A 1 346 ? 11.443 -10.136 -13.801 1.00 94.62 346 LEU A N 1
ATOM 2461 C CA . LEU A 1 346 ? 11.263 -10.356 -15.242 1.00 94.62 346 LEU A CA 1
ATOM 2462 C C . LEU A 1 346 ? 10.692 -11.748 -15.556 1.00 94.62 346 LEU A C 1
ATOM 2464 O O . LEU A 1 346 ? 9.842 -11.877 -16.431 1.00 94.62 346 LEU A O 1
ATOM 2468 N N . GLU A 1 347 ? 11.124 -12.782 -14.832 1.00 93.94 347 GLU A N 1
ATOM 2469 C CA . GLU A 1 347 ? 10.661 -14.161 -15.046 1.00 93.94 347 GLU A CA 1
ATOM 2470 C C . GLU A 1 347 ? 9.285 -14.426 -14.427 1.00 93.94 347 GLU A C 1
ATOM 2472 O O . GLU A 1 347 ? 8.428 -15.079 -15.020 1.00 93.94 347 GLU A O 1
ATOM 2477 N N . SER A 1 348 ? 9.070 -13.940 -13.206 1.00 95.25 348 SER A N 1
ATOM 2478 C CA . SER A 1 348 ? 7.928 -14.341 -12.379 1.00 95.25 348 SER A CA 1
ATOM 2479 C C . SER A 1 348 ? 6.824 -13.284 -12.296 1.00 95.25 348 SER A C 1
ATOM 2481 O O . SER A 1 348 ? 5.727 -13.559 -11.790 1.00 95.25 348 SER A O 1
ATOM 2483 N N . GLY A 1 349 ? 7.101 -12.058 -12.749 1.00 95.19 349 GLY A N 1
ATOM 2484 C CA . GLY A 1 349 ? 6.185 -10.924 -12.667 1.00 95.19 349 GLY A CA 1
ATOM 2485 C C . GLY A 1 349 ? 5.911 -10.437 -11.244 1.00 95.19 349 GLY A C 1
ATOM 2486 O O . GLY A 1 349 ? 4.949 -9.696 -11.030 1.00 95.19 349 GLY A O 1
ATOM 2487 N N . HIS A 1 350 ? 6.694 -10.876 -10.260 1.00 94.88 350 HIS A N 1
ATOM 2488 C CA . HIS A 1 350 ? 6.584 -10.464 -8.867 1.00 94.88 350 HIS A CA 1
ATOM 2489 C C . HIS A 1 350 ? 7.953 -10.477 -8.186 1.00 94.88 350 HIS A C 1
ATOM 2491 O O . HIS A 1 350 ? 8.923 -11.046 -8.684 1.00 94.88 350 HIS A O 1
ATOM 2497 N N . VAL A 1 351 ? 8.018 -9.849 -7.022 1.00 92.75 351 VAL A N 1
ATOM 2498 C CA . VAL A 1 351 ? 9.198 -9.833 -6.168 1.00 92.75 351 VAL A CA 1
ATOM 2499 C C . VAL A 1 351 ? 8.824 -10.304 -4.773 1.00 92.75 351 VAL A C 1
ATOM 2501 O O . VAL A 1 351 ? 7.745 -9.991 -4.268 1.00 92.75 351 VAL A O 1
ATOM 2504 N N . VAL A 1 352 ? 9.707 -11.087 -4.157 1.00 89.94 352 VAL A N 1
ATOM 2505 C CA . VAL A 1 352 ? 9.536 -11.564 -2.784 1.00 89.94 352 VAL A CA 1
ATOM 2506 C C . VAL A 1 352 ? 10.578 -10.891 -1.907 1.00 89.94 352 VAL A C 1
ATOM 2508 O O . VAL A 1 352 ? 11.780 -11.090 -2.080 1.00 89.94 352 VAL A O 1
ATOM 2511 N N . VAL A 1 353 ? 10.118 -10.090 -0.951 1.00 86.06 353 VAL A N 1
ATOM 2512 C CA . VAL A 1 353 ? 10.975 -9.356 -0.021 1.00 86.06 353 VAL A CA 1
ATOM 2513 C C . VAL A 1 353 ? 10.843 -9.982 1.362 1.00 86.06 353 VAL A C 1
ATOM 2515 O O . VAL A 1 353 ? 9.844 -9.794 2.052 1.00 86.06 353 VAL A O 1
ATOM 2518 N N . ALA A 1 354 ? 11.871 -10.726 1.775 1.00 80.38 354 ALA A N 1
ATOM 2519 C CA . ALA A 1 354 ? 11.971 -11.310 3.111 1.00 80.38 354 ALA A CA 1
ATOM 2520 C C . ALA A 1 354 ? 12.744 -10.386 4.069 1.00 80.38 354 ALA A C 1
ATOM 2522 O O . ALA A 1 354 ? 13.861 -9.948 3.762 1.00 80.38 354 ALA A O 1
ATOM 2523 N N . ARG A 1 355 ? 12.163 -10.080 5.234 1.00 76.44 355 ARG A N 1
ATOM 2524 C CA . ARG A 1 355 ? 12.761 -9.269 6.311 1.00 76.44 355 ARG A CA 1
ATOM 2525 C C . ARG A 1 355 ? 12.411 -9.846 7.681 1.00 76.44 355 ARG A C 1
ATOM 2527 O O . ARG A 1 355 ? 11.570 -10.727 7.800 1.00 76.44 355 ARG A O 1
ATOM 2534 N N . THR A 1 356 ? 13.028 -9.304 8.731 1.00 67.81 356 THR A N 1
ATOM 2535 C CA . THR A 1 356 ? 12.780 -9.706 10.127 1.00 67.81 356 THR A CA 1
ATOM 2536 C C . THR A 1 356 ? 11.301 -9.612 10.517 1.00 67.81 356 THR A C 1
ATOM 2538 O O . THR A 1 356 ? 10.835 -10.405 11.322 1.00 67.81 356 THR A O 1
ATOM 2541 N N . ALA A 1 357 ? 10.561 -8.666 9.928 1.00 65.38 357 ALA A N 1
ATOM 2542 C CA . ALA A 1 357 ? 9.135 -8.460 10.183 1.00 65.38 357 ALA A CA 1
ATOM 2543 C C . ALA A 1 357 ? 8.203 -9.379 9.364 1.00 65.38 357 ALA A C 1
ATOM 2545 O O . ALA A 1 357 ? 6.997 -9.352 9.582 1.00 65.38 357 ALA A O 1
ATOM 2546 N N . GLY A 1 358 ? 8.730 -10.168 8.419 1.00 72.94 358 GLY A N 1
ATOM 2547 C CA . GLY A 1 358 ? 7.939 -11.072 7.584 1.00 72.94 358 GLY A CA 1
ATOM 2548 C C . GLY A 1 358 ? 8.403 -11.144 6.130 1.00 72.94 358 GLY A C 1
ATOM 2549 O O . GLY A 1 358 ? 9.375 -10.503 5.718 1.00 72.94 358 GLY A O 1
ATOM 2550 N N . VAL A 1 359 ? 7.684 -11.945 5.346 1.00 82.62 359 VAL A N 1
ATOM 2551 C CA . VAL A 1 359 ? 7.883 -12.098 3.903 1.00 82.62 359 VAL A CA 1
ATOM 2552 C C . VAL A 1 359 ? 6.701 -11.469 3.186 1.00 82.62 359 VAL A C 1
ATOM 2554 O O . VAL A 1 359 ? 5.557 -11.764 3.511 1.00 82.62 359 VAL A O 1
ATOM 2557 N N . VAL A 1 360 ? 6.990 -10.610 2.215 1.00 86.25 360 VAL A N 1
ATOM 2558 C CA . VAL A 1 360 ? 5.975 -9.932 1.411 1.00 86.25 360 VAL A CA 1
ATOM 2559 C C . VAL A 1 360 ? 6.191 -10.261 -0.057 1.00 86.25 360 VAL A C 1
ATOM 2561 O O . VAL A 1 360 ? 7.319 -10.198 -0.551 1.00 86.25 360 VAL A O 1
ATOM 2564 N N . ARG A 1 361 ? 5.103 -10.569 -0.761 1.00 90.88 361 ARG A N 1
ATOM 2565 C CA . ARG A 1 361 ? 5.077 -10.691 -2.216 1.00 90.88 361 ARG A CA 1
ATOM 2566 C C . ARG A 1 361 ? 4.475 -9.422 -2.812 1.00 90.88 361 ARG A C 1
ATOM 2568 O O . ARG A 1 361 ? 3.389 -9.014 -2.420 1.00 90.88 361 ARG A O 1
ATOM 2575 N N . LEU A 1 362 ? 5.175 -8.799 -3.756 1.00 92.62 362 LEU A N 1
ATOM 2576 C CA . LEU A 1 362 ? 4.686 -7.617 -4.467 1.00 92.62 362 LEU A CA 1
ATOM 2577 C C . LEU A 1 362 ? 4.649 -7.878 -5.972 1.00 92.62 362 LEU A C 1
ATOM 2579 O O . LEU A 1 362 ? 5.582 -8.486 -6.506 1.00 92.62 362 LEU A O 1
ATOM 2583 N N . PRO A 1 363 ? 3.609 -7.418 -6.682 1.00 95.38 363 PRO A N 1
ATOM 2584 C CA . PRO A 1 363 ? 3.563 -7.532 -8.129 1.00 95.38 363 PRO A CA 1
ATOM 2585 C C . PRO A 1 363 ? 4.643 -6.646 -8.766 1.00 95.38 363 PRO A C 1
ATOM 2587 O O . PRO A 1 363 ? 5.010 -5.601 -8.230 1.00 95.38 363 PRO A O 1
ATOM 2590 N N . ALA A 1 364 ? 5.191 -7.101 -9.891 1.00 96.56 364 ALA A N 1
ATOM 2591 C CA . ALA A 1 364 ? 6.297 -6.450 -10.592 1.00 96.56 364 ALA A CA 1
ATOM 2592 C C . ALA A 1 364 ? 6.329 -6.827 -12.087 1.00 96.56 364 ALA A C 1
ATOM 2594 O O . ALA A 1 364 ? 7.386 -7.023 -12.671 1.00 96.56 364 ALA A O 1
ATOM 2595 N N . ARG A 1 365 ? 5.163 -6.983 -12.728 1.00 96.31 365 ARG A N 1
ATOM 2596 C CA . ARG A 1 365 ? 5.079 -7.104 -14.197 1.00 96.31 365 ARG A CA 1
ATOM 2597 C C . ARG A 1 365 ? 5.290 -5.733 -14.823 1.00 96.31 365 ARG A C 1
ATOM 2599 O O . ARG A 1 365 ? 4.414 -4.901 -14.644 1.00 96.31 365 ARG A O 1
ATOM 2606 N N . PHE A 1 366 ? 6.381 -5.495 -15.532 1.00 96.19 366 PHE A N 1
ATOM 2607 C CA . PHE A 1 366 ? 6.661 -4.225 -16.210 1.00 96.19 366 PHE A CA 1
ATOM 2608 C C . PHE A 1 366 ? 7.328 -4.485 -17.558 1.00 96.19 366 PHE A C 1
ATOM 2610 O O . PHE A 1 366 ? 7.954 -5.526 -17.767 1.00 96.19 366 PHE A O 1
ATOM 2617 N N . LEU A 1 367 ? 7.235 -3.523 -18.470 1.00 96.38 367 LEU A N 1
ATOM 2618 C CA . LEU A 1 367 ? 8.042 -3.499 -19.677 1.00 96.38 367 LEU A CA 1
ATOM 2619 C C . LEU A 1 367 ? 9.370 -2.806 -19.354 1.00 96.38 367 LEU A C 1
ATOM 2621 O O . LEU A 1 367 ? 9.415 -1.619 -19.039 1.00 96.38 367 LEU A O 1
ATOM 2625 N N . MET A 1 368 ? 10.462 -3.566 -19.398 1.00 96.81 368 MET A N 1
ATOM 2626 C CA . MET A 1 368 ? 11.800 -3.037 -19.169 1.00 96.81 368 MET A CA 1
ATOM 2627 C C . MET A 1 368 ? 12.352 -2.343 -20.415 1.00 96.81 368 MET A C 1
ATOM 2629 O O . MET A 1 368 ? 12.409 -2.938 -21.495 1.00 96.81 368 MET A O 1
ATOM 2633 N N . VAL A 1 369 ? 12.824 -1.112 -20.241 1.00 97.19 369 VAL A N 1
ATOM 2634 C CA . VAL A 1 369 ? 13.570 -0.367 -21.255 1.00 97.19 369 VAL A CA 1
ATOM 2635 C C . VAL A 1 369 ? 14.952 -0.052 -20.701 1.00 97.19 369 VAL A C 1
ATOM 2637 O O . VAL A 1 369 ? 15.093 0.607 -19.676 1.00 97.19 369 VAL A O 1
ATOM 2640 N N . LEU A 1 370 ? 15.986 -0.517 -21.388 1.00 96.44 370 LEU A N 1
ATOM 2641 C CA . LEU A 1 370 ? 17.372 -0.200 -21.078 1.00 96.44 370 LEU A CA 1
ATOM 2642 C C . LEU A 1 370 ? 17.880 0.848 -22.061 1.00 96.44 370 LEU A C 1
ATOM 2644 O O . LEU A 1 370 ? 17.629 0.748 -23.264 1.00 96.44 370 LEU A O 1
ATOM 2648 N N . ALA A 1 371 ? 18.650 1.815 -21.579 1.00 95.00 371 ALA A N 1
ATOM 2649 C CA . ALA A 1 371 ? 19.459 2.671 -22.434 1.00 95.00 371 ALA A CA 1
ATOM 2650 C C . ALA A 1 371 ? 20.936 2.505 -22.087 1.00 95.00 371 ALA A C 1
ATOM 2652 O O . ALA A 1 371 ? 21.331 2.500 -20.926 1.00 95.00 371 ALA A O 1
ATOM 2653 N N . ALA A 1 372 ? 21.770 2.366 -23.111 1.00 93.88 372 ALA A N 1
ATOM 2654 C CA . ALA A 1 372 ? 23.205 2.222 -22.955 1.00 93.88 372 ALA A CA 1
ATOM 2655 C C . ALA A 1 372 ? 23.944 3.076 -23.981 1.00 93.88 372 ALA A C 1
ATOM 2657 O O . ALA A 1 372 ? 23.557 3.189 -25.150 1.00 93.88 372 ALA A O 1
ATOM 2658 N N . ASN A 1 373 ? 25.057 3.653 -23.546 1.00 91.94 373 ASN A N 1
ATOM 2659 C CA . ASN A 1 373 ? 26.046 4.174 -24.472 1.00 91.94 373 ASN A CA 1
ATOM 2660 C C . ASN A 1 373 ? 26.820 2.994 -25.094 1.00 91.94 373 ASN A C 1
ATOM 2662 O O . ASN A 1 373 ? 26.864 1.906 -24.524 1.00 91.94 373 ASN A O 1
ATOM 2666 N N . PRO A 1 374 ? 27.433 3.154 -26.274 1.00 89.50 374 PRO A N 1
ATOM 2667 C CA . PRO A 1 374 ? 28.200 2.070 -26.891 1.00 89.50 374 PRO A CA 1
ATOM 2668 C C . PRO A 1 374 ? 29.554 1.826 -26.194 1.00 89.50 374 PRO A C 1
ATOM 2670 O O . PRO A 1 374 ? 30.148 0.759 -26.345 1.00 89.50 374 PRO A O 1
ATOM 2673 N N . CYS A 1 375 ? 30.048 2.811 -25.439 1.00 90.56 375 CYS A N 1
ATOM 2674 C CA . CYS A 1 375 ? 31.266 2.780 -24.626 1.00 90.56 375 CYS A CA 1
ATOM 2675 C C . CYS A 1 375 ? 31.201 3.883 -23.545 1.00 90.56 375 CYS A C 1
ATOM 2677 O O . CYS A 1 375 ? 30.321 4.746 -23.640 1.00 90.56 375 CYS A O 1
ATOM 2679 N N . PRO A 1 376 ? 32.157 3.948 -22.591 1.00 89.19 376 PRO A N 1
ATOM 2680 C CA . PRO A 1 376 ? 32.169 4.993 -21.562 1.00 89.19 376 PRO A CA 1
ATOM 2681 C C . PRO A 1 376 ? 32.206 6.426 -22.113 1.00 89.19 376 PRO A C 1
ATOM 2683 O O . PRO A 1 376 ? 31.567 7.309 -21.560 1.00 89.19 376 PRO A O 1
ATOM 2686 N N . CYS A 1 377 ? 32.911 6.678 -23.226 1.00 88.12 377 CYS A N 1
ATOM 2687 C CA . CYS A 1 377 ? 32.949 8.018 -23.830 1.00 88.12 377 CYS A CA 1
ATOM 2688 C C . CYS A 1 377 ? 31.765 8.313 -24.768 1.00 88.12 377 CYS A C 1
ATOM 2690 O O . CYS A 1 377 ? 31.677 9.412 -25.313 1.00 88.12 377 CYS A O 1
ATOM 2692 N N . GLY A 1 378 ? 30.886 7.335 -25.012 1.00 86.12 378 GLY A N 1
ATOM 2693 C CA . GLY A 1 378 ? 29.689 7.473 -25.844 1.00 86.12 378 GLY A CA 1
ATOM 2694 C C . GLY A 1 378 ? 29.911 7.573 -27.358 1.00 86.12 378 GLY A C 1
ATOM 2695 O O . GLY A 1 378 ? 28.937 7.528 -28.104 1.00 86.12 378 GLY A O 1
ATOM 2696 N N . ARG A 1 379 ? 31.159 7.680 -27.833 1.00 85.44 379 ARG A N 1
ATOM 2697 C CA . ARG A 1 379 ? 31.499 7.939 -29.249 1.00 85.44 379 ARG A CA 1
ATOM 2698 C C . ARG A 1 379 ? 31.838 6.687 -30.063 1.00 85.44 379 ARG A C 1
ATOM 2700 O O . ARG A 1 379 ? 32.193 6.790 -31.233 1.00 85.44 379 ARG A O 1
ATOM 2707 N N . HIS A 1 380 ? 31.760 5.500 -29.464 1.00 83.25 380 HIS A N 1
ATOM 2708 C CA . HIS A 1 380 ? 32.034 4.253 -30.176 1.00 83.25 380 HIS A CA 1
ATOM 2709 C C . HIS A 1 380 ? 30.959 3.984 -31.235 1.00 83.25 380 HIS A C 1
ATOM 2711 O O . HIS A 1 380 ? 29.790 3.788 -30.919 1.00 83.25 380 HIS A O 1
ATOM 2717 N N . SER A 1 381 ? 31.364 3.948 -32.500 1.00 79.56 381 SER A N 1
ATOM 2718 C CA . SER A 1 381 ? 30.489 3.741 -33.654 1.00 79.56 381 SER A CA 1
ATOM 2719 C C . SER A 1 381 ? 31.080 2.689 -34.593 1.00 79.56 381 SER A C 1
ATOM 2721 O O . SER A 1 381 ? 32.276 2.406 -34.543 1.00 79.56 381 SER A O 1
ATOM 2723 N N . LEU A 1 382 ? 30.246 2.120 -35.471 1.00 65.38 382 LEU A N 1
ATOM 2724 C CA . LEU A 1 382 ? 30.676 1.140 -36.480 1.00 65.38 382 LEU A CA 1
ATOM 2725 C C . LEU A 1 382 ? 31.724 1.710 -37.456 1.00 65.38 382 LEU A C 1
ATOM 2727 O O . LEU A 1 382 ? 32.513 0.950 -38.004 1.00 65.38 382 LEU A O 1
ATOM 2731 N N . SER A 1 383 ? 31.756 3.033 -37.649 1.00 66.38 383 SER A N 1
ATOM 2732 C CA . SER A 1 383 ? 32.728 3.734 -38.499 1.00 66.38 383 SER A CA 1
ATOM 2733 C C . SER A 1 383 ? 34.021 4.133 -37.772 1.00 66.38 383 SER A C 1
ATOM 2735 O O . SER A 1 383 ? 34.912 4.697 -38.400 1.00 66.38 383 SER A O 1
ATOM 2737 N N . GLY A 1 384 ? 34.145 3.874 -36.462 1.00 59.12 384 GLY A N 1
ATOM 2738 C CA . GLY A 1 384 ? 35.375 4.076 -35.679 1.00 59.12 384 GLY A CA 1
ATOM 2739 C C . GLY A 1 384 ? 35.794 5.533 -35.424 1.00 59.12 384 GLY A C 1
ATOM 2740 O O . GLY A 1 384 ? 36.739 5.781 -34.679 1.00 59.12 384 GLY A O 1
ATOM 2741 N N . SER A 1 385 ? 35.101 6.517 -35.995 1.00 60.81 385 SER A N 1
ATOM 2742 C CA . SER A 1 385 ? 35.458 7.932 -35.878 1.00 60.81 385 SER A CA 1
ATOM 2743 C C . SER A 1 385 ? 35.055 8.513 -34.515 1.00 60.81 385 SER A C 1
ATOM 2745 O O . SER A 1 385 ? 33.870 8.556 -34.187 1.00 60.81 385 SER A O 1
ATOM 2747 N N . GLY A 1 386 ? 36.034 8.998 -33.741 1.00 75.69 386 GLY A N 1
ATOM 2748 C CA . GLY A 1 386 ? 35.820 9.833 -32.548 1.00 75.69 386 GLY A CA 1
ATOM 2749 C C . GLY A 1 386 ? 35.858 9.120 -31.190 1.00 75.69 386 GLY A C 1
ATOM 2750 O O . GLY A 1 386 ? 35.781 9.786 -30.159 1.00 75.69 386 GLY A O 1
ATOM 2751 N N . CYS A 1 387 ? 35.995 7.792 -31.145 1.00 86.56 387 CYS A N 1
ATOM 2752 C CA . CYS A 1 387 ? 36.137 7.055 -29.888 1.00 86.56 387 CYS A CA 1
ATOM 2753 C C . CYS A 1 387 ? 37.605 6.931 -29.465 1.00 86.56 387 CYS A C 1
ATOM 2755 O O . CYS A 1 387 ? 38.412 6.363 -30.189 1.00 86.56 387 CYS A O 1
ATOM 2757 N N . GLU A 1 388 ? 37.925 7.380 -28.253 1.00 88.38 388 GLU A N 1
ATOM 2758 C CA . GLU A 1 388 ? 39.273 7.279 -27.664 1.00 88.38 388 GLU A CA 1
ATOM 2759 C C . GLU A 1 388 ? 39.404 6.105 -26.676 1.00 88.38 388 GLU A C 1
ATOM 2761 O O . GLU A 1 388 ? 40.467 5.871 -26.107 1.00 88.38 388 GLU A O 1
ATOM 2766 N N . CYS A 1 389 ? 38.324 5.354 -26.433 1.00 89.69 389 CYS A N 1
ATOM 2767 C CA . CYS A 1 389 ? 38.363 4.217 -25.517 1.00 89.69 389 CYS A CA 1
ATOM 2768 C C . CYS A 1 389 ? 39.163 3.045 -26.116 1.00 89.69 389 CYS A C 1
ATOM 2770 O O . CYS A 1 389 ? 38.846 2.608 -27.225 1.00 89.69 389 CYS A O 1
ATOM 2772 N N . PRO A 1 390 ? 40.106 2.443 -25.364 1.00 91.69 390 PRO A N 1
ATOM 2773 C CA . PRO A 1 390 ? 40.757 1.204 -25.775 1.00 91.69 390 PRO A CA 1
ATOM 2774 C C . PRO A 1 390 ? 39.740 0.069 -26.004 1.00 91.69 390 PRO A C 1
ATOM 2776 O O . PRO A 1 390 ? 38.775 -0.035 -25.236 1.00 91.69 390 PRO A O 1
ATOM 2779 N N . PRO A 1 391 ? 39.961 -0.851 -26.967 1.00 89.88 391 PRO A N 1
ATOM 2780 C CA . PRO A 1 391 ? 39.029 -1.950 -27.243 1.00 89.88 391 PRO A CA 1
ATOM 2781 C C . PRO A 1 391 ? 38.690 -2.819 -26.021 1.00 89.88 391 PRO A C 1
ATOM 2783 O O . PRO A 1 391 ? 37.557 -3.274 -25.875 1.00 89.88 391 PRO A O 1
ATOM 2786 N N . SER A 1 392 ? 39.645 -3.022 -25.106 1.00 92.56 392 SER A N 1
ATOM 2787 C CA . SER A 1 392 ? 39.427 -3.751 -23.848 1.00 92.56 392 SER A CA 1
ATOM 2788 C C . SER A 1 392 ? 38.446 -3.038 -22.912 1.00 92.56 392 SER A C 1
ATOM 2790 O O . SER A 1 392 ? 37.622 -3.688 -22.271 1.00 92.56 392 SER A O 1
ATOM 2792 N N . VAL A 1 393 ? 38.490 -1.703 -22.863 1.00 92.56 393 VAL A N 1
ATOM 2793 C CA . VAL A 1 393 ? 37.574 -0.876 -22.066 1.00 92.56 393 VAL A CA 1
ATOM 2794 C C . VAL A 1 393 ? 36.166 -0.929 -22.647 1.00 92.56 393 VAL A C 1
ATOM 2796 O O . VAL A 1 393 ? 35.212 -1.086 -21.889 1.00 92.56 393 VAL A O 1
ATOM 2799 N N . VAL A 1 394 ? 36.038 -0.861 -23.975 1.00 89.62 394 VAL A N 1
ATOM 2800 C CA . VAL A 1 394 ? 34.747 -0.989 -24.670 1.00 89.62 394 VAL A CA 1
ATOM 2801 C C . VAL A 1 394 ? 34.116 -2.351 -24.384 1.00 89.62 394 VAL A C 1
ATOM 2803 O O . VAL A 1 394 ? 32.978 -2.407 -23.923 1.00 89.62 394 VAL A O 1
ATOM 2806 N N . ARG A 1 395 ? 34.875 -3.443 -24.568 1.00 88.81 395 ARG A N 1
ATOM 2807 C CA . ARG A 1 395 ? 34.397 -4.805 -24.277 1.00 88.81 395 ARG A CA 1
ATOM 2808 C C . ARG A 1 395 ? 33.972 -4.957 -22.822 1.00 88.81 395 ARG A C 1
ATOM 2810 O O . ARG A 1 395 ? 32.892 -5.466 -22.567 1.00 88.81 395 ARG A O 1
ATOM 2817 N N . ARG A 1 396 ? 34.781 -4.478 -21.870 1.00 89.75 396 ARG A N 1
ATOM 2818 C CA . ARG A 1 396 ? 34.456 -4.547 -20.436 1.00 89.75 396 ARG A CA 1
ATOM 2819 C C . ARG A 1 396 ? 33.196 -3.757 -20.085 1.00 89.75 396 ARG A C 1
ATOM 2821 O O . ARG A 1 396 ? 32.436 -4.196 -19.235 1.00 89.75 396 ARG A O 1
ATOM 2828 N N . TYR A 1 397 ? 32.994 -2.596 -20.704 1.00 89.38 397 TYR A N 1
ATOM 2829 C CA . TYR A 1 397 ? 31.805 -1.776 -20.488 1.00 89.38 397 TYR A CA 1
ATOM 2830 C C . TYR A 1 397 ? 30.542 -2.475 -21.000 1.00 89.38 397 TYR A C 1
ATOM 2832 O O . TYR A 1 397 ? 29.575 -2.615 -20.259 1.00 89.38 397 TYR A O 1
ATOM 2840 N N . GLN A 1 398 ? 30.581 -2.984 -22.233 1.00 86.06 398 GLN A N 1
ATOM 2841 C CA . GLN A 1 398 ? 29.470 -3.733 -22.829 1.00 86.06 398 GLN A CA 1
ATOM 2842 C C . GLN A 1 398 ? 29.191 -5.037 -22.070 1.00 86.06 398 GLN A C 1
ATOM 2844 O O . GLN A 1 398 ? 28.032 -5.402 -21.880 1.00 86.06 398 GLN A O 1
ATOM 2849 N N . ALA A 1 399 ? 30.241 -5.683 -21.556 1.00 87.88 399 ALA A N 1
ATOM 2850 C CA . ALA A 1 399 ? 30.127 -6.898 -20.763 1.00 87.88 399 ALA A CA 1
ATOM 2851 C C . ALA A 1 399 ? 29.407 -6.700 -19.420 1.00 87.88 399 ALA A C 1
ATOM 2853 O O . ALA A 1 399 ? 29.018 -7.677 -18.801 1.00 87.88 399 ALA A O 1
ATOM 2854 N N . ARG A 1 400 ? 29.185 -5.462 -18.954 1.00 85.75 400 ARG A N 1
ATOM 2855 C CA . ARG A 1 400 ? 28.394 -5.227 -17.733 1.00 85.75 400 ARG A CA 1
ATOM 2856 C C . ARG A 1 400 ? 26.909 -5.557 -17.901 1.00 85.75 400 ARG A C 1
ATOM 2858 O O . ARG A 1 400 ? 26.235 -5.775 -16.903 1.00 85.75 400 ARG A O 1
ATOM 2865 N N . LEU A 1 401 ? 26.406 -5.572 -19.139 1.00 81.00 401 LEU A N 1
ATOM 2866 C CA . LEU A 1 401 ? 25.026 -5.958 -19.454 1.00 81.00 401 LEU A CA 1
ATOM 2867 C C . LEU A 1 401 ? 24.894 -7.432 -19.847 1.00 81.00 401 LEU A C 1
ATOM 2869 O O . LEU A 1 401 ? 23.796 -7.979 -19.784 1.00 81.00 401 LEU A O 1
ATOM 2873 N N . SER A 1 402 ? 25.986 -8.072 -20.266 1.00 63.25 402 SER A N 1
ATOM 2874 C CA . SER A 1 402 ? 26.018 -9.509 -20.524 1.00 63.25 402 SER A CA 1
ATOM 2875 C C . SER A 1 402 ? 26.507 -10.220 -19.266 1.00 63.25 402 SER A C 1
ATOM 2877 O O . SER A 1 402 ? 27.704 -10.196 -18.980 1.00 63.25 402 SER A O 1
ATOM 2879 N N . GLY A 1 403 ? 25.578 -10.802 -18.508 1.00 55.31 403 GLY A N 1
ATOM 2880 C CA . GLY A 1 403 ? 25.915 -11.710 -17.409 1.00 55.31 403 GLY A CA 1
ATOM 2881 C C . GLY A 1 403 ? 26.769 -12.883 -17.868 1.00 55.31 403 GLY A C 1
ATOM 2882 O O . GLY A 1 403 ? 26.508 -13.387 -18.986 1.00 55.31 403 GLY A O 1
#

Radius of gyration: 25.17 Å; chains: 1; bounding box: 70×42×77 Å

pLDDT: mean 87.24, std 13.61, range [31.39, 98.5]